Protein AF-A0A8T4WQB5-F1 (afdb_monomer_lite)

Secondary structure (DSSP, 8-state):
----S-TTSEEEEEEE----GGGTT--BB-SS-SS-BS------S-SS-HHHHHHHHHHHHHHHHHHHHHHSTT-EEEEHHHHHHHHHHHTTT-HHHHHHHHHHTS-TTTHHHHHHHHTT-GGG--HHHHHT-SS-SEEEETTEEEE-PPP--STTSGGGSEEE-SS-EEEPB-SSTTTHHHHHHHHHHHHH-HHHHHH--EEE-PPTT--B-GGGEEEEETTEEEEEESSSS-HHHHHHHHHH-TTSEEEEEE-----STT--TTTTGGGSSSGGGEEEEETEEEEE-TTTTSTTTTHHHHHHHHHHHHHHHHHHH-HHHHHHHTT-----HHHHHHHHHHHHTT--HHHHHHGGGTT-EEEEETTEEEEEES-HHHHHHHTTSEEEEEEEETTS-GGGSSSHHHHHHHHHHHHHTTGGG-EEEETTEEEEETT-HHHHHHHHHTT-EEEEE--HHHHHH----SGGGEEEEEEE-

Sequence (477 aa):
MWSVKARYDTLRVAIVEPGGLERWWAIPGYGEYPIAWGAVDKPYHTHSTKRESELQRRDLKNKMQKAVEDEIPGVRLLGYRDLLQETLDAWRDDPTRLEEVVLTCFHEWDRPRIKKLLGEDYKSVTADQLIGRDRPPLYKDGDDWKVGIRPIPWVQNISEEGWMTDKGLVYNSKKTWWRSREDEVTHAIIEHHPEMIENVEVLLDPEPPAYLEGGDMRAPSEDTIAAGVGWHTSREGMRQLSEALPEKTIYAVQKIPILKEGFNDMVYSFCWHFETFHCEVDEGKGMFMPYIMDYPEGGRKKYIDWVKTLKRDIEEYHPLLQKLREDEIDIPKEQKDRIKANALQDLTDENIALLEDMGKVYTYEAGELVSTRNSYLQALIDDGVMDPDGIIWYGGDPSQYENALEHLGVIAMEIAAQAEIAETLRPGVLLMSSHAEKTIESLEEHGARAVTYDGFYQKKFGGPGQDCAFFPLHREN

Structure (mmCIF, N/CA/C/O backbone):
data_AF-A0A8T4WQB5-F1
#
_entry.id   AF-A0A8T4WQB5-F1
#
loop_
_atom_site.group_PDB
_atom_site.id
_atom_site.type_symbol
_atom_site.label_atom_id
_atom_site.label_alt_id
_atom_site.label_comp_id
_atom_site.label_asym_id
_atom_site.label_entity_id
_atom_site.label_seq_id
_atom_site.pdbx_PDB_ins_code
_atom_site.Cartn_x
_atom_site.Cartn_y
_atom_site.Cartn_z
_atom_site.occupancy
_atom_site.B_iso_or_equiv
_atom_site.auth_seq_id
_atom_site.auth_comp_id
_atom_site.auth_asym_id
_atom_site.auth_atom_id
_atom_site.pdbx_PDB_model_num
ATOM 1 N N . MET A 1 1 ? -11.855 -13.279 17.037 1.00 94.62 1 MET A N 1
ATOM 2 C CA . MET A 1 1 ? -10.580 -12.780 16.494 1.00 94.62 1 MET A CA 1
ATOM 3 C C . MET A 1 1 ? -10.595 -12.927 14.997 1.00 94.62 1 MET A C 1
ATOM 5 O O . MET A 1 1 ? -10.860 -14.019 14.501 1.00 94.62 1 MET A O 1
ATOM 9 N N . TRP A 1 2 ? -10.381 -11.817 14.311 1.00 98.19 2 TRP A N 1
ATOM 10 C CA . TRP A 1 2 ? -10.145 -11.768 12.881 1.00 98.19 2 TRP A CA 1
ATOM 11 C C . TRP A 1 2 ? -8.675 -12.037 12.580 1.00 98.19 2 TRP A C 1
ATOM 13 O O . TRP A 1 2 ? -7.814 -11.874 13.441 1.00 98.19 2 TRP A O 1
ATOM 23 N N . SER A 1 3 ? -8.416 -12.505 11.367 1.00 97.50 3 SER A N 1
ATOM 24 C CA . SER A 1 3 ? -7.091 -12.926 10.934 1.00 97.50 3 SER A CA 1
ATOM 25 C C . SER A 1 3 ? -6.995 -12.981 9.417 1.00 97.50 3 SER A C 1
ATOM 27 O O . SER A 1 3 ? -7.994 -13.218 8.725 1.00 97.50 3 SER A O 1
ATOM 29 N N . VAL A 1 4 ? -5.778 -12.802 8.914 1.00 97.62 4 VAL A N 1
ATOM 30 C CA . VAL A 1 4 ? -5.415 -12.955 7.503 1.00 97.62 4 VAL A CA 1
ATOM 31 C C . VAL A 1 4 ? -4.192 -13.864 7.428 1.00 97.62 4 VAL A C 1
ATOM 33 O O . VAL A 1 4 ? -3.099 -13.460 7.807 1.00 97.62 4 VAL A O 1
ATOM 36 N N . LYS A 1 5 ? -4.389 -15.109 6.984 1.00 95.56 5 LYS A N 1
ATOM 37 C CA . LYS A 1 5 ? -3.310 -16.098 6.845 1.00 95.56 5 LYS A CA 1
ATOM 38 C C . LYS A 1 5 ? -2.604 -15.975 5.508 1.00 95.56 5 LYS A C 1
ATOM 40 O O . LYS A 1 5 ? -1.389 -15.821 5.479 1.00 95.56 5 LYS A O 1
ATOM 45 N N . ALA A 1 6 ? -3.376 -16.005 4.428 1.00 95.62 6 ALA A N 1
ATOM 46 C CA . ALA A 1 6 ? -2.894 -15.748 3.088 1.00 95.62 6 ALA A CA 1
ATOM 47 C C . ALA A 1 6 ? -3.707 -14.630 2.434 1.00 95.62 6 ALA A C 1
ATOM 49 O O . ALA A 1 6 ? -4.881 -14.395 2.741 1.00 95.62 6 ALA A O 1
ATOM 50 N N . ARG A 1 7 ? -3.076 -13.911 1.503 1.00 94.38 7 ARG A N 1
ATOM 51 C CA . ARG A 1 7 ? -3.737 -12.803 0.799 1.00 94.38 7 ARG A CA 1
ATOM 52 C C . ARG A 1 7 ? -4.789 -13.275 -0.205 1.00 94.38 7 ARG A C 1
ATOM 54 O O . ARG A 1 7 ? -5.722 -12.523 -0.487 1.00 94.38 7 ARG A O 1
ATOM 61 N N . TYR A 1 8 ? -4.657 -14.503 -0.703 1.00 96.75 8 TYR A N 1
ATOM 62 C CA . TYR A 1 8 ? -5.587 -15.100 -1.659 1.00 96.75 8 TYR A CA 1
ATOM 63 C C . TYR A 1 8 ? -6.840 -15.714 -1.019 1.00 96.75 8 TYR A C 1
ATOM 65 O O . TYR A 1 8 ? -7.804 -15.976 -1.735 1.00 96.75 8 TYR A O 1
ATOM 73 N N . ASP A 1 9 ? -6.872 -15.897 0.305 1.00 97.81 9 ASP A N 1
ATOM 74 C CA . ASP A 1 9 ? -8.049 -16.399 1.024 1.00 97.81 9 ASP A CA 1
ATOM 75 C C . ASP A 1 9 ? -9.272 -15.489 0.810 1.00 97.81 9 ASP A C 1
ATOM 77 O O . ASP A 1 9 ? -9.152 -14.299 0.493 1.00 97.81 9 ASP A O 1
ATOM 81 N N . THR A 1 10 ? -10.479 -16.019 1.013 1.00 98.56 10 THR A N 1
ATOM 82 C CA . THR A 1 10 ? -11.724 -15.280 0.759 1.00 98.56 10 THR A CA 1
ATOM 83 C C . THR A 1 10 ? -11.861 -14.081 1.689 1.00 98.56 10 THR A C 1
ATOM 85 O O . THR A 1 10 ? -11.927 -14.238 2.906 1.00 98.56 10 THR A O 1
ATOM 88 N N . LEU A 1 11 ? -11.996 -12.879 1.129 1.00 98.75 11 LEU A N 1
ATOM 89 C CA . LEU A 1 11 ? -12.206 -11.653 1.890 1.00 98.75 11 LEU A CA 1
ATOM 90 C C . LEU A 1 11 ? -13.553 -11.669 2.624 1.00 98.75 11 LEU A C 1
ATOM 92 O O . LEU A 1 11 ? -14.611 -11.819 2.012 1.00 9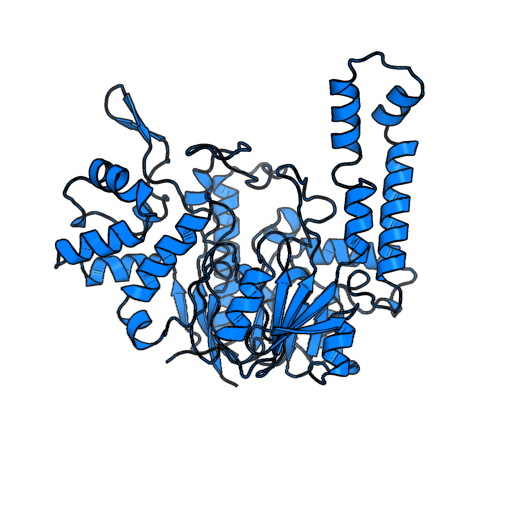8.75 11 LEU A O 1
ATOM 96 N N . ARG A 1 12 ? -13.525 -11.476 3.946 1.00 98.62 12 ARG A N 1
ATOM 97 C CA . ARG A 1 12 ? -14.728 -11.445 4.798 1.00 98.62 12 ARG A CA 1
ATOM 98 C C . ARG A 1 12 ? -14.954 -10.106 5.466 1.00 98.62 12 ARG A C 1
ATOM 100 O O . ARG A 1 12 ? -16.098 -9.667 5.552 1.00 98.62 12 ARG A O 1
ATOM 107 N N . VAL A 1 13 ? -13.889 -9.467 5.937 1.00 98.75 13 VAL A N 1
ATOM 108 C CA . VAL A 1 13 ? -13.960 -8.169 6.611 1.00 98.75 13 VAL A CA 1
ATOM 109 C C . VAL A 1 13 ? -12.815 -7.298 6.115 1.00 98.75 13 VAL A C 1
ATOM 111 O O . VAL A 1 13 ? -11.662 -7.730 6.145 1.00 98.75 13 VAL A O 1
ATOM 114 N N . ALA A 1 14 ? -13.123 -6.079 5.685 1.00 98.69 14 ALA A N 1
ATOM 115 C CA . ALA A 1 14 ? -12.131 -5.064 5.341 1.00 98.69 14 ALA A CA 1
ATOM 116 C C . ALA A 1 14 ? -12.571 -3.687 5.826 1.00 98.69 14 ALA A C 1
ATOM 118 O O . ALA A 1 14 ? -13.765 -3.382 5.830 1.00 98.69 14 ALA A O 1
ATOM 119 N N . ILE A 1 15 ? -11.603 -2.839 6.160 1.00 98.69 15 ILE A N 1
ATOM 120 C CA . ILE A 1 15 ? -11.829 -1.400 6.268 1.00 98.69 15 ILE A CA 1
ATOM 121 C C . ILE A 1 15 ? -11.722 -0.781 4.872 1.00 98.69 15 ILE A C 1
ATOM 123 O O . ILE A 1 15 ? -10.860 -1.158 4.076 1.00 98.69 15 ILE A O 1
ATOM 127 N N . VAL A 1 16 ? -12.605 0.171 4.576 1.00 98.19 16 VAL A N 1
ATOM 128 C CA . VAL A 1 16 ? -12.629 0.921 3.319 1.00 98.19 16 VAL A CA 1
ATOM 129 C C . VAL A 1 16 ? -12.740 2.421 3.583 1.00 98.19 16 VAL A C 1
ATOM 131 O O . VAL A 1 16 ? -13.448 2.855 4.489 1.00 98.19 16 VAL A O 1
ATOM 134 N N . GLU A 1 17 ? -12.086 3.241 2.760 1.00 96.00 17 GLU A N 1
ATOM 135 C CA . GLU A 1 17 ? -12.228 4.702 2.807 1.00 96.00 17 GLU A CA 1
ATOM 136 C C . GLU A 1 17 ? -12.398 5.261 1.387 1.00 96.00 17 GLU A C 1
ATOM 138 O O . GLU A 1 17 ? -11.436 5.348 0.605 1.00 96.00 17 GLU A O 1
ATOM 143 N N . PRO A 1 18 ? -13.633 5.646 1.011 1.00 92.06 18 PRO A N 1
ATOM 144 C CA . PRO A 1 18 ? -13.917 6.130 -0.331 1.00 92.06 18 PRO A CA 1
ATOM 145 C C . PRO A 1 18 ? -13.286 7.513 -0.595 1.00 92.06 18 PRO A C 1
ATOM 147 O O . PRO A 1 18 ? -13.195 7.935 -1.748 1.00 92.06 18 PRO A O 1
ATOM 150 N N . GLY A 1 19 ? -12.806 8.205 0.441 1.00 87.12 19 GLY A N 1
ATOM 151 C CA . GLY A 1 19 ? -12.185 9.518 0.357 1.00 87.12 19 GLY A CA 1
ATOM 152 C C . GLY A 1 19 ? -13.205 10.657 0.330 1.00 87.12 19 GLY A C 1
ATOM 153 O O . GLY A 1 19 ? -14.422 10.481 0.180 1.00 87.12 19 GLY A O 1
ATOM 154 N N . GLY A 1 20 ? -12.699 11.876 0.476 1.00 85.75 20 GLY A N 1
ATOM 155 C CA . GLY A 1 20 ? -13.514 13.071 0.619 1.00 85.75 20 GLY A CA 1
ATOM 156 C C . GLY A 1 20 ? -12.760 14.375 0.368 1.00 85.75 20 GLY A C 1
ATOM 157 O O . GLY A 1 20 ? -11.730 14.441 -0.300 1.00 85.75 20 GLY A O 1
ATOM 158 N N . LEU A 1 21 ? -13.334 15.471 0.870 1.00 82.25 21 LEU A N 1
ATOM 159 C CA . LEU A 1 21 ? -12.815 16.822 0.632 1.00 82.25 21 LEU A CA 1
ATOM 160 C C . LEU A 1 21 ? -11.553 17.141 1.444 1.00 82.25 21 LEU A C 1
ATOM 162 O O . LEU A 1 21 ? -10.924 18.157 1.174 1.00 82.25 21 LEU A O 1
ATOM 166 N N . GLU A 1 22 ? -11.135 16.294 2.383 1.00 83.62 22 GLU A N 1
ATOM 167 C CA . GLU A 1 22 ? -9.863 16.437 3.102 1.00 83.62 22 GLU A CA 1
ATOM 168 C C . GLU A 1 22 ? -8.662 16.586 2.149 1.00 83.62 22 GLU A C 1
ATOM 170 O O . GLU A 1 22 ? -7.794 17.436 2.362 1.00 83.62 22 GLU A O 1
ATOM 175 N N . ARG A 1 23 ? -8.673 15.885 1.007 1.00 75.62 23 ARG A N 1
ATOM 176 C CA . ARG A 1 23 ? -7.665 16.048 -0.051 1.00 75.62 23 ARG A CA 1
ATOM 177 C C . ARG A 1 23 ? -7.818 17.352 -0.835 1.00 75.62 23 ARG A C 1
ATOM 179 O O . ARG A 1 23 ? -6.846 17.876 -1.384 1.00 75.62 23 ARG A O 1
ATOM 186 N N . TRP A 1 24 ? -9.013 17.943 -0.868 1.00 71.62 24 TRP A N 1
ATOM 187 C CA . TRP A 1 24 ? -9.224 19.261 -1.473 1.00 71.62 24 TRP A CA 1
ATOM 188 C C . TRP A 1 24 ? -8.475 20.357 -0.714 1.00 71.62 24 TRP A C 1
ATOM 190 O O . TRP A 1 24 ? -7.879 21.234 -1.344 1.00 71.62 24 TRP A O 1
ATOM 200 N N . TRP A 1 25 ? -8.429 20.256 0.612 1.00 71.06 25 TRP A N 1
ATOM 201 C CA . TRP A 1 25 ? -7.765 21.224 1.484 1.00 71.06 25 TRP A CA 1
ATOM 202 C C . TRP A 1 25 ? -6.237 21.166 1.457 1.00 71.06 25 TRP A C 1
ATOM 204 O O . TRP A 1 25 ? -5.571 22.072 1.951 1.00 71.06 25 TRP A O 1
ATOM 214 N N . ALA A 1 26 ? -5.688 20.132 0.829 1.00 65.12 26 ALA A N 1
ATOM 215 C CA . ALA A 1 26 ? -4.281 20.018 0.504 1.00 65.12 26 ALA A CA 1
ATOM 216 C C . ALA A 1 26 ? -3.749 21.195 -0.316 1.00 65.12 26 ALA A C 1
ATOM 218 O O . ALA A 1 26 ? -4.210 21.423 -1.444 1.00 65.12 26 ALA A O 1
ATOM 219 N N . ILE A 1 27 ? -2.740 21.892 0.197 1.00 57.44 27 ILE A N 1
ATOM 220 C CA . ILE A 1 27 ? -2.049 22.951 -0.542 1.00 57.44 27 ILE A CA 1
ATOM 221 C C . ILE A 1 27 ? -0.814 22.337 -1.205 1.00 57.44 27 ILE A C 1
ATOM 223 O O . ILE A 1 27 ? 0.090 21.942 -0.487 1.00 57.44 27 ILE A O 1
ATOM 227 N N . PRO A 1 28 ? -0.712 22.259 -2.542 1.00 52.47 28 PRO A N 1
ATOM 228 C CA . PRO A 1 28 ? 0.470 21.688 -3.183 1.00 52.47 28 PRO A CA 1
ATOM 229 C C . PRO A 1 28 ? 1.707 22.549 -2.876 1.00 52.47 28 PRO A C 1
ATOM 231 O O . PRO A 1 28 ? 1.759 23.716 -3.267 1.00 52.47 28 PRO A O 1
ATOM 234 N N . GLY A 1 29 ? 2.710 22.000 -2.190 1.00 49.44 29 GLY A N 1
ATOM 235 C CA . GLY A 1 29 ? 3.966 22.703 -1.929 1.00 49.44 29 GLY A CA 1
ATOM 236 C C . GLY A 1 29 ? 5.008 21.803 -1.277 1.00 49.44 29 GLY A C 1
ATOM 237 O O . GLY A 1 29 ? 4.838 21.412 -0.141 1.00 49.44 29 GLY A O 1
ATOM 238 N N . TYR A 1 30 ? 6.106 21.494 -1.959 1.00 43.41 30 TYR A N 1
ATOM 239 C CA . TYR A 1 30 ? 7.158 20.625 -1.418 1.00 43.41 30 TYR A CA 1
ATOM 240 C C . TYR A 1 30 ? 7.722 21.130 -0.065 1.00 43.41 30 TYR A C 1
ATOM 242 O O . TYR A 1 30 ? 8.025 22.318 0.065 1.00 43.41 30 TYR A O 1
ATOM 250 N N . GLY A 1 31 ? 7.890 20.231 0.918 1.00 45.81 31 GLY A N 1
ATOM 251 C CA . GLY A 1 31 ? 8.589 20.482 2.192 1.00 45.81 31 GLY A CA 1
ATOM 252 C C . GLY A 1 31 ? 7.833 20.038 3.455 1.00 45.81 31 GLY A C 1
ATOM 253 O O . GLY A 1 31 ? 6.627 19.808 3.428 1.00 45.81 31 GLY A O 1
ATOM 254 N N . GLU A 1 32 ? 8.545 19.962 4.583 1.00 45.88 32 GLU A N 1
ATOM 255 C CA . GLU A 1 32 ? 8.024 19.580 5.908 1.00 45.88 32 GLU A CA 1
ATOM 256 C C . GLU A 1 32 ? 7.337 20.743 6.654 1.00 45.88 32 GLU A C 1
ATOM 258 O O . GLU A 1 32 ? 7.684 21.080 7.786 1.00 45.88 32 GLU A O 1
ATOM 263 N N . TYR A 1 33 ? 6.373 21.419 6.026 1.00 51.34 33 TYR A N 1
ATOM 264 C CA . TYR A 1 33 ? 5.656 22.516 6.690 1.00 51.34 33 TYR A CA 1
ATOM 265 C C . TYR A 1 33 ? 4.289 22.066 7.212 1.00 51.34 33 TYR A C 1
ATOM 267 O O . TYR A 1 33 ? 3.593 21.321 6.532 1.00 51.34 33 TYR A O 1
ATOM 275 N N . PRO A 1 34 ? 3.793 22.628 8.332 1.00 45.25 34 PRO A N 1
ATOM 276 C CA . PRO A 1 34 ? 2.454 22.327 8.860 1.00 45.25 34 PRO A CA 1
ATOM 277 C C . PRO A 1 34 ? 1.300 22.687 7.901 1.00 45.25 34 PRO A C 1
ATOM 279 O O . PRO A 1 34 ? 0.153 22.326 8.157 1.00 45.25 34 PRO A O 1
ATOM 282 N N . ILE A 1 35 ? 1.601 23.413 6.815 1.00 46.38 35 ILE A N 1
ATOM 283 C CA . ILE A 1 35 ? 0.662 23.911 5.801 1.00 46.38 35 ILE A CA 1
ATOM 284 C C . ILE A 1 35 ? 1.052 23.443 4.377 1.00 46.38 35 ILE A C 1
ATOM 286 O O . ILE A 1 35 ? 0.200 23.462 3.492 1.00 46.38 35 ILE A O 1
ATOM 290 N N . ALA A 1 36 ? 2.309 23.028 4.145 1.00 38.41 36 ALA A N 1
ATOM 291 C CA . ALA A 1 36 ? 2.814 22.613 2.828 1.00 38.41 36 ALA A CA 1
ATOM 292 C C . ALA A 1 36 ? 2.991 21.086 2.755 1.00 38.41 36 ALA A C 1
ATOM 294 O O . ALA A 1 36 ? 3.048 20.401 3.769 1.00 38.41 36 ALA A O 1
ATOM 295 N N . TRP A 1 37 ? 2.978 20.563 1.539 1.00 52.47 37 TRP A N 1
ATOM 296 C CA . TRP A 1 37 ? 2.583 19.212 1.169 1.00 52.47 37 TRP A CA 1
ATOM 297 C C . TRP A 1 37 ? 3.346 18.735 -0.077 1.00 52.47 37 TRP A C 1
ATOM 299 O O . TRP A 1 37 ? 3.298 19.366 -1.138 1.00 52.47 37 TRP A O 1
ATOM 309 N N . GLY A 1 38 ? 3.974 17.567 0.008 1.00 43.03 38 GLY A N 1
ATOM 310 C CA . GLY A 1 38 ? 4.366 16.768 -1.150 1.00 43.03 38 GLY A CA 1
ATOM 311 C C . GLY A 1 38 ? 3.191 16.348 -2.053 1.00 43.03 38 GLY A C 1
ATOM 312 O O . GLY A 1 38 ? 2.017 16.444 -1.699 1.00 43.03 38 GLY A O 1
ATOM 313 N N . ALA A 1 39 ? 3.569 15.946 -3.264 1.00 41.47 39 ALA A N 1
ATOM 314 C CA . ALA A 1 39 ? 2.781 15.546 -4.427 1.00 41.47 39 ALA A CA 1
ATOM 315 C C . ALA A 1 39 ? 1.282 15.231 -4.205 1.00 41.47 39 ALA A C 1
ATOM 317 O O . ALA A 1 39 ? 0.860 14.088 -4.310 1.00 41.47 39 ALA A O 1
ATOM 318 N N . VAL A 1 40 ? 0.413 16.244 -4.054 1.00 44.25 40 VAL A N 1
ATOM 319 C CA . VAL A 1 40 ? -0.909 16.099 -4.685 1.00 44.25 40 VAL A CA 1
ATOM 320 C C . VAL A 1 40 ? -0.580 15.978 -6.159 1.00 44.25 40 VAL A C 1
ATOM 322 O O . VAL A 1 40 ? -0.014 16.935 -6.698 1.00 44.25 40 VAL A O 1
ATOM 325 N N . ASP A 1 41 ? -0.865 14.817 -6.752 1.00 49.47 41 ASP A N 1
ATOM 326 C CA . ASP A 1 41 ? -0.904 14.591 -8.195 1.00 49.47 41 ASP A CA 1
ATOM 327 C C . ASP A 1 41 ? -1.065 15.931 -8.909 1.00 49.47 41 ASP A C 1
ATOM 329 O O . ASP A 1 41 ? -2.096 16.597 -8.724 1.00 49.47 41 ASP A O 1
ATOM 333 N N . LYS A 1 42 ? -0.003 16.395 -9.602 1.00 45.97 42 LYS A N 1
ATOM 334 C CA . LYS A 1 42 ? -0.031 17.665 -10.354 1.00 45.97 42 LYS A CA 1
ATOM 335 C C . LYS A 1 42 ? -1.392 17.711 -11.022 1.00 45.97 42 LYS A C 1
ATOM 337 O O . LYS A 1 42 ? -1.696 16.694 -11.636 1.00 45.97 42 LYS A O 1
ATOM 342 N N . PRO A 1 43 ? -2.198 18.787 -10.882 1.00 42.16 43 PRO A N 1
ATOM 343 C CA . PRO A 1 43 ? -3.568 18.803 -11.375 1.00 42.16 43 PRO A CA 1
ATOM 344 C C . PRO A 1 43 ? -3.529 18.309 -12.812 1.00 42.16 43 PRO A C 1
ATOM 346 O O . PRO A 1 43 ? -3.066 19.034 -13.697 1.00 42.16 43 PRO A O 1
ATOM 349 N N . TYR A 1 44 ? -3.876 17.031 -13.007 1.00 42.69 44 TYR A N 1
ATOM 350 C CA . TYR A 1 44 ? -3.725 16.399 -14.303 1.00 42.69 44 TYR A CA 1
ATOM 351 C C . TYR A 1 44 ? -4.551 17.258 -15.239 1.00 42.69 44 TYR A C 1
ATOM 353 O O . TYR A 1 44 ? -5.582 17.778 -14.810 1.00 42.69 44 TYR A O 1
ATOM 361 N N . HIS A 1 45 ? -4.035 17.492 -16.446 1.00 42.03 45 HIS A N 1
ATOM 362 C CA . HIS A 1 45 ? -4.550 18.409 -17.462 1.00 42.03 45 HIS A CA 1
ATOM 363 C C . HIS A 1 45 ? -6.040 18.181 -17.756 1.00 42.03 45 HIS A C 1
ATOM 365 O O . HIS A 1 45 ? -6.433 17.608 -18.769 1.00 42.03 45 HIS A O 1
ATOM 371 N N . THR A 1 46 ? -6.884 18.619 -16.838 1.00 45.22 46 THR A N 1
ATOM 372 C CA . THR A 1 46 ? -8.307 18.374 -16.813 1.00 45.22 46 THR A CA 1
ATOM 373 C C . THR A 1 46 ? -8.981 19.727 -16.833 1.00 45.22 46 THR A C 1
ATOM 375 O O . THR A 1 46 ? -8.558 20.685 -16.189 1.00 45.22 46 THR A O 1
ATOM 378 N N . HIS A 1 47 ? -10.059 19.805 -17.599 1.00 54.09 47 HIS A N 1
ATOM 379 C CA . HIS A 1 47 ? -10.998 20.913 -17.499 1.00 54.09 47 HIS A CA 1
ATOM 380 C C . HIS A 1 47 ? -11.873 20.808 -16.235 1.00 54.09 47 HIS A C 1
ATOM 382 O O . HIS A 1 47 ? -12.723 21.668 -16.029 1.00 54.09 47 HIS A O 1
ATOM 388 N N . SER A 1 48 ? -11.691 19.764 -15.414 1.00 58.91 48 SER A N 1
ATOM 389 C CA . SER A 1 48 ? -12.431 19.555 -14.172 1.00 58.91 48 SER A CA 1
ATOM 390 C C . SER A 1 48 ? -11.805 20.308 -13.008 1.00 58.91 48 SER A C 1
ATOM 392 O O . SER A 1 48 ? -10.588 20.451 -12.889 1.00 58.91 48 SER A O 1
ATOM 394 N N . THR A 1 49 ? -12.653 20.766 -12.101 1.00 76.31 49 THR A N 1
ATOM 395 C CA . THR A 1 49 ? -12.207 21.327 -10.827 1.00 76.31 49 THR A CA 1
ATOM 396 C C . THR A 1 49 ? -11.614 20.227 -9.938 1.00 76.31 49 THR A C 1
ATOM 398 O O . THR A 1 49 ? -12.027 19.070 -10.005 1.00 76.31 49 THR A O 1
ATOM 401 N N . LYS A 1 50 ? -10.692 20.580 -9.029 1.00 73.12 50 LYS A N 1
ATOM 402 C CA . LYS A 1 50 ? -10.141 19.637 -8.029 1.00 73.12 50 LYS A CA 1
ATOM 403 C C . LYS A 1 50 ? -11.253 18.884 -7.278 1.00 73.12 50 LYS A C 1
ATOM 405 O O . LYS A 1 50 ? -11.144 17.692 -7.043 1.00 73.12 50 LYS A O 1
ATOM 410 N N . ARG A 1 51 ? -12.361 19.568 -6.968 1.00 80.44 51 ARG A N 1
ATOM 411 C CA . ARG A 1 51 ? -13.538 18.977 -6.316 1.00 80.44 51 ARG A CA 1
ATOM 412 C C . ARG A 1 51 ? -14.207 17.887 -7.159 1.00 80.44 51 ARG A C 1
ATOM 414 O O . ARG A 1 51 ? -14.606 16.872 -6.604 1.00 80.44 51 ARG A O 1
ATOM 421 N N . GLU A 1 52 ? -14.364 18.099 -8.463 1.00 81.31 52 GLU A N 1
ATOM 422 C CA . GLU A 1 52 ? -14.940 17.092 -9.366 1.00 81.31 52 GLU A CA 1
ATOM 423 C C . GLU A 1 52 ? -14.046 15.852 -9.452 1.00 81.31 52 GLU A C 1
ATOM 425 O O . GLU A 1 52 ? -14.565 14.744 -9.354 1.00 81.31 52 GLU A O 1
ATOM 430 N N . SER A 1 53 ? -12.722 16.041 -9.515 1.00 80.00 53 SER A N 1
ATOM 431 C CA . SER A 1 53 ? -11.745 14.944 -9.444 1.00 80.00 53 SER A CA 1
ATOM 432 C C . SER A 1 53 ? -11.911 14.110 -8.168 1.00 80.00 53 SER A C 1
ATOM 434 O O . SER A 1 53 ? -11.987 12.885 -8.243 1.00 80.00 53 SER A O 1
ATOM 436 N N . GLU A 1 54 ? -12.031 14.745 -6.995 1.00 82.12 54 GLU A N 1
ATOM 437 C CA . GLU A 1 54 ? -12.239 14.005 -5.737 1.00 82.12 54 GLU A CA 1
ATOM 438 C C . GLU A 1 54 ? -13.577 13.251 -5.718 1.00 82.12 54 GLU A C 1
ATOM 440 O O . GLU A 1 54 ? -13.651 12.113 -5.259 1.00 82.12 54 GLU A O 1
ATOM 445 N N . LEU A 1 55 ? -14.646 13.842 -6.261 1.00 85.00 55 LEU A N 1
ATOM 446 C CA . LEU A 1 55 ? -15.940 13.160 -6.365 1.00 85.00 55 LEU A CA 1
ATOM 447 C C . LEU A 1 55 ? -15.877 11.945 -7.299 1.00 85.00 55 LEU A C 1
ATOM 449 O O . LEU A 1 55 ? -16.524 10.939 -7.012 1.00 85.00 55 LEU A O 1
ATOM 453 N N . GLN A 1 56 ? -15.100 12.026 -8.380 1.00 86.25 56 GLN A N 1
ATOM 454 C CA . GLN A 1 56 ? -14.885 10.920 -9.314 1.00 86.25 56 GLN A CA 1
ATOM 455 C C . GLN A 1 56 ? -14.049 9.797 -8.691 1.00 86.25 56 GLN A C 1
ATOM 457 O O . GLN A 1 56 ? -14.409 8.633 -8.846 1.00 86.25 56 GLN A O 1
ATOM 462 N N . ARG A 1 57 ? -12.996 10.123 -7.926 1.00 85.62 57 ARG A N 1
ATOM 463 C CA . ARG A 1 57 ? -12.226 9.129 -7.148 1.00 85.62 57 ARG A CA 1
ATOM 464 C C . ARG A 1 57 ? -13.099 8.413 -6.118 1.00 85.62 57 ARG A C 1
ATOM 466 O O . ARG A 1 57 ? -13.014 7.197 -5.977 1.00 85.62 57 ARG A O 1
ATOM 473 N N . ARG A 1 58 ? -13.985 9.152 -5.452 1.00 90.50 58 ARG A N 1
ATOM 474 C CA . ARG A 1 58 ? -14.937 8.578 -4.498 1.00 90.50 58 ARG A CA 1
ATOM 475 C C . ARG A 1 58 ? -15.952 7.649 -5.164 1.00 90.50 58 ARG A C 1
ATOM 477 O O . ARG A 1 58 ? -16.191 6.550 -4.678 1.00 90.50 58 ARG A O 1
ATOM 484 N N . ASP A 1 59 ? -16.543 8.074 -6.282 1.00 91.94 59 ASP A N 1
ATOM 485 C CA . ASP A 1 59 ? -17.484 7.251 -7.060 1.00 91.94 59 ASP A CA 1
ATOM 486 C C . ASP A 1 59 ? -16.838 5.948 -7.546 1.00 91.94 59 ASP A C 1
ATOM 488 O O . ASP A 1 59 ? -17.424 4.873 -7.448 1.00 91.94 59 ASP A O 1
ATOM 492 N N . LEU A 1 60 ? -15.597 6.040 -8.012 1.00 92.38 60 LEU A N 1
ATOM 493 C CA . LEU A 1 60 ? -14.784 4.902 -8.406 1.00 92.38 60 LEU A CA 1
ATOM 494 C C . LEU A 1 60 ? -14.605 3.884 -7.267 1.00 92.38 60 LEU A C 1
ATOM 496 O O . LEU A 1 60 ? -14.833 2.696 -7.480 1.00 92.38 60 LEU A O 1
ATOM 500 N N . LYS A 1 61 ? -14.258 4.327 -6.056 1.00 93.69 61 LYS A N 1
ATOM 501 C CA . LYS A 1 61 ? -14.140 3.417 -4.906 1.00 93.69 61 LYS A CA 1
ATOM 502 C C . LYS A 1 61 ? -15.464 2.802 -4.494 1.00 93.69 61 LYS A C 1
ATOM 504 O O . LYS A 1 61 ? -15.515 1.617 -4.192 1.00 93.69 61 LYS A O 1
ATOM 509 N N . ASN A 1 62 ? -16.549 3.566 -4.559 1.00 95.38 62 ASN A N 1
ATOM 510 C CA . ASN A 1 62 ? -17.879 3.013 -4.320 1.00 95.38 62 ASN A CA 1
ATOM 511 C C . ASN A 1 62 ? -18.223 1.918 -5.346 1.00 95.38 62 ASN A C 1
ATOM 513 O O . ASN A 1 62 ? -18.855 0.926 -4.994 1.00 95.38 62 ASN A O 1
ATOM 517 N N . LYS A 1 63 ? -17.788 2.054 -6.608 1.00 96.06 63 LYS A N 1
ATOM 518 C CA . LYS A 1 63 ? -17.941 1.000 -7.627 1.00 96.06 63 LYS A CA 1
ATOM 519 C C . LYS A 1 63 ? -17.108 -0.240 -7.310 1.00 96.06 63 LYS A C 1
ATOM 521 O O . LYS A 1 63 ? -17.619 -1.341 -7.482 1.00 96.06 63 LYS A O 1
ATOM 526 N N . MET A 1 64 ? -15.870 -0.071 -6.840 1.00 96.69 64 MET A N 1
ATOM 527 C CA . MET A 1 64 ? -15.032 -1.184 -6.372 1.00 96.69 64 MET A CA 1
ATOM 528 C C . MET A 1 64 ? -15.709 -1.931 -5.222 1.00 96.69 64 MET A C 1
ATOM 530 O O . MET A 1 64 ? -15.920 -3.132 -5.320 1.00 96.69 64 MET A O 1
ATOM 534 N N . GLN A 1 65 ? -16.115 -1.210 -4.173 1.00 97.38 65 GLN A N 1
ATOM 535 C CA . GLN A 1 65 ? -16.798 -1.771 -3.004 1.00 97.38 65 GLN A CA 1
ATOM 536 C C . GLN A 1 65 ? -18.061 -2.529 -3.414 1.00 97.38 65 GLN A C 1
ATOM 538 O O . GLN A 1 65 ? -18.230 -3.686 -3.043 1.00 97.38 65 GLN A O 1
ATOM 543 N N . LYS A 1 66 ? -18.889 -1.926 -4.275 1.00 97.69 66 LYS A N 1
ATOM 544 C CA . LYS A 1 66 ? -20.080 -2.585 -4.809 1.00 97.69 66 LYS A CA 1
ATOM 545 C C . LYS A 1 66 ? -19.750 -3.874 -5.570 1.00 97.69 66 LYS A C 1
ATOM 547 O O . LYS A 1 66 ? -20.452 -4.866 -5.410 1.00 97.69 66 LYS A O 1
ATOM 552 N N . ALA A 1 67 ? -18.710 -3.869 -6.404 1.00 98.00 67 ALA A N 1
ATOM 553 C CA . ALA A 1 67 ? -18.295 -5.063 -7.137 1.00 98.00 67 ALA A CA 1
ATOM 554 C C . ALA A 1 67 ? -17.848 -6.190 -6.187 1.00 98.00 67 ALA A C 1
ATOM 556 O O . ALA A 1 67 ? -18.139 -7.355 -6.448 1.00 98.00 67 ALA A O 1
ATOM 557 N N . VAL A 1 68 ? -17.206 -5.845 -5.065 1.00 98.44 68 VAL A N 1
ATOM 558 C CA . VAL A 1 68 ? -16.842 -6.799 -4.006 1.00 98.44 68 VAL A CA 1
ATOM 559 C C . VAL A 1 68 ? -18.076 -7.345 -3.287 1.00 98.44 68 VAL A C 1
ATOM 561 O O . VAL A 1 68 ? -18.183 -8.557 -3.123 1.00 98.44 68 VAL A O 1
ATOM 564 N N . GLU A 1 69 ? -19.027 -6.492 -2.903 1.00 98.25 69 GLU A N 1
ATOM 565 C CA . GLU A 1 69 ? -20.286 -6.911 -2.262 1.00 98.25 69 GLU A CA 1
ATOM 566 C C . GLU A 1 69 ? -21.129 -7.828 -3.161 1.00 98.25 69 GLU A C 1
ATOM 568 O O . GLU A 1 69 ? -21.723 -8.796 -2.682 1.00 98.25 69 GLU A O 1
ATOM 573 N N . ASP A 1 70 ? -21.171 -7.533 -4.463 1.00 98.31 70 ASP A N 1
ATOM 574 C CA . ASP A 1 70 ? -21.891 -8.340 -5.448 1.00 98.31 70 ASP A CA 1
ATOM 575 C C . ASP A 1 70 ? -21.199 -9.707 -5.676 1.00 98.31 70 ASP A C 1
ATOM 577 O O . ASP A 1 70 ? -21.883 -10.709 -5.895 1.00 98.31 70 ASP A O 1
ATOM 581 N N . GLU A 1 71 ? -19.861 -9.772 -5.612 1.00 98.31 71 GLU A N 1
ATOM 582 C CA . GLU A 1 71 ? -19.080 -11.008 -5.799 1.00 98.31 71 GLU A CA 1
ATOM 583 C C . GLU A 1 71 ? -19.024 -11.891 -4.543 1.00 98.31 71 GLU A C 1
ATOM 585 O O . GLU A 1 71 ? -19.063 -13.120 -4.657 1.00 98.31 71 GLU A O 1
ATOM 590 N N . ILE A 1 72 ? -18.912 -11.295 -3.353 1.00 98.31 72 ILE A N 1
ATOM 591 C CA . ILE A 1 72 ? -18.753 -12.010 -2.083 1.00 98.31 72 ILE A CA 1
ATOM 592 C C . ILE A 1 72 ? -19.962 -11.734 -1.178 1.00 98.31 72 ILE A C 1
ATOM 594 O O . ILE A 1 72 ? -19.931 -10.827 -0.340 1.00 98.31 72 ILE A O 1
ATOM 598 N N . PRO A 1 73 ? -21.030 -12.547 -1.268 1.00 96.62 73 PRO A N 1
ATOM 599 C CA . PRO A 1 73 ? -22.174 -12.407 -0.380 1.00 96.62 73 PRO A CA 1
ATOM 600 C C . PRO A 1 73 ? -21.760 -12.467 1.095 1.00 96.62 73 PRO A C 1
ATOM 602 O O . PRO A 1 73 ? -21.147 -13.436 1.542 1.00 96.62 73 PRO A O 1
ATOM 605 N N . GLY A 1 74 ? -22.132 -11.438 1.856 1.00 97.19 74 GLY A N 1
ATOM 606 C CA . GLY A 1 74 ? -21.859 -11.356 3.293 1.00 97.19 74 GLY A CA 1
ATOM 607 C C . GLY A 1 74 ? -20.492 -10.781 3.668 1.00 97.19 74 GLY A C 1
ATOM 608 O O . GLY A 1 74 ? -20.188 -10.735 4.859 1.00 97.19 74 GLY A O 1
ATOM 609 N N . VAL A 1 75 ? -19.689 -10.319 2.701 1.00 98.62 75 VAL A N 1
ATOM 610 C CA . VAL A 1 75 ? -18.514 -9.489 3.003 1.00 98.62 75 VAL A CA 1
ATOM 611 C C . VAL A 1 75 ? -18.936 -8.243 3.784 1.00 98.62 75 VAL A C 1
ATOM 613 O O . VAL A 1 75 ? -19.980 -7.643 3.521 1.00 98.62 75 VAL A O 1
ATOM 616 N N . ARG A 1 76 ? -18.134 -7.863 4.777 1.00 98.62 76 ARG A N 1
ATOM 617 C CA . ARG A 1 76 ? -18.350 -6.680 5.610 1.00 98.62 76 ARG A CA 1
ATOM 618 C C . ARG A 1 76 ? -17.302 -5.631 5.270 1.00 98.62 76 ARG A C 1
ATOM 620 O O . ARG A 1 76 ? -16.130 -5.796 5.599 1.00 98.62 76 ARG A O 1
ATOM 627 N N . LEU A 1 77 ? -17.736 -4.556 4.622 1.00 98.62 77 LEU A N 1
ATOM 628 C CA . LEU A 1 77 ? -16.899 -3.396 4.330 1.00 98.62 77 LEU A CA 1
ATOM 629 C C . LEU A 1 77 ? -17.184 -2.316 5.379 1.00 98.62 77 LEU A C 1
ATOM 631 O O . LEU A 1 77 ? -18.273 -1.748 5.414 1.00 98.62 77 LEU A O 1
ATOM 635 N N . LEU A 1 78 ? -16.226 -2.085 6.272 1.00 98.62 78 LEU A N 1
ATOM 636 C CA . LEU A 1 78 ? -16.338 -1.145 7.384 1.00 98.62 78 LEU A CA 1
ATOM 637 C C . LEU A 1 78 ? -15.797 0.219 6.941 1.00 98.62 78 LEU A C 1
ATOM 639 O O . LEU A 1 78 ? -14.621 0.339 6.600 1.00 98.62 78 LEU A O 1
ATOM 643 N N . GLY A 1 79 ? -16.637 1.253 6.924 1.00 98.19 79 GLY A N 1
ATOM 644 C CA . GLY A 1 79 ? -16.195 2.600 6.563 1.00 98.19 79 GLY A CA 1
ATOM 645 C C . GLY A 1 79 ? -15.228 3.153 7.609 1.00 98.19 79 GLY A C 1
ATOM 646 O O . GLY A 1 79 ? -15.612 3.298 8.763 1.00 98.19 79 GLY A O 1
ATOM 647 N N . TYR A 1 80 ? -13.996 3.508 7.233 1.00 98.12 80 TYR A N 1
ATOM 648 C CA . TYR A 1 80 ? -12.990 4.048 8.165 1.00 98.12 80 TYR A CA 1
ATOM 649 C C . TYR A 1 80 ? -13.515 5.256 8.952 1.00 98.12 80 TYR A C 1
ATOM 651 O O . TYR A 1 80 ? -13.373 5.360 10.170 1.00 98.12 80 TYR A O 1
ATOM 659 N N . ARG A 1 81 ? -14.192 6.161 8.244 1.00 96.50 81 ARG A N 1
ATOM 660 C CA . ARG A 1 81 ? -14.804 7.351 8.831 1.00 96.50 81 ARG A CA 1
ATOM 661 C C . ARG A 1 81 ? -15.957 7.035 9.781 1.00 96.50 81 ARG A C 1
ATOM 663 O O . ARG A 1 81 ? -16.095 7.706 10.803 1.00 96.50 81 ARG A O 1
ATOM 670 N N . ASP A 1 82 ? -16.747 6.021 9.444 1.00 98.25 82 ASP A N 1
ATOM 671 C CA . ASP A 1 82 ? -17.857 5.553 10.271 1.00 98.25 82 ASP A CA 1
ATOM 672 C C . ASP A 1 82 ? -17.315 4.890 11.539 1.00 98.25 82 ASP A C 1
ATOM 674 O O . ASP A 1 82 ? -17.739 5.251 12.629 1.00 98.25 82 ASP A O 1
ATOM 678 N N . LEU A 1 83 ? -16.274 4.059 11.423 1.00 98.69 83 LEU A N 1
ATOM 679 C CA . LEU A 1 83 ? -15.571 3.464 12.561 1.00 98.69 83 LEU A CA 1
ATOM 680 C C . LEU A 1 83 ? -15.032 4.528 13.524 1.00 98.69 83 LEU A C 1
ATOM 682 O O . LEU A 1 83 ? -15.218 4.419 14.736 1.00 98.69 83 LEU A O 1
ATOM 686 N N . LEU A 1 84 ? -14.400 5.591 13.015 1.00 98.56 84 LEU A N 1
ATOM 687 C CA . LEU A 1 84 ? -13.939 6.690 13.870 1.00 98.56 84 LEU A CA 1
ATOM 688 C C . LEU A 1 84 ? -15.114 7.394 14.558 1.00 98.56 84 LEU A C 1
ATOM 690 O O . LEU A 1 84 ? -15.039 7.717 15.742 1.00 98.56 84 LEU A O 1
ATOM 694 N N . GLN A 1 85 ? -16.210 7.631 13.837 1.00 98.44 85 GLN A N 1
ATOM 695 C CA . GLN A 1 85 ? -17.390 8.283 14.399 1.00 98.44 85 GLN A CA 1
ATOM 696 C C . GLN A 1 85 ? -18.046 7.418 15.487 1.00 98.44 85 GLN A C 1
ATOM 698 O O . GLN A 1 85 ? -18.321 7.927 16.574 1.00 98.44 85 GLN A O 1
ATOM 703 N N . GLU A 1 86 ? -18.209 6.121 15.235 1.00 98.69 86 GLU A N 1
ATOM 704 C CA . GLU A 1 86 ? -18.720 5.121 16.178 1.00 98.69 86 GLU A CA 1
ATOM 705 C C . GLU A 1 86 ? -17.824 5.004 17.413 1.00 98.69 86 GLU A C 1
ATOM 707 O O . GLU A 1 86 ? -18.324 4.945 18.538 1.00 98.69 86 GLU A O 1
ATOM 712 N N . THR A 1 87 ? -16.503 5.075 17.229 1.00 98.69 87 THR A N 1
ATOM 713 C CA . THR A 1 87 ? -15.532 5.120 18.331 1.00 98.69 87 THR A CA 1
ATOM 714 C C . THR A 1 87 ? -15.796 6.323 19.228 1.00 98.69 87 THR A C 1
ATOM 716 O O . THR A 1 87 ? -15.925 6.185 20.442 1.00 98.69 87 THR A O 1
ATOM 719 N N . LEU A 1 88 ? -15.921 7.516 18.646 1.00 98.44 88 LEU A N 1
ATOM 720 C CA . LEU A 1 88 ? -16.205 8.726 19.412 1.00 98.44 88 LEU A CA 1
ATOM 721 C C . LEU A 1 88 ? -17.586 8.658 20.095 1.00 98.44 88 LEU A C 1
ATOM 723 O O . LEU A 1 88 ? -17.745 9.139 21.219 1.00 98.44 88 LEU A O 1
ATOM 727 N N . ASP A 1 89 ? -18.592 8.081 19.433 1.00 98.38 89 ASP A N 1
ATOM 728 C CA . ASP A 1 89 ? -19.952 7.953 19.968 1.00 98.38 89 ASP A CA 1
ATOM 729 C C . ASP A 1 89 ? -20.026 6.982 21.147 1.00 98.38 89 ASP A C 1
ATOM 731 O O . ASP A 1 89 ? -20.702 7.281 22.134 1.00 98.38 89 ASP A O 1
ATOM 735 N N . ALA A 1 90 ? -19.271 5.882 21.105 1.00 98.38 90 ALA A N 1
ATOM 736 C CA . ALA A 1 90 ? -19.192 4.911 22.195 1.00 98.38 90 ALA A CA 1
ATOM 737 C C . ALA A 1 90 ? -18.723 5.534 23.522 1.00 98.38 90 ALA A C 1
ATOM 739 O O . ALA A 1 90 ? -19.124 5.085 24.596 1.00 98.38 90 ALA A O 1
ATOM 740 N N . TRP A 1 91 ? -17.918 6.599 23.455 1.00 97.75 91 TRP A N 1
ATOM 741 C CA . TRP A 1 91 ? -17.344 7.270 24.624 1.00 97.75 91 TRP A CA 1
ATOM 742 C C . TRP A 1 91 ? -17.963 8.645 24.911 1.00 97.75 91 TRP A C 1
ATOM 744 O O . TRP A 1 91 ? -17.515 9.347 25.814 1.00 97.75 91 TRP A O 1
ATOM 754 N N . ARG A 1 92 ? -19.028 9.041 24.199 1.00 96.81 92 ARG A N 1
ATOM 755 C CA . ARG A 1 92 ? -19.618 10.395 24.267 1.00 96.81 92 ARG A CA 1
ATOM 756 C C . ARG A 1 92 ? -20.093 10.812 25.667 1.00 96.81 92 ARG A C 1
ATOM 758 O O . ARG A 1 92 ? -20.076 12.001 26.014 1.00 96.81 92 ARG A O 1
ATOM 765 N N . ASP A 1 93 ? -20.515 9.833 26.463 1.00 96.75 93 ASP A N 1
ATOM 766 C CA . ASP A 1 93 ? -21.021 10.017 27.825 1.00 96.75 93 ASP A CA 1
ATOM 767 C C . ASP A 1 93 ? -19.927 9.981 28.906 1.00 96.75 93 ASP A C 1
ATOM 769 O O . ASP A 1 93 ? -20.204 10.336 30.054 1.00 96.75 93 ASP A O 1
ATOM 773 N N . ASP A 1 94 ? -18.684 9.651 28.543 1.00 97.00 94 ASP A N 1
ATOM 774 C CA . ASP A 1 94 ? -17.500 9.720 29.403 1.00 97.00 94 ASP A CA 1
ATOM 775 C C . ASP A 1 94 ? -16.536 10.797 28.867 1.00 97.00 94 ASP A C 1
ATOM 777 O O . ASP A 1 94 ? -15.715 10.525 27.992 1.00 97.00 94 ASP A O 1
ATOM 781 N N . PRO A 1 95 ? -16.611 12.047 29.368 1.00 94.56 95 PRO A N 1
ATOM 782 C CA . PRO A 1 95 ? -15.794 13.143 28.850 1.00 94.56 95 PRO A CA 1
ATOM 783 C C . PRO A 1 95 ? -14.287 12.911 28.971 1.00 94.56 95 PRO A C 1
ATOM 785 O O . PRO A 1 95 ? -13.537 13.384 28.122 1.00 94.56 95 PRO A O 1
ATOM 788 N N . THR A 1 96 ? -13.840 12.207 30.016 1.00 95.50 96 THR A N 1
ATOM 789 C CA . THR A 1 96 ? -12.415 11.928 30.225 1.00 95.50 96 THR A CA 1
ATOM 790 C C . THR A 1 96 ? -11.928 10.907 29.212 1.00 95.50 96 THR A C 1
ATOM 792 O O . THR A 1 96 ? -10.880 11.112 28.599 1.00 95.50 96 THR A O 1
ATOM 795 N N . ARG A 1 97 ? -12.710 9.848 28.981 1.00 97.00 97 ARG A N 1
ATOM 796 C CA . ARG A 1 97 ? -12.378 8.844 27.972 1.00 97.00 97 ARG A CA 1
ATOM 797 C C . ARG A 1 97 ? -12.499 9.396 26.554 1.00 97.00 97 ARG A C 1
ATOM 799 O O . ARG A 1 97 ? -11.632 9.131 25.735 1.00 97.00 97 ARG A O 1
ATOM 806 N N . LEU A 1 98 ? -13.509 10.215 26.265 1.00 97.50 98 LEU A N 1
ATOM 807 C CA . LEU A 1 98 ? -13.646 10.877 24.967 1.00 97.50 98 LEU A CA 1
ATOM 808 C C . LEU A 1 98 ? -12.460 11.801 24.669 1.00 97.50 98 LEU A C 1
ATOM 810 O O . LEU A 1 98 ? -11.960 11.799 23.547 1.00 97.50 98 LEU A O 1
ATOM 814 N N . GLU A 1 99 ? -12.006 12.581 25.656 1.00 96.81 99 GLU A N 1
ATOM 815 C CA . GLU A 1 99 ? -10.797 13.398 25.511 1.00 96.81 99 GLU A CA 1
ATOM 816 C C . GLU A 1 99 ? -9.587 12.517 25.174 1.00 96.81 99 GLU A C 1
ATOM 818 O O . GLU A 1 99 ? -8.843 12.850 24.257 1.00 96.81 99 GLU A O 1
ATOM 823 N N . GLU A 1 100 ? -9.405 11.391 25.866 1.00 96.88 100 GLU A N 1
ATOM 824 C CA . GLU A 1 100 ? -8.337 10.431 25.569 1.00 96.88 100 GLU A CA 1
ATOM 825 C C . GLU A 1 100 ? -8.402 9.944 24.114 1.00 96.88 100 GLU A C 1
ATOM 827 O O . GLU A 1 100 ? -7.439 10.153 23.381 1.00 96.88 100 GLU A O 1
ATOM 832 N N . VAL A 1 101 ? -9.551 9.425 23.663 1.00 98.00 101 VAL A N 1
ATOM 833 C CA . VAL A 1 101 ? -9.749 8.944 22.280 1.00 98.00 101 VAL A CA 1
ATOM 834 C C . VAL A 1 101 ? -9.438 10.031 21.250 1.00 98.00 101 VAL A C 1
ATOM 836 O O . VAL A 1 101 ? 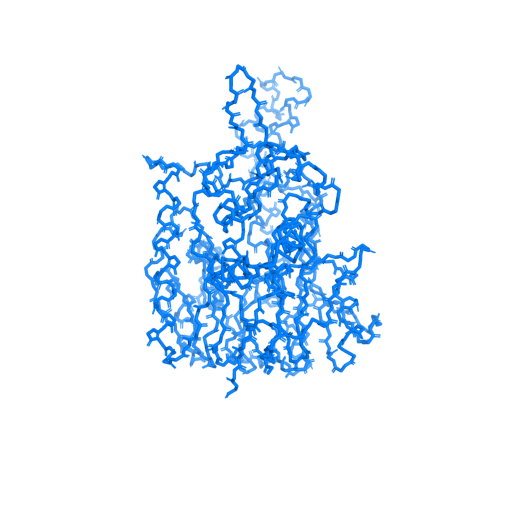-8.731 9.792 20.267 1.00 98.00 101 VAL A O 1
ATOM 839 N N . VAL A 1 102 ? -9.946 11.249 21.465 1.00 97.50 102 VAL A N 1
ATOM 840 C CA . VAL A 1 102 ? -9.693 12.378 20.559 1.00 97.50 102 VAL A CA 1
ATOM 841 C C . VAL A 1 102 ? -8.205 12.706 20.504 1.00 97.50 102 VAL A C 1
ATOM 843 O O . VAL A 1 102 ? -7.698 13.027 19.433 1.00 97.50 102 VAL A O 1
ATOM 846 N N . LEU A 1 103 ? -7.495 12.647 21.629 1.00 96.81 103 LEU A N 1
ATOM 847 C CA . LEU A 1 103 ? -6.067 12.952 21.685 1.00 96.81 103 LEU A CA 1
ATOM 848 C C . LEU A 1 103 ? -5.189 11.828 21.133 1.00 96.81 103 LEU A C 1
ATOM 850 O O . LEU A 1 103 ? -4.106 12.146 20.645 1.00 96.81 103 LEU A O 1
ATOM 854 N N . THR A 1 104 ? -5.641 10.571 21.158 1.00 97.38 104 THR A N 1
ATOM 855 C CA . THR A 1 104 ? -4.974 9.449 20.476 1.00 97.38 104 THR A CA 1
ATOM 856 C C . THR A 1 104 ? -4.906 9.678 18.969 1.00 97.38 104 THR A C 1
ATOM 858 O O . THR A 1 104 ? -3.916 9.324 18.361 1.00 97.38 104 THR A O 1
ATOM 861 N N . CYS A 1 105 ? -5.850 10.413 18.368 1.00 97.25 105 CYS A N 1
ATOM 862 C CA . CYS A 1 105 ? -5.811 10.792 16.944 1.00 97.25 105 CYS A CA 1
ATOM 863 C C . CYS A 1 105 ? -4.687 11.792 16.566 1.00 97.25 105 CYS A C 1
ATOM 865 O O . CYS A 1 105 ? -4.699 12.378 15.470 1.00 97.25 105 CYS A O 1
ATOM 867 N N . PHE A 1 106 ? -3.777 12.100 17.494 1.00 95.56 106 PHE A N 1
ATOM 868 C CA . PHE A 1 106 ? -2.706 13.069 17.322 1.00 95.56 106 PHE A CA 1
ATOM 869 C C . PHE A 1 106 ? -1.450 12.652 18.083 1.00 95.56 106 PHE A C 1
ATOM 871 O O . PHE A 1 106 ? -1.499 12.302 19.266 1.00 95.56 106 PHE A O 1
ATOM 878 N N . HIS A 1 107 ? -0.305 12.879 17.438 1.00 94.25 107 HIS A N 1
ATOM 879 C CA . HIS A 1 107 ? 0.997 12.751 18.075 1.00 94.25 107 HIS A CA 1
ATOM 880 C C . HIS A 1 107 ? 1.070 13.520 19.393 1.00 94.25 107 HIS A C 1
ATOM 882 O O . HIS A 1 107 ? 0.572 14.648 19.505 1.00 94.25 107 HIS A O 1
ATOM 888 N N . GLU A 1 108 ? 1.785 12.957 20.366 1.00 94.31 108 GLU A N 1
ATOM 889 C CA . GLU A 1 108 ? 1.898 13.516 21.716 1.00 94.31 108 GLU A CA 1
ATOM 890 C C . GLU A 1 108 ? 2.324 14.989 21.742 1.00 94.31 108 GLU A C 1
ATOM 892 O O . GLU A 1 108 ? 1.797 15.784 22.525 1.00 94.31 108 GLU A O 1
ATOM 897 N N . TRP A 1 109 ? 3.231 15.380 20.845 1.00 92.75 109 TRP A N 1
ATOM 898 C CA . TRP A 1 109 ? 3.727 16.751 20.737 1.00 92.75 109 TRP A CA 1
ATOM 899 C C . TRP A 1 109 ? 2.682 17.747 20.205 1.00 92.75 109 TRP A C 1
ATOM 901 O O . TRP A 1 109 ? 2.790 18.941 20.490 1.00 92.75 109 TRP A O 1
ATOM 911 N N . ASP A 1 110 ? 1.662 17.289 19.470 1.00 91.44 110 ASP A N 1
ATOM 912 C CA . ASP A 1 110 ? 0.594 18.142 18.928 1.00 91.44 110 ASP A CA 1
ATOM 913 C C . ASP A 1 110 ? -0.612 18.248 19.876 1.00 91.44 110 ASP A C 1
ATOM 915 O O . ASP A 1 110 ? -1.368 19.226 19.830 1.00 91.44 110 ASP A O 1
ATOM 919 N N . ARG A 1 111 ? -0.771 17.290 20.801 1.00 94.56 111 ARG A N 1
ATOM 920 C CA . ARG A 1 111 ? -1.886 17.242 21.765 1.00 94.56 111 ARG A CA 1
ATOM 921 C C . ARG A 1 111 ? -2.119 18.580 22.489 1.00 94.56 111 ARG A C 1
ATOM 923 O O . ARG A 1 111 ? -3.268 19.022 22.512 1.00 94.56 111 ARG A O 1
ATOM 930 N N . PRO A 1 112 ? -1.108 19.311 23.013 1.00 94.31 112 PRO A N 1
ATOM 931 C CA . PRO A 1 112 ? -1.342 20.609 23.659 1.00 94.31 112 PRO A CA 1
ATOM 932 C C . PRO A 1 112 ? -1.978 21.661 22.738 1.00 94.31 112 PRO A C 1
ATOM 934 O O . PRO A 1 112 ? -2.817 22.452 23.181 1.00 94.31 112 PRO A O 1
ATOM 937 N N . ARG A 1 113 ? -1.606 21.676 21.449 1.00 91.69 113 ARG A N 1
ATOM 938 C CA . ARG A 1 113 ? -2.203 22.575 20.452 1.00 91.69 113 ARG A CA 1
ATOM 939 C C . ARG A 1 113 ? -3.653 22.187 20.187 1.00 91.69 113 ARG A C 1
ATOM 941 O O . ARG A 1 113 ? -4.504 23.073 20.137 1.00 91.69 113 ARG A O 1
ATOM 948 N N . ILE A 1 114 ? -3.931 20.891 20.059 1.00 91.88 114 ILE A N 1
ATOM 949 C CA . ILE A 1 114 ? -5.281 20.362 19.836 1.00 91.88 114 ILE A CA 1
ATOM 950 C C . ILE A 1 114 ? -6.208 20.677 21.008 1.00 91.88 114 ILE A C 1
ATOM 952 O O . ILE A 1 114 ? -7.293 21.204 20.775 1.00 91.88 114 ILE A O 1
ATOM 956 N N . LYS A 1 115 ? -5.761 20.495 22.258 1.00 93.12 115 LYS A N 1
ATOM 957 C CA . LYS A 1 115 ? -6.532 20.902 23.449 1.00 93.12 115 LYS A CA 1
ATOM 958 C C . LYS A 1 115 ? -6.914 22.380 23.403 1.00 93.12 115 LYS A C 1
ATOM 960 O O . LYS A 1 115 ? -8.055 22.749 23.653 1.00 93.12 115 LYS A O 1
ATOM 965 N N . LYS A 1 116 ? -5.966 23.249 23.035 1.00 91.25 116 LYS A N 1
ATOM 966 C CA . LYS A 1 116 ? -6.228 24.689 22.885 1.00 91.25 116 LYS A CA 1
ATOM 967 C C . LYS A 1 116 ? -7.199 24.991 21.738 1.00 91.25 116 LYS A C 1
ATOM 969 O O . LYS A 1 116 ? -7.960 25.950 21.834 1.00 91.25 116 LYS A O 1
ATOM 974 N N . LEU A 1 117 ? -7.126 24.228 20.648 1.00 88.31 117 LEU A N 1
ATOM 975 C CA . LEU A 1 117 ? -7.954 24.410 19.457 1.00 88.31 117 LEU A CA 1
ATOM 976 C C . LEU A 1 117 ? -9.409 23.982 19.694 1.00 88.31 117 LEU A C 1
ATOM 978 O O . LEU A 1 117 ? -10.314 24.696 19.271 1.00 88.31 117 LEU A O 1
ATOM 982 N N . LEU A 1 118 ? -9.614 22.838 20.349 1.00 88.81 118 LEU A N 1
ATOM 983 C CA . LEU A 1 118 ? -10.934 22.259 20.614 1.00 88.81 118 LEU A CA 1
ATOM 984 C C . LEU A 1 118 ? -11.588 22.830 21.882 1.00 88.81 118 LEU A C 1
ATOM 986 O O . LEU A 1 118 ? -12.812 22.891 21.971 1.00 88.81 118 LEU A O 1
ATOM 990 N N . GLY A 1 119 ? -10.791 23.306 22.843 1.00 88.25 119 GLY A N 1
ATOM 991 C CA . GLY A 1 119 ? -11.296 23.777 24.130 1.00 88.25 119 GLY A CA 1
ATOM 992 C C . GLY A 1 119 ? -11.842 22.625 24.978 1.00 88.25 119 GLY A C 1
ATOM 993 O O . GLY A 1 119 ? -11.300 21.526 24.963 1.00 88.25 119 GLY A O 1
ATOM 994 N N . GLU A 1 120 ? -12.909 22.885 25.735 1.00 85.12 120 GLU A N 1
ATOM 995 C CA . GLU A 1 120 ? -13.551 21.885 26.609 1.00 85.12 120 GLU A CA 1
ATOM 996 C C . GLU A 1 120 ? -14.666 21.088 25.899 1.00 85.12 120 GLU A C 1
ATOM 998 O O . GLU A 1 120 ? -15.222 20.152 26.472 1.00 85.12 120 GLU A O 1
ATOM 1003 N N . ASP A 1 121 ? -15.010 21.435 24.654 1.00 86.75 121 ASP A N 1
ATOM 1004 C CA . ASP A 1 121 ? -16.158 20.866 23.938 1.00 86.75 121 ASP A CA 1
ATOM 1005 C C . ASP A 1 121 ? -15.786 19.650 23.073 1.00 86.75 121 ASP A C 1
ATOM 1007 O O . ASP A 1 121 ? -16.031 19.605 21.869 1.00 86.75 121 ASP A O 1
ATOM 1011 N N . TYR A 1 122 ? -15.206 18.618 23.691 1.00 89.81 122 TYR A N 1
ATOM 1012 C CA . TYR A 1 122 ? -14.908 17.357 22.995 1.00 89.81 122 TYR A CA 1
ATOM 1013 C C . TYR A 1 122 ? -16.171 16.634 22.502 1.00 89.81 122 TYR A C 1
ATOM 1015 O O . TYR A 1 122 ? -16.115 15.837 21.568 1.00 89.81 122 TYR A O 1
ATOM 1023 N N . LYS A 1 123 ? -17.337 16.922 23.095 1.00 90.25 123 LYS A N 1
ATOM 1024 C CA . LYS A 1 123 ? -18.607 16.270 22.746 1.00 90.25 123 LYS A CA 1
ATOM 1025 C C . LYS A 1 123 ? -19.101 16.621 21.347 1.00 90.25 123 LYS A C 1
ATOM 1027 O O . LYS A 1 123 ? -19.814 15.811 20.761 1.00 90.25 123 LYS A O 1
ATOM 1032 N N . SER A 1 124 ? -18.732 17.784 20.812 1.00 92.25 124 SER A N 1
ATOM 1033 C CA . SER A 1 124 ? -19.099 18.189 19.452 1.00 92.25 124 SER A CA 1
ATOM 1034 C C . SER A 1 124 ? -18.100 17.740 18.381 1.00 92.25 124 SER A C 1
ATOM 1036 O O . SER A 1 124 ? -18.343 17.972 17.194 1.00 92.25 124 SER A O 1
ATOM 1038 N N . VAL A 1 125 ? -17.002 17.082 18.777 1.00 95.19 125 VAL A N 1
ATOM 1039 C CA . VAL A 1 125 ? -15.979 16.585 17.853 1.00 95.19 125 VAL A CA 1
ATOM 1040 C C . VAL A 1 125 ? -16.524 15.422 17.030 1.00 95.19 125 VAL A C 1
ATOM 1042 O O . VAL A 1 125 ? -17.017 14.428 17.574 1.00 95.19 125 VAL A O 1
ATOM 1045 N N . THR A 1 126 ? -16.403 15.546 15.710 1.00 96.56 126 THR A N 1
ATOM 1046 C CA . THR A 1 126 ? -16.821 14.536 14.728 1.00 96.56 126 THR A CA 1
ATOM 1047 C C . THR A 1 126 ? -15.616 13.899 14.042 1.00 96.56 126 THR A C 1
ATOM 1049 O O . THR A 1 126 ? -14.534 14.493 13.973 1.00 96.56 126 THR A O 1
ATOM 1052 N N . ALA A 1 127 ? -15.815 12.719 13.455 1.00 96.62 127 ALA A N 1
ATOM 1053 C CA . ALA A 1 127 ? -14.803 12.091 12.608 1.00 96.62 127 ALA A CA 1
ATOM 1054 C C . ALA A 1 127 ? -14.386 13.003 11.438 1.00 96.62 127 ALA A C 1
ATOM 1056 O O . ALA A 1 127 ? -13.198 13.170 11.176 1.00 96.62 127 ALA A O 1
ATOM 1057 N N . ASP A 1 128 ? -15.338 13.676 10.780 1.00 94.19 128 ASP A N 1
ATOM 1058 C CA . ASP A 1 128 ? -15.052 14.597 9.670 1.00 94.19 128 ASP A CA 1
ATOM 1059 C C . ASP A 1 128 ? -14.160 15.787 10.088 1.00 94.19 128 ASP A C 1
ATOM 1061 O O . ASP A 1 128 ? -13.321 16.240 9.298 1.00 94.19 128 ASP A O 1
ATOM 1065 N N . GLN A 1 129 ? -14.276 16.277 11.329 1.00 92.56 129 GLN A N 1
ATOM 1066 C CA . GLN A 1 129 ? -13.365 17.291 11.872 1.00 92.56 129 GLN A CA 1
ATOM 1067 C C . GLN A 1 129 ? -11.958 16.735 12.099 1.00 92.56 129 GLN A C 1
ATOM 1069 O O . GLN A 1 129 ? -10.981 17.403 11.751 1.00 92.56 129 GLN A O 1
ATOM 1074 N N . LEU A 1 130 ? -11.845 15.523 12.651 1.00 94.06 130 LEU A N 1
ATOM 1075 C CA . LEU A 1 130 ? -10.556 14.878 12.906 1.00 94.06 130 LEU A CA 1
ATOM 1076 C C . LEU A 1 130 ? -9.855 14.490 11.602 1.00 94.06 130 LEU A C 1
ATOM 1078 O O . LEU A 1 130 ? -8.661 14.731 11.475 1.00 94.06 130 LEU A O 1
ATOM 1082 N N . ILE A 1 131 ? -10.562 13.998 10.591 1.00 92.50 131 ILE A N 1
ATOM 1083 C CA . ILE A 1 131 ? -9.979 13.692 9.272 1.00 92.50 131 ILE A CA 1
ATOM 1084 C C . ILE A 1 131 ? -9.622 14.976 8.497 1.00 92.50 131 ILE A C 1
ATOM 1086 O O . ILE A 1 131 ? -8.758 14.972 7.618 1.00 92.50 131 ILE A O 1
ATOM 1090 N N . GLY A 1 132 ? -10.226 16.110 8.868 1.00 87.44 132 GLY A N 1
ATOM 1091 C CA . GLY A 1 132 ? -9.981 17.418 8.259 1.00 87.44 132 GLY A CA 1
ATOM 1092 C C . GLY A 1 132 ? -10.819 17.672 7.008 1.00 87.44 132 GLY A C 1
ATOM 1093 O O . GLY A 1 132 ? -10.386 18.395 6.114 1.00 87.44 132 GLY A O 1
ATOM 1094 N N . ARG A 1 133 ? -12.018 17.086 6.922 1.00 84.62 133 ARG A N 1
ATOM 1095 C CA . ARG A 1 133 ? -12.973 17.324 5.830 1.00 84.62 133 ARG A CA 1
ATOM 1096 C C . ARG A 1 133 ? -13.750 18.626 6.015 1.00 84.62 133 ARG A C 1
ATOM 1098 O O . ARG A 1 133 ? -13.962 19.351 5.041 1.00 84.62 133 ARG A O 1
ATOM 1105 N N . ASP A 1 134 ? -14.178 18.915 7.243 1.00 83.00 134 ASP A N 1
ATOM 1106 C CA . ASP A 1 134 ? -15.176 19.959 7.524 1.00 83.00 134 ASP A CA 1
ATOM 1107 C C . ASP A 1 134 ? -14.659 21.388 7.359 1.00 83.00 134 ASP A C 1
ATOM 1109 O O . ASP A 1 134 ? -15.435 22.311 7.091 1.00 83.00 134 ASP A O 1
ATOM 1113 N N . ARG A 1 135 ? -13.355 21.607 7.550 1.00 76.31 135 ARG A N 1
ATOM 1114 C CA . ARG A 1 135 ? -12.756 22.944 7.529 1.00 76.31 135 ARG A CA 1
ATOM 1115 C C . ARG A 1 135 ? -11.381 22.928 6.869 1.00 76.31 135 ARG A C 1
ATOM 1117 O O . ARG A 1 135 ? -10.648 21.955 7.032 1.00 76.31 135 ARG A O 1
ATOM 1124 N N . PRO A 1 136 ? -10.994 24.022 6.189 1.00 75.62 136 PRO A N 1
ATOM 1125 C CA . PRO A 1 136 ? -9.620 24.189 5.743 1.00 75.62 136 PRO A CA 1
ATOM 1126 C C . PRO A 1 136 ? -8.654 24.181 6.939 1.00 75.62 136 PRO A C 1
ATOM 1128 O O . PRO A 1 136 ? -9.001 24.694 8.009 1.00 75.62 136 PRO A O 1
ATOM 1131 N N . PRO A 1 137 ? -7.403 23.723 6.745 1.00 76.06 137 PRO A N 1
ATOM 1132 C CA . PRO A 1 137 ? -6.360 23.782 7.766 1.00 76.06 137 PRO A CA 1
ATOM 1133 C C . PRO A 1 137 ? -6.001 25.218 8.151 1.00 76.06 137 PRO A C 1
ATOM 1135 O O . PRO A 1 137 ? -5.387 25.425 9.187 1.00 76.06 137 PRO A O 1
ATOM 1138 N N . LEU A 1 138 ? -6.387 26.214 7.350 1.00 81.75 138 LEU A N 1
ATOM 1139 C CA . LEU A 1 138 ? -6.225 27.630 7.648 1.00 81.75 138 LEU A CA 1
ATOM 1140 C C . LEU A 1 138 ? -7.585 28.326 7.539 1.00 81.75 138 LEU A C 1
ATOM 1142 O O . LEU A 1 138 ? -8.183 28.359 6.463 1.00 81.75 138 LEU A O 1
ATOM 1146 N N . TYR A 1 139 ? -8.071 28.893 8.639 1.00 79.31 139 TYR A N 1
ATOM 1147 C CA . TYR A 1 139 ? -9.356 29.591 8.680 1.00 79.31 139 TYR A CA 1
ATOM 1148 C C . TYR A 1 139 ? -9.235 30.936 9.397 1.00 79.31 139 TYR A C 1
ATOM 1150 O O . TYR A 1 139 ? -8.344 31.147 10.222 1.00 79.31 139 TYR A O 1
ATOM 1158 N N . LYS A 1 140 ? -10.124 31.869 9.045 1.00 82.19 140 LYS A N 1
ATOM 1159 C CA . LYS A 1 140 ? -10.177 33.199 9.654 1.00 82.19 140 LYS A CA 1
ATOM 1160 C C . LYS A 1 140 ? -11.025 33.150 10.925 1.00 82.19 140 LYS A C 1
ATOM 1162 O O . LYS A 1 140 ? -12.144 32.640 10.888 1.00 82.19 140 LYS A O 1
ATOM 1167 N N . ASP A 1 141 ? -10.497 33.685 12.018 1.00 82.06 141 ASP A N 1
ATOM 1168 C CA . ASP A 1 141 ? -11.191 33.818 13.298 1.00 82.06 141 ASP A CA 1
ATOM 1169 C C . ASP A 1 141 ? -11.024 35.251 13.818 1.00 82.06 141 ASP A C 1
ATOM 1171 O O . ASP A 1 141 ? -9.937 35.661 14.227 1.00 82.06 141 ASP A O 1
ATOM 1175 N N . GLY A 1 142 ? -12.094 36.043 13.724 1.00 88.06 142 GLY A N 1
ATOM 1176 C CA . GLY A 1 142 ? -12.011 37.494 13.882 1.00 88.06 142 GLY A CA 1
ATOM 1177 C C . GLY A 1 142 ? -11.159 38.119 12.774 1.00 88.06 142 GLY A C 1
ATOM 1178 O O . GLY A 1 142 ? -11.408 37.876 11.593 1.00 88.06 142 GLY A O 1
ATOM 1179 N N . ASP A 1 143 ? -10.160 38.914 13.152 1.00 89.88 143 ASP A N 1
ATOM 1180 C CA . ASP A 1 143 ? -9.197 39.518 12.221 1.00 89.88 143 ASP A CA 1
ATOM 1181 C C . ASP A 1 143 ? -7.926 38.673 12.023 1.00 89.88 143 ASP A C 1
ATOM 1183 O O . ASP A 1 143 ? -7.135 38.969 11.124 1.00 89.88 143 ASP A O 1
ATOM 1187 N N . ASP A 1 144 ? -7.769 37.589 12.788 1.00 87.69 144 ASP A N 1
ATOM 1188 C CA . ASP A 1 144 ? -6.598 36.716 12.756 1.00 87.69 144 ASP A CA 1
ATOM 1189 C C . ASP A 1 144 ? -6.824 35.461 11.897 1.00 87.69 144 ASP A C 1
ATOM 1191 O O . ASP A 1 144 ? -7.947 35.003 11.665 1.00 87.69 144 ASP A O 1
ATOM 1195 N N . TRP A 1 145 ? -5.721 34.868 11.443 1.00 84.25 145 TRP A N 1
ATOM 1196 C CA . TRP A 1 145 ? -5.706 33.544 10.824 1.00 84.25 145 TRP A CA 1
ATOM 1197 C C . TRP A 1 145 ? -5.296 32.489 11.848 1.00 84.25 145 TRP A C 1
ATOM 1199 O O . TRP A 1 145 ? -4.316 32.667 12.575 1.00 84.25 145 TRP A O 1
ATOM 1209 N N . LYS A 1 146 ? -6.016 31.367 11.879 1.00 82.69 146 LYS A N 1
ATOM 1210 C CA . LYS A 1 146 ? -5.725 30.224 12.748 1.00 82.69 146 LYS A CA 1
ATOM 1211 C C . LYS A 1 146 ? -5.479 28.965 11.932 1.00 82.69 146 LYS A C 1
ATOM 1213 O O . LYS A 1 146 ? -6.131 28.734 10.915 1.00 82.69 146 LYS A O 1
ATOM 1218 N N . VAL A 1 147 ? -4.545 28.148 12.416 1.00 83.00 147 VAL A N 1
ATOM 1219 C CA . VAL A 1 147 ? -4.281 26.813 11.874 1.00 83.00 147 VAL A CA 1
ATOM 1220 C C . VAL A 1 147 ? -5.163 25.804 12.607 1.00 83.00 147 VAL A C 1
ATOM 1222 O O . VAL A 1 147 ? -5.053 25.650 13.824 1.00 83.00 147 VAL A O 1
ATOM 1225 N N . GLY A 1 148 ? -6.055 25.155 11.866 1.00 86.44 148 GLY A N 1
ATOM 1226 C CA . GLY A 1 148 ? -6.973 24.135 12.357 1.00 86.44 148 GLY A CA 1
ATOM 1227 C C . GLY A 1 148 ? -6.341 22.751 12.475 1.00 86.44 148 GLY A C 1
ATOM 1228 O O . GLY A 1 148 ? -5.130 22.595 12.651 1.00 86.44 148 GLY A O 1
ATOM 1229 N N . ILE A 1 149 ? -7.189 21.728 12.401 1.00 87.56 149 ILE A N 1
ATOM 1230 C CA . ILE A 1 149 ? -6.746 20.338 12.295 1.00 87.56 149 ILE A CA 1
ATOM 1231 C C . ILE A 1 149 ? -6.195 20.122 10.883 1.00 87.56 149 ILE A C 1
ATOM 1233 O O . ILE A 1 149 ? -6.795 20.536 9.892 1.00 87.56 149 ILE A O 1
ATOM 1237 N N . ARG A 1 150 ? -5.018 19.503 10.800 1.00 86.06 150 ARG A N 1
ATOM 1238 C CA . ARG A 1 150 ? -4.350 19.184 9.537 1.00 86.06 150 ARG A CA 1
ATOM 1239 C C . ARG A 1 150 ? -5.061 17.998 8.877 1.00 86.06 150 ARG A C 1
ATOM 1241 O O . ARG A 1 150 ? -5.184 16.987 9.554 1.00 86.06 150 ARG A O 1
ATOM 1248 N N . PRO A 1 151 ? -5.491 18.063 7.608 1.00 87.44 151 PRO A N 1
ATOM 1249 C CA . PRO A 1 151 ? -6.176 16.939 6.973 1.00 87.44 151 PRO A CA 1
ATOM 1250 C C . PRO A 1 151 ? -5.269 15.710 6.831 1.00 87.44 151 PRO A C 1
ATOM 1252 O O . PRO A 1 151 ? -4.050 15.863 6.703 1.00 87.44 151 PRO A O 1
ATOM 1255 N N . ILE A 1 152 ? -5.881 14.523 6.813 1.00 90.12 152 ILE A N 1
ATOM 1256 C CA . ILE A 1 152 ? -5.238 13.246 6.466 1.00 90.12 152 ILE A CA 1
ATOM 1257 C C . ILE A 1 152 ? -5.760 12.747 5.103 1.00 90.12 152 ILE A C 1
ATOM 1259 O O . ILE A 1 152 ? -6.782 12.084 5.003 1.00 90.12 152 ILE A O 1
ATOM 1263 N N . PRO A 1 153 ? -5.142 13.174 4.002 1.00 84.25 153 PRO A N 1
ATOM 1264 C CA . PRO A 1 153 ? -5.689 13.025 2.649 1.00 84.25 153 PRO A CA 1
ATOM 1265 C C . PRO A 1 153 ? -5.456 11.668 1.973 1.00 84.25 153 PRO A C 1
ATOM 1267 O O . PRO A 1 153 ? -6.091 11.379 0.948 1.00 84.25 153 PRO A O 1
ATOM 1270 N N . TRP A 1 154 ? -4.477 10.913 2.473 1.00 87.44 154 TRP A N 1
ATOM 1271 C CA . TRP A 1 154 ? -3.987 9.675 1.885 1.00 87.44 154 TRP A CA 1
ATOM 1272 C C . TRP A 1 154 ? -4.549 8.470 2.617 1.00 87.44 154 TRP A C 1
ATOM 1274 O O . TRP A 1 154 ? -4.443 7.383 2.082 1.00 87.44 154 TRP A O 1
ATOM 1284 N N . VAL A 1 155 ? -5.295 8.680 3.707 1.00 91.38 155 VAL A N 1
ATOM 1285 C CA . VAL A 1 155 ? -6.098 7.656 4.398 1.00 91.38 155 VAL A CA 1
ATOM 1286 C C . VAL A 1 155 ? -7.076 6.914 3.480 1.00 91.38 155 VAL A C 1
ATOM 1288 O O . VAL A 1 155 ? -7.563 5.834 3.784 1.00 91.38 155 VAL A O 1
ATOM 1291 N N . GLN A 1 156 ? -7.366 7.485 2.309 1.00 90.00 156 GLN A N 1
ATOM 1292 C CA . GLN A 1 156 ? -8.102 6.788 1.268 1.00 90.00 156 GLN A CA 1
ATOM 1293 C C . GLN A 1 156 ? -7.326 5.554 0.754 1.00 90.00 156 GLN A C 1
ATOM 1295 O O . GLN A 1 156 ? -7.948 4.559 0.393 1.00 90.00 156 GLN A O 1
ATOM 1300 N N . ASN A 1 157 ? -5.997 5.584 0.715 1.00 92.31 157 ASN A N 1
ATOM 1301 C CA . ASN A 1 157 ? -5.160 4.414 0.459 1.00 92.31 157 ASN A CA 1
ATOM 1302 C C . ASN A 1 157 ? -5.098 3.547 1.725 1.00 92.31 157 ASN A C 1
ATOM 1304 O O . ASN A 1 157 ? -4.071 3.428 2.381 1.00 92.31 157 ASN A O 1
ATOM 1308 N N . ILE A 1 158 ? -6.252 3.015 2.113 1.00 95.75 158 ILE A N 1
ATOM 1309 C CA . ILE A 1 158 ? -6.486 2.444 3.432 1.00 95.75 158 ILE A CA 1
ATOM 1310 C C . ILE A 1 158 ? -5.637 1.193 3.703 1.00 95.75 158 ILE A C 1
ATOM 1312 O O . ILE A 1 158 ? -5.356 0.905 4.863 1.00 95.75 158 ILE A O 1
ATOM 1316 N N . SER A 1 159 ? -5.173 0.486 2.661 1.00 95.00 159 SER A N 1
ATOM 1317 C CA . SER A 1 159 ? -4.215 -0.625 2.811 1.00 95.00 159 SER A CA 1
ATOM 1318 C C . SER A 1 159 ? -2.922 -0.188 3.504 1.00 95.00 159 SER A C 1
ATOM 1320 O O . SER A 1 159 ? -2.228 -0.998 4.106 1.00 95.00 159 SER A O 1
ATOM 1322 N N . GLU A 1 160 ? -2.610 1.107 3.470 1.00 94.94 160 GLU A N 1
ATOM 1323 C CA . GLU A 1 160 ? -1.431 1.704 4.077 1.00 94.94 160 GLU A CA 1
ATOM 1324 C C . GLU A 1 160 ? -1.655 2.094 5.551 1.00 94.94 160 GLU A C 1
ATOM 1326 O O . GLU A 1 160 ? -0.777 2.717 6.150 1.00 94.94 160 GLU A O 1
ATOM 1331 N N . GLU A 1 161 ? -2.765 1.705 6.194 1.00 95.94 161 GLU A N 1
ATOM 1332 C CA . GLU A 1 161 ? -3.066 2.025 7.608 1.00 95.94 161 GLU A CA 1
ATOM 1333 C C . GLU A 1 161 ? -2.772 0.906 8.617 1.00 95.94 161 GLU A C 1
ATOM 1335 O O . GLU A 1 161 ? -2.585 1.169 9.801 1.00 95.94 161 GLU A O 1
ATOM 1340 N N . GLY A 1 162 ? -2.655 -0.334 8.163 1.00 96.38 162 GLY A N 1
ATOM 1341 C CA . GLY A 1 162 ? -2.148 -1.437 8.972 1.00 96.38 162 GLY A CA 1
ATOM 1342 C C . GLY A 1 162 ? -1.997 -2.691 8.130 1.00 96.38 162 GLY A C 1
ATOM 1343 O O . GLY A 1 162 ? -2.322 -2.690 6.941 1.00 96.38 162 GLY A O 1
ATOM 1344 N N . TRP A 1 163 ? -1.525 -3.774 8.736 1.00 97.75 163 TRP A N 1
ATOM 1345 C CA . TRP A 1 163 ? -1.456 -5.059 8.053 1.00 97.75 163 TRP A CA 1
ATOM 1346 C C . TRP A 1 163 ? -1.817 -6.211 8.989 1.00 97.75 163 TRP A C 1
ATOM 1348 O O . TRP A 1 163 ? -1.146 -6.462 9.989 1.00 97.75 163 TRP A O 1
ATOM 1358 N N . MET A 1 164 ? -2.924 -6.892 8.691 1.00 98.25 164 MET A N 1
ATOM 1359 C CA . MET A 1 164 ? -3.406 -8.009 9.499 1.00 98.25 164 MET A CA 1
ATOM 1360 C C . MET A 1 164 ? -2.670 -9.303 9.138 1.00 98.25 164 MET A C 1
ATOM 1362 O O . MET A 1 164 ? -2.456 -9.589 7.963 1.00 98.25 164 MET A O 1
ATOM 1366 N N . THR A 1 165 ? -2.356 -10.104 10.155 1.00 97.88 165 THR A N 1
ATOM 1367 C CA . THR A 1 165 ? -1.747 -11.438 10.032 1.00 97.88 165 THR A CA 1
ATOM 1368 C C . THR A 1 165 ? -2.652 -12.513 10.629 1.00 97.88 165 THR A C 1
ATOM 1370 O O . THR A 1 165 ? -3.777 -12.246 11.062 1.00 97.88 165 THR A O 1
ATOM 1373 N N . ASP A 1 166 ? -2.168 -13.750 10.697 1.00 95.50 166 ASP A N 1
ATOM 1374 C CA . ASP A 1 166 ? -2.839 -14.828 11.412 1.00 95.50 166 ASP A CA 1
ATOM 1375 C C . ASP A 1 166 ? -2.672 -14.762 12.936 1.00 95.50 166 ASP A C 1
ATOM 1377 O O . ASP A 1 166 ? -3.394 -15.460 13.653 1.00 95.50 166 ASP A O 1
ATOM 1381 N N . LYS A 1 167 ? -1.753 -13.923 13.431 1.00 97.50 167 LYS A N 1
ATOM 1382 C CA . LYS A 1 167 ? -1.491 -13.705 14.865 1.00 97.50 167 LYS A CA 1
ATOM 1383 C C . LYS A 1 167 ? -1.996 -12.371 15.397 1.00 97.50 167 LYS A C 1
ATOM 1385 O O . LYS A 1 167 ? -2.114 -12.224 16.606 1.00 97.50 167 LYS A O 1
ATOM 1390 N N . GLY A 1 168 ? -2.291 -11.419 14.520 1.00 98.06 168 GLY A N 1
ATOM 1391 C CA . GLY A 1 168 ? -2.762 -10.095 14.905 1.00 98.06 168 GLY A CA 1
ATOM 1392 C C . GLY A 1 168 ? -2.365 -9.012 13.913 1.00 98.06 168 GLY A C 1
ATOM 1393 O O . GLY A 1 168 ? -1.777 -9.275 12.863 1.00 98.06 168 GLY A O 1
ATOM 1394 N N . LEU A 1 169 ? -2.710 -7.782 14.258 1.00 98.56 169 LEU A N 1
ATOM 1395 C CA . LEU A 1 169 ? -2.444 -6.587 13.485 1.00 98.56 169 LEU A CA 1
ATOM 1396 C C . LEU A 1 169 ? -1.019 -6.088 13.723 1.00 98.56 169 LEU A C 1
ATOM 1398 O O . LEU A 1 169 ? -0.612 -5.857 14.860 1.00 98.56 169 LEU A O 1
ATOM 1402 N N . VAL A 1 170 ? -0.292 -5.856 12.640 1.00 98.50 170 VAL A N 1
ATOM 1403 C CA . VAL A 1 170 ? 0.919 -5.039 12.635 1.00 98.50 170 VAL A CA 1
ATOM 1404 C C . VAL A 1 170 ? 0.492 -3.604 12.353 1.00 98.50 170 VAL A C 1
ATOM 1406 O O . VAL A 1 170 ? -0.122 -3.331 11.315 1.00 98.50 170 VAL A O 1
ATOM 1409 N N . TYR A 1 171 ? 0.779 -2.694 13.280 1.00 97.75 171 TYR A N 1
ATOM 1410 C CA . TYR A 1 171 ? 0.616 -1.273 13.020 1.00 97.75 171 TYR A CA 1
ATOM 1411 C C . TYR A 1 171 ? 1.619 -0.809 11.978 1.00 97.75 171 TYR A C 1
ATOM 1413 O O . TYR A 1 171 ? 2.771 -1.252 11.926 1.00 97.75 171 TYR A O 1
ATOM 1421 N N . ASN A 1 172 ? 1.161 0.115 11.145 1.00 94.44 172 ASN A N 1
ATOM 1422 C CA . ASN A 1 172 ? 2.059 0.823 10.264 1.00 94.44 172 ASN A CA 1
ATOM 1423 C C . ASN A 1 172 ? 2.785 1.910 11.047 1.00 94.44 172 ASN A C 1
ATOM 1425 O O . ASN A 1 172 ? 2.288 2.457 12.026 1.00 94.44 172 ASN A O 1
ATOM 1429 N N . SER A 1 173 ? 3.990 2.209 10.588 1.00 94.44 173 SER A N 1
ATOM 1430 C CA . SER A 1 173 ? 4.828 3.261 11.140 1.00 94.44 173 SER A CA 1
ATOM 1431 C C . SER A 1 173 ? 5.367 4.019 9.947 1.00 94.44 173 SER A C 1
ATOM 1433 O O . SER A 1 173 ? 6.358 3.616 9.332 1.00 94.44 173 SER A O 1
ATOM 1435 N N . LYS A 1 174 ? 4.638 5.053 9.519 1.00 93.06 174 LYS A N 1
ATOM 1436 C CA . LYS A 1 174 ? 4.957 5.767 8.281 1.00 93.06 174 LYS A CA 1
ATOM 1437 C C . LYS A 1 174 ? 6.232 6.583 8.463 1.00 93.06 174 LYS A C 1
ATOM 1439 O O . LYS A 1 174 ? 6.356 7.399 9.375 1.00 93.06 174 LYS A O 1
ATOM 1444 N N . LYS A 1 175 ? 7.165 6.460 7.512 1.00 88.75 175 LYS A N 1
ATOM 1445 C CA . LYS A 1 175 ? 8.435 7.215 7.520 1.00 88.75 175 LYS A CA 1
ATOM 1446 C C . LYS A 1 175 ? 8.222 8.731 7.548 1.00 88.75 175 LYS A C 1
ATOM 1448 O O . LYS A 1 175 ? 9.036 9.482 8.081 1.00 88.75 175 LYS A O 1
ATOM 1453 N N . THR A 1 176 ? 7.167 9.192 6.883 1.00 83.88 176 THR A N 1
ATOM 1454 C CA . THR A 1 176 ? 6.957 10.615 6.627 1.00 83.88 176 THR A CA 1
ATOM 1455 C C . THR A 1 176 ? 5.994 11.242 7.640 1.00 83.88 176 THR A C 1
ATOM 1457 O O . THR A 1 176 ? 4.831 10.851 7.739 1.00 83.88 176 THR A O 1
ATOM 1460 N N . TRP A 1 177 ? 6.445 12.289 8.338 1.00 84.12 177 TRP A N 1
ATOM 1461 C CA . TRP A 1 177 ? 5.705 12.946 9.435 1.00 84.12 177 TRP A CA 1
ATOM 1462 C C . TRP A 1 177 ? 4.301 13.451 9.037 1.00 84.12 177 TRP A C 1
ATOM 1464 O O . TRP A 1 177 ? 3.357 13.536 9.824 1.00 84.12 177 TRP A O 1
ATOM 1474 N N . TRP A 1 178 ? 4.145 13.861 7.782 1.00 77.75 178 TRP A N 1
ATOM 1475 C CA . TRP A 1 178 ? 2.883 14.366 7.253 1.00 77.75 178 TRP A CA 1
ATOM 1476 C C . TRP A 1 178 ? 1.844 13.260 7.027 1.00 77.75 178 TRP A C 1
ATOM 1478 O O . TRP A 1 178 ? 0.660 13.567 6.924 1.00 77.75 178 TRP A O 1
ATOM 1488 N N . ARG A 1 179 ? 2.231 11.988 7.009 1.00 86.94 179 ARG A N 1
ATOM 1489 C CA . ARG A 1 179 ? 1.287 10.877 6.926 1.00 86.94 179 ARG A CA 1
ATOM 1490 C C . ARG A 1 179 ? 1.164 10.108 8.227 1.00 86.94 179 ARG A C 1
ATOM 1492 O O . ARG A 1 179 ? 0.115 9.540 8.456 1.00 86.94 179 ARG A O 1
ATOM 1499 N N . SER A 1 180 ? 2.128 10.212 9.140 1.00 91.19 180 SER A N 1
ATOM 1500 C CA . SER A 1 180 ? 2.081 9.529 10.443 1.00 91.19 180 SER A CA 1
ATOM 1501 C C . SER A 1 180 ? 0.868 9.880 11.320 1.00 91.19 180 SER A C 1
ATOM 1503 O O . SER A 1 180 ? 0.587 9.195 12.290 1.00 91.19 180 SER A O 1
ATOM 1505 N N . ARG A 1 181 ? 0.108 10.938 11.001 1.00 93.12 181 ARG A N 1
ATOM 1506 C CA . ARG A 1 181 ? -1.177 11.207 11.672 1.00 93.12 181 ARG A CA 1
ATOM 1507 C C . ARG A 1 181 ? -2.279 10.222 11.259 1.00 93.12 181 ARG A C 1
ATOM 1509 O O . ARG A 1 181 ? -3.235 10.056 12.004 1.00 93.12 181 ARG A O 1
ATOM 1516 N N . GLU A 1 182 ? -2.174 9.628 10.076 1.00 95.31 182 GLU A N 1
ATOM 1517 C CA . GLU A 1 182 ? -3.060 8.551 9.624 1.00 95.31 182 GLU A CA 1
ATOM 1518 C C . GLU A 1 182 ? -2.941 7.358 10.590 1.00 95.31 182 GLU A C 1
ATOM 1520 O O . GLU A 1 182 ? -3.960 6.907 11.112 1.00 95.31 182 GLU A O 1
ATOM 1525 N N . ASP A 1 183 ? -1.707 7.004 10.977 1.00 95.94 183 ASP A N 1
ATOM 1526 C CA . ASP A 1 183 ? -1.407 5.962 11.974 1.00 95.94 183 ASP A CA 1
ATOM 1527 C C . ASP A 1 183 ? -2.108 6.249 13.317 1.00 95.94 183 ASP A C 1
ATOM 1529 O O . ASP A 1 183 ? -2.860 5.421 13.817 1.00 95.94 183 ASP A O 1
ATOM 1533 N N . GLU A 1 184 ? -1.974 7.467 13.854 1.00 97.06 184 GLU A N 1
ATOM 1534 C CA . GLU A 1 184 ? -2.594 7.880 15.130 1.00 97.06 184 GLU A CA 1
ATOM 1535 C C . GLU A 1 184 ? -4.132 7.765 15.123 1.00 97.06 184 GLU A C 1
ATOM 1537 O O . GLU A 1 184 ? -4.757 7.370 16.110 1.00 97.06 184 GLU A O 1
ATOM 1542 N N . VAL A 1 185 ? -4.778 8.111 14.002 1.00 97.94 185 VAL A N 1
ATOM 1543 C CA . VAL A 1 185 ? -6.237 7.956 13.865 1.00 97.94 185 VAL A CA 1
ATOM 1544 C C . VAL A 1 185 ? -6.611 6.476 13.800 1.00 97.94 185 VAL A C 1
ATOM 1546 O O . VAL A 1 185 ? -7.595 6.067 14.419 1.00 97.94 185 VAL A O 1
ATOM 1549 N N . THR A 1 186 ? -5.814 5.664 13.109 1.00 98.19 186 THR A N 1
ATOM 1550 C CA . THR A 1 186 ? -6.009 4.214 13.046 1.00 98.19 186 THR A CA 1
ATOM 1551 C C . THR A 1 186 ? -5.829 3.569 14.421 1.00 98.19 186 THR A C 1
ATOM 1553 O O . THR A 1 186 ? -6.682 2.778 14.818 1.00 98.19 186 THR A O 1
ATOM 1556 N N . HIS A 1 187 ? -4.822 3.967 15.204 1.00 97.69 187 HIS A N 1
ATOM 1557 C CA . HIS A 1 187 ? -4.624 3.490 16.579 1.00 97.69 187 HIS A CA 1
ATOM 1558 C C . HIS A 1 187 ? -5.837 3.825 17.452 1.00 97.69 187 HIS A C 1
ATOM 1560 O O . HIS A 1 187 ? -6.365 2.956 18.141 1.00 97.69 187 HIS A O 1
ATOM 1566 N N . ALA A 1 188 ? -6.364 5.051 17.350 1.00 98.38 188 ALA A N 1
ATOM 1567 C CA . ALA A 1 188 ? -7.562 5.442 18.089 1.00 98.38 188 ALA A CA 1
ATOM 1568 C C . ALA A 1 188 ? -8.775 4.554 17.758 1.00 98.38 188 ALA A C 1
ATOM 1570 O O . ALA A 1 188 ? -9.537 4.206 18.658 1.00 98.38 188 ALA A O 1
ATOM 1571 N N . ILE A 1 189 ? -8.954 4.163 16.491 1.00 98.69 189 ILE A N 1
ATOM 1572 C CA . ILE A 1 189 ? -10.010 3.223 16.089 1.00 98.69 189 ILE A CA 1
ATOM 1573 C C . ILE A 1 189 ? -9.735 1.837 16.681 1.00 98.69 189 ILE A C 1
ATOM 1575 O O . ILE A 1 189 ? -10.606 1.271 17.339 1.00 98.69 189 ILE A O 1
ATOM 1579 N N . ILE A 1 190 ? -8.541 1.282 16.479 1.00 98.50 190 ILE A N 1
ATOM 1580 C CA . ILE A 1 190 ? -8.226 -0.094 16.883 1.00 98.50 190 ILE A CA 1
ATOM 1581 C C . ILE A 1 190 ? -8.290 -0.270 18.409 1.00 98.50 190 ILE A C 1
ATOM 1583 O O . ILE A 1 190 ? -8.844 -1.256 18.893 1.00 98.50 190 ILE A O 1
ATOM 1587 N N . GLU A 1 191 ? -7.808 0.706 19.177 1.00 98.06 191 GLU A N 1
ATOM 1588 C CA . GLU A 1 191 ? -7.693 0.623 20.642 1.00 98.06 191 GLU A CA 1
ATOM 1589 C C . GLU A 1 191 ? -8.972 0.995 21.396 1.00 98.06 191 GLU A C 1
ATOM 1591 O O . GLU A 1 191 ? -9.099 0.717 22.597 1.00 98.06 191 GLU A O 1
ATOM 1596 N N . HIS A 1 192 ? -9.915 1.674 20.737 1.00 98.44 192 HIS A N 1
ATOM 1597 C CA . HIS A 1 192 ? -11.087 2.234 21.411 1.00 98.44 192 HIS A CA 1
ATOM 1598 C C . HIS A 1 192 ? -12.427 1.857 20.779 1.00 98.44 192 HIS A C 1
ATOM 1600 O O . HIS A 1 192 ? -13.452 2.014 21.453 1.00 98.44 192 HIS A O 1
ATOM 1606 N N . HIS A 1 193 ? -12.460 1.360 19.540 1.00 98.69 193 HIS A N 1
ATOM 1607 C CA . HIS A 1 193 ? -13.698 0.906 18.912 1.00 98.69 193 HIS A CA 1
ATOM 1608 C C . HIS A 1 193 ? -14.138 -0.440 19.513 1.00 98.69 193 HIS A C 1
ATOM 1610 O O . HIS A 1 193 ? -13.364 -1.401 19.456 1.00 98.69 193 HIS A O 1
ATOM 1616 N N . PRO A 1 194 ? -15.375 -0.573 20.037 1.00 98.00 194 PRO A N 1
ATOM 1617 C CA . PRO A 1 194 ? -15.818 -1.797 20.710 1.00 98.00 194 PRO A CA 1
ATOM 1618 C C . PRO A 1 194 ? -15.637 -3.072 19.877 1.00 98.00 194 PRO A C 1
ATOM 1620 O O . PRO A 1 194 ? -15.153 -4.076 20.392 1.00 98.00 194 PRO A O 1
ATOM 1623 N N . GLU A 1 195 ? -15.967 -3.023 18.583 1.00 98.25 195 GLU A N 1
ATOM 1624 C CA . GLU A 1 195 ? -15.805 -4.185 17.703 1.00 98.25 195 GLU A CA 1
ATOM 1625 C C . GLU A 1 195 ? -14.333 -4.495 17.394 1.00 98.25 195 GLU A C 1
ATOM 1627 O O . GLU A 1 195 ? -13.985 -5.667 17.248 1.00 98.25 195 GLU A O 1
ATOM 1632 N N . MET A 1 196 ? -13.464 -3.477 17.317 1.00 98.50 196 MET A N 1
ATOM 1633 C CA . MET A 1 196 ? -12.040 -3.705 17.041 1.00 98.50 196 MET A CA 1
ATOM 1634 C C . MET A 1 196 ? -11.369 -4.348 18.246 1.00 98.50 196 MET A C 1
ATOM 1636 O O . MET A 1 196 ? -10.695 -5.354 18.081 1.00 98.50 196 MET A O 1
ATOM 1640 N N . ILE A 1 197 ? -11.652 -3.866 19.458 1.00 97.94 197 ILE A N 1
ATOM 1641 C CA . ILE A 1 197 ? -11.133 -4.447 20.706 1.00 97.94 197 ILE A CA 1
ATOM 1642 C C . ILE A 1 197 ? -11.509 -5.931 20.844 1.00 97.94 197 ILE A C 1
ATOM 1644 O O . ILE A 1 197 ? -10.723 -6.730 21.346 1.00 97.94 197 ILE A O 1
ATOM 1648 N N . GLU A 1 198 ? -12.719 -6.314 20.428 1.00 98.19 198 GLU A N 1
ATOM 1649 C CA . GLU A 1 198 ? -13.176 -7.706 20.514 1.00 98.19 198 GLU A CA 1
ATOM 1650 C C . GLU A 1 198 ? -12.514 -8.620 19.471 1.00 98.19 198 GLU A C 1
ATOM 1652 O O . GLU A 1 198 ? -12.373 -9.825 19.700 1.00 98.19 198 GLU A O 1
ATOM 1657 N N . ASN A 1 199 ? -12.133 -8.076 18.312 1.00 98.44 199 ASN A N 1
ATOM 1658 C CA . ASN A 1 199 ? -11.757 -8.885 17.154 1.00 98.44 199 ASN A CA 1
ATOM 1659 C C . ASN A 1 199 ? -10.308 -8.730 16.693 1.00 98.44 199 ASN A C 1
ATOM 1661 O O . ASN A 1 199 ? -9.843 -9.605 15.963 1.00 98.44 199 ASN A O 1
ATOM 1665 N N . VAL A 1 200 ? -9.602 -7.683 17.106 1.00 98.44 200 VAL A N 1
ATOM 1666 C CA . VAL A 1 200 ? -8.252 -7.339 16.654 1.00 98.44 200 VAL A CA 1
ATOM 1667 C C . VAL A 1 200 ? -7.300 -7.335 17.845 1.00 98.44 200 VAL A C 1
ATOM 1669 O O . VAL A 1 200 ? -7.506 -6.628 18.825 1.00 98.44 200 VAL A O 1
ATOM 1672 N N . GLU A 1 201 ? -6.234 -8.123 17.740 1.00 97.75 201 GLU A N 1
ATOM 1673 C CA . GLU A 1 201 ? -5.100 -8.093 18.663 1.00 97.75 201 GLU A CA 1
ATOM 1674 C C . GLU A 1 201 ? -3.947 -7.371 17.973 1.00 97.75 201 GLU A C 1
ATOM 1676 O O . GLU A 1 201 ? -3.624 -7.702 16.836 1.00 97.75 201 GLU A O 1
ATOM 1681 N N . VAL A 1 202 ? -3.343 -6.383 18.631 1.00 98.25 202 VAL A N 1
ATOM 1682 C CA . VAL A 1 202 ? -2.151 -5.705 18.107 1.00 98.25 202 VAL A CA 1
ATOM 1683 C C . VAL A 1 202 ? -0.939 -6.583 18.398 1.00 98.25 202 VAL A C 1
ATOM 1685 O O . VAL A 1 202 ? -0.592 -6.811 19.554 1.00 98.25 202 VAL A O 1
ATOM 1688 N N . LEU A 1 203 ? -0.313 -7.080 17.336 1.00 98.25 203 LEU A N 1
ATOM 1689 C CA . LEU A 1 203 ? 0.860 -7.947 17.382 1.00 98.25 203 LEU A CA 1
ATOM 1690 C C . LEU A 1 203 ? 2.155 -7.142 17.518 1.00 98.25 203 LEU A C 1
ATOM 1692 O O . LEU A 1 203 ? 3.039 -7.511 18.288 1.00 98.25 203 LEU A O 1
ATOM 1696 N N . LEU A 1 204 ? 2.283 -6.076 16.727 1.00 98.38 204 LEU A N 1
ATOM 1697 C CA . LEU A 1 204 ? 3.514 -5.302 16.611 1.00 98.38 204 LEU A CA 1
ATOM 1698 C C . LEU A 1 204 ? 3.196 -3.831 16.349 1.00 98.38 204 LEU A C 1
ATOM 1700 O O . LEU A 1 204 ? 2.476 -3.516 15.405 1.00 98.38 204 LEU A O 1
ATOM 1704 N N . ASP A 1 205 ? 3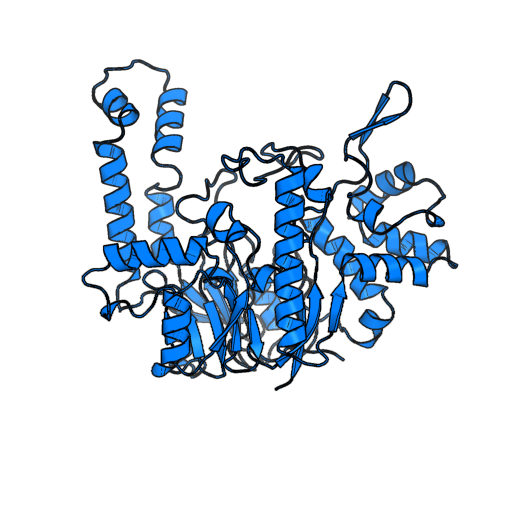.808 -2.960 17.146 1.00 97.44 205 ASP A N 1
ATOM 1705 C CA . ASP A 1 205 ? 3.975 -1.533 16.872 1.00 97.44 205 ASP A CA 1
ATOM 1706 C C . ASP A 1 205 ? 5.478 -1.279 16.630 1.00 97.44 205 ASP A C 1
ATOM 1708 O O . ASP A 1 205 ? 6.265 -1.403 17.574 1.00 97.44 205 ASP A O 1
ATOM 1712 N N . PRO A 1 206 ? 5.924 -1.064 15.376 1.00 96.38 206 PRO A N 1
ATOM 1713 C CA . PRO A 1 206 ? 7.348 -1.024 15.048 1.00 96.38 206 PRO A CA 1
ATOM 1714 C C . PRO A 1 206 ? 8.092 0.141 15.714 1.00 96.38 206 PRO A C 1
ATOM 1716 O O . PRO A 1 206 ? 7.767 1.313 15.513 1.00 96.38 206 PRO A O 1
ATOM 1719 N N . GLU A 1 207 ? 9.180 -0.164 16.421 1.00 95.81 207 GLU A N 1
ATOM 1720 C CA . GLU A 1 207 ? 9.995 0.854 17.086 1.00 95.81 207 GLU A CA 1
ATOM 1721 C C . GLU A 1 207 ? 11.032 1.476 16.128 1.00 95.81 207 GLU A C 1
ATOM 1723 O O . GLU A 1 207 ? 11.726 0.750 15.401 1.00 95.81 207 GLU A O 1
ATOM 1728 N N . PRO A 1 208 ? 11.236 2.810 16.147 1.00 94.44 208 PRO A N 1
ATOM 1729 C CA . PRO A 1 208 ? 12.262 3.464 15.339 1.00 94.44 208 PRO A CA 1
ATOM 1730 C C . PRO A 1 208 ? 13.661 2.832 15.512 1.00 94.44 208 PRO A C 1
ATOM 1732 O O . PRO A 1 208 ? 14.071 2.536 16.634 1.00 94.44 208 PRO A O 1
ATOM 1735 N N . PRO A 1 209 ? 14.452 2.683 14.430 1.00 94.94 209 PRO A N 1
ATOM 1736 C CA . PRO A 1 209 ? 14.258 3.272 13.105 1.00 94.94 209 PRO A CA 1
ATOM 1737 C C . PRO A 1 209 ? 13.419 2.405 12.145 1.00 94.94 209 PRO A C 1
ATOM 1739 O O . PRO A 1 209 ? 13.512 2.596 10.926 1.00 94.94 209 PRO A O 1
ATOM 1742 N N . ALA A 1 210 ? 12.642 1.437 12.646 1.00 96.44 210 ALA A N 1
ATOM 1743 C CA . ALA A 1 210 ? 11.678 0.718 11.822 1.00 96.44 210 ALA A CA 1
ATOM 1744 C C . ALA A 1 210 ? 10.609 1.665 11.266 1.00 96.44 210 ALA A C 1
ATOM 1746 O O . ALA A 1 210 ? 10.203 2.624 11.916 1.00 96.44 210 ALA A O 1
ATOM 1747 N N . TYR A 1 211 ? 10.186 1.381 10.040 1.00 95.81 211 TYR A N 1
ATOM 1748 C CA . TYR A 1 211 ? 9.004 1.956 9.414 1.00 95.81 211 TYR A CA 1
ATOM 1749 C C . TYR A 1 211 ? 8.433 0.903 8.461 1.00 95.81 211 TYR A C 1
ATOM 1751 O O . TYR A 1 211 ? 9.205 0.146 7.858 1.00 95.81 211 TYR A O 1
ATOM 1759 N N . LEU A 1 212 ? 7.108 0.818 8.385 1.00 96.44 212 LEU A N 1
ATOM 1760 C CA . LEU A 1 212 ? 6.350 -0.186 7.633 1.00 96.44 212 LEU A CA 1
ATOM 1761 C C . LEU A 1 212 ? 5.061 0.455 7.112 1.00 96.44 212 LEU A C 1
ATOM 1763 O O . LEU A 1 212 ? 4.398 1.181 7.855 1.00 96.44 212 LEU A O 1
ATOM 1767 N N . GLU A 1 213 ? 4.697 0.162 5.865 1.00 96.00 213 GLU A N 1
ATOM 1768 C CA . GLU A 1 213 ? 3.409 0.545 5.277 1.00 96.00 213 GLU A CA 1
ATOM 1769 C C . GLU A 1 213 ? 2.760 -0.674 4.615 1.00 96.00 213 GLU A C 1
ATOM 1771 O O . GLU A 1 213 ? 3.416 -1.419 3.888 1.00 96.00 213 GLU A O 1
ATOM 1776 N N . GLY A 1 214 ? 1.463 -0.873 4.850 1.00 95.94 214 GLY A N 1
ATOM 1777 C CA . GLY A 1 214 ? 0.749 -2.091 4.456 1.00 95.94 214 GLY A CA 1
ATOM 1778 C C . GLY A 1 214 ? 0.708 -2.355 2.946 1.00 95.94 214 GLY A C 1
ATOM 1779 O O . GLY A 1 214 ? 0.715 -3.518 2.553 1.00 95.94 214 GLY A O 1
ATOM 1780 N N . GLY A 1 215 ? 0.804 -1.325 2.095 1.00 94.88 215 GLY A N 1
ATOM 1781 C CA . GLY A 1 215 ? 0.936 -1.511 0.640 1.00 94.88 215 GLY A CA 1
ATOM 1782 C C . GLY A 1 215 ? 2.245 -2.193 0.210 1.00 94.88 215 GLY A C 1
ATOM 1783 O O . GLY A 1 215 ? 2.372 -2.732 -0.893 1.00 94.88 215 GLY A O 1
ATOM 1784 N N . ASP A 1 216 ? 3.252 -2.222 1.089 1.00 96.81 216 ASP A N 1
ATOM 1785 C CA . ASP A 1 216 ? 4.452 -3.025 0.866 1.00 96.81 216 ASP A CA 1
ATOM 1786 C C . ASP A 1 216 ? 4.298 -4.478 1.290 1.00 96.81 216 ASP A C 1
ATOM 1788 O O . ASP A 1 216 ? 5.127 -5.286 0.888 1.00 96.81 216 ASP A O 1
ATOM 1792 N N . MET A 1 217 ? 3.283 -4.816 2.079 1.00 97.12 217 MET A N 1
ATOM 1793 C CA . MET A 1 217 ? 3.164 -6.105 2.746 1.00 97.12 217 MET A CA 1
ATOM 1794 C C . MET A 1 217 ? 2.390 -7.118 1.897 1.00 97.12 217 MET A C 1
ATOM 1796 O O . MET A 1 217 ? 1.384 -6.804 1.253 1.00 97.12 217 MET A O 1
ATOM 1800 N N . ARG A 1 218 ? 2.874 -8.361 1.904 1.00 96.31 218 ARG A N 1
ATOM 1801 C CA . ARG A 1 218 ? 2.384 -9.488 1.105 1.00 96.31 218 ARG A CA 1
ATOM 1802 C C . ARG A 1 218 ? 2.431 -10.787 1.902 1.00 96.31 218 ARG A C 1
ATOM 1804 O O . ARG A 1 218 ? 3.320 -10.976 2.730 1.00 96.31 218 ARG A O 1
ATOM 1811 N N . ALA A 1 219 ? 1.493 -11.685 1.622 1.00 96.56 219 ALA A N 1
ATOM 1812 C CA . ALA A 1 219 ? 1.379 -13.010 2.235 1.00 96.56 219 ALA A CA 1
ATOM 1813 C C . ALA A 1 219 ? 1.244 -14.061 1.120 1.00 96.56 219 ALA A C 1
ATOM 1815 O O . ALA A 1 219 ? 0.136 -14.557 0.885 1.00 96.56 219 ALA A O 1
ATOM 1816 N N . PRO A 1 220 ? 2.348 -14.361 0.400 1.00 95.81 220 PRO A N 1
ATOM 1817 C CA . PRO A 1 220 ? 2.349 -15.309 -0.715 1.00 95.81 220 PRO A CA 1
ATOM 1818 C C . PRO A 1 220 ? 1.975 -16.741 -0.309 1.00 95.81 220 PRO A C 1
ATOM 1820 O O . PRO A 1 220 ? 1.551 -17.516 -1.160 1.00 95.81 220 PRO A O 1
ATOM 1823 N N . SER A 1 221 ? 2.111 -17.105 0.967 1.00 96.50 221 SER A N 1
ATOM 1824 C CA . SER A 1 221 ? 1.592 -18.354 1.534 1.00 96.50 221 SER A CA 1
ATOM 1825 C C . SER A 1 221 ? 1.288 -18.179 3.020 1.00 96.50 221 SER A C 1
ATOM 1827 O O . SER A 1 221 ? 1.644 -17.157 3.606 1.00 96.50 221 SER A O 1
ATOM 1829 N N . GLU A 1 222 ? 0.667 -19.182 3.651 1.00 96.44 222 GLU A N 1
ATOM 1830 C CA . GLU A 1 222 ? 0.406 -19.138 5.096 1.00 96.44 222 GLU A CA 1
ATOM 1831 C C . GLU A 1 222 ? 1.697 -19.006 5.925 1.00 96.44 222 GLU A C 1
ATOM 1833 O O . GLU A 1 222 ? 1.664 -18.399 6.991 1.00 96.44 222 GLU A O 1
ATOM 1838 N N . ASP A 1 223 ? 2.832 -19.527 5.450 1.00 97.50 223 ASP A N 1
ATOM 1839 C CA . ASP A 1 223 ? 4.096 -19.567 6.205 1.00 97.50 223 ASP A CA 1
ATOM 1840 C C . ASP A 1 223 ? 5.116 -18.507 5.763 1.00 97.50 223 ASP A C 1
ATOM 1842 O O . ASP A 1 223 ? 6.173 -18.358 6.382 1.00 97.50 223 ASP A O 1
ATOM 1846 N N . THR A 1 224 ? 4.826 -17.758 4.696 1.00 98.06 224 THR A N 1
ATOM 1847 C CA . THR A 1 224 ? 5.749 -16.772 4.124 1.00 98.06 224 THR A CA 1
ATOM 1848 C C . THR A 1 224 ? 5.108 -15.400 4.038 1.00 98.06 224 THR A C 1
ATOM 1850 O O . THR A 1 224 ? 4.036 -15.225 3.467 1.00 98.06 224 THR A O 1
ATOM 1853 N N . ILE A 1 225 ? 5.832 -14.399 4.528 1.00 98.12 225 ILE A N 1
ATOM 1854 C CA . ILE A 1 225 ? 5.481 -12.986 4.394 1.00 98.12 225 ILE A CA 1
ATOM 1855 C C . ILE A 1 225 ? 6.558 -12.331 3.546 1.00 98.12 225 ILE A C 1
ATOM 1857 O O . ILE A 1 225 ? 7.748 -12.567 3.748 1.00 98.12 225 ILE A O 1
ATOM 1861 N N . ALA A 1 226 ? 6.164 -11.481 2.611 1.00 98.00 226 ALA A N 1
ATOM 1862 C CA . ALA A 1 226 ? 7.092 -10.689 1.823 1.00 98.00 226 ALA A CA 1
ATOM 1863 C C . ALA A 1 226 ? 6.768 -9.207 1.969 1.00 98.00 226 ALA A C 1
ATOM 1865 O O . ALA A 1 226 ? 5.607 -8.838 2.109 1.00 98.00 226 ALA A O 1
ATOM 1866 N N . ALA A 1 227 ? 7.783 -8.350 1.908 1.00 97.62 227 ALA A N 1
ATOM 1867 C CA . ALA A 1 227 ? 7.540 -6.932 1.741 1.00 97.62 227 ALA A CA 1
ATOM 1868 C C . ALA A 1 227 ? 8.616 -6.212 0.950 1.00 97.62 227 ALA A C 1
ATOM 1870 O O . ALA A 1 227 ? 9.803 -6.536 1.033 1.00 97.62 227 ALA A O 1
ATOM 1871 N N . GLY A 1 228 ? 8.201 -5.180 0.224 1.00 96.38 228 GLY A N 1
ATOM 1872 C CA . GLY A 1 228 ? 9.114 -4.310 -0.500 1.00 96.38 228 GLY A CA 1
ATOM 1873 C C . GLY A 1 228 ? 9.850 -3.356 0.436 1.00 96.38 228 GLY A C 1
ATOM 1874 O O . GLY A 1 228 ? 9.259 -2.402 0.921 1.00 96.38 228 GLY A O 1
ATOM 1875 N N . VAL A 1 229 ? 11.157 -3.522 0.631 1.00 95.88 229 VAL A N 1
ATOM 1876 C CA . VAL A 1 229 ? 11.986 -2.600 1.424 1.00 95.88 229 VAL A CA 1
ATOM 1877 C C . VAL A 1 229 ? 12.583 -1.482 0.566 1.00 95.88 229 VAL A C 1
ATOM 1879 O O . VAL A 1 229 ? 13.055 -1.711 -0.549 1.00 95.88 229 VAL A O 1
ATOM 1882 N N . GLY A 1 230 ? 12.590 -0.253 1.080 1.00 91.00 230 GLY A N 1
ATOM 1883 C CA . GLY A 1 230 ? 13.066 0.932 0.367 1.00 91.00 230 GLY A CA 1
ATOM 1884 C C . GLY A 1 230 ? 12.577 2.230 1.004 1.00 91.00 230 GLY A C 1
ATOM 1885 O O . GLY A 1 230 ? 13.091 2.646 2.036 1.00 91.00 230 GLY A O 1
ATOM 1886 N N . TRP A 1 231 ? 11.632 2.907 0.349 1.00 86.94 231 TRP A N 1
ATOM 1887 C CA . TRP A 1 231 ? 11.153 4.227 0.773 1.00 86.94 231 TRP A CA 1
ATOM 1888 C C . TRP A 1 231 ? 10.130 4.185 1.917 1.00 86.94 231 TRP A C 1
ATOM 1890 O O . TRP A 1 231 ? 10.282 4.951 2.865 1.00 86.94 231 TRP A O 1
ATOM 1900 N N . HIS A 1 232 ? 9.144 3.286 1.830 1.00 91.69 232 HIS A N 1
ATOM 1901 C CA . HIS A 1 232 ? 7.993 3.198 2.744 1.00 91.69 232 HIS A CA 1
ATOM 1902 C C . HIS A 1 232 ? 8.084 2.083 3.785 1.00 91.69 232 HIS A C 1
ATOM 1904 O O . HIS A 1 232 ? 7.406 2.139 4.802 1.00 91.69 232 HIS A O 1
ATOM 1910 N N . THR A 1 233 ? 8.969 1.114 3.566 1.00 95.81 233 THR A N 1
ATOM 1911 C CA . THR A 1 233 ? 9.203 -0.006 4.477 1.00 95.81 233 THR A CA 1
ATOM 1912 C C . THR A 1 233 ? 10.698 -0.242 4.621 1.00 95.81 233 THR A C 1
ATOM 1914 O O . THR A 1 233 ? 11.445 -0.220 3.638 1.00 95.81 233 THR A O 1
ATOM 1917 N N . SER A 1 234 ? 11.167 -0.433 5.850 1.00 96.62 234 SER A N 1
ATOM 1918 C CA . SER A 1 234 ? 12.585 -0.590 6.165 1.00 96.62 234 SER A CA 1
ATOM 1919 C C . SER A 1 234 ? 12.948 -2.047 6.445 1.00 96.62 234 SER A C 1
ATOM 1921 O O . SER A 1 234 ? 12.129 -2.843 6.896 1.00 96.62 234 SER A O 1
ATOM 1923 N N . ARG A 1 235 ? 14.221 -2.406 6.229 1.00 97.06 235 ARG A N 1
ATOM 1924 C CA . ARG A 1 235 ? 14.731 -3.733 6.623 1.00 97.06 235 ARG A CA 1
ATOM 1925 C C . ARG A 1 235 ? 14.658 -3.968 8.132 1.00 97.06 235 ARG A C 1
ATOM 1927 O O . ARG A 1 235 ? 14.505 -5.106 8.546 1.00 97.06 235 ARG A O 1
ATOM 1934 N N . GLU A 1 236 ? 14.754 -2.906 8.931 1.00 98.06 236 GLU A N 1
ATOM 1935 C CA . GLU A 1 236 ? 14.601 -3.005 10.385 1.00 98.06 236 GLU A CA 1
ATOM 1936 C C . GLU A 1 236 ? 13.155 -3.333 10.774 1.00 98.06 236 GLU A C 1
ATOM 1938 O O . GLU A 1 236 ? 12.944 -4.169 11.645 1.00 98.06 236 GLU A O 1
ATOM 1943 N N . GLY A 1 237 ? 12.164 -2.769 10.073 1.00 97.94 237 GLY A N 1
ATOM 1944 C CA . GLY A 1 237 ? 10.762 -3.150 10.261 1.00 97.94 237 GLY A CA 1
ATOM 1945 C C . GLY A 1 237 ? 10.511 -4.619 9.922 1.00 97.94 237 GLY A C 1
ATOM 1946 O O . GLY A 1 237 ? 9.900 -5.334 10.708 1.00 97.94 237 GLY A O 1
ATOM 1947 N N . MET A 1 238 ? 11.085 -5.112 8.820 1.00 98.44 238 MET A N 1
ATOM 1948 C CA . MET A 1 238 ? 10.991 -6.537 8.466 1.00 98.44 238 MET A CA 1
ATOM 1949 C C . MET A 1 238 ? 11.702 -7.454 9.469 1.00 98.44 238 MET A C 1
ATOM 1951 O O . MET A 1 238 ? 11.232 -8.560 9.734 1.00 98.44 238 MET A O 1
ATOM 1955 N N . ARG A 1 239 ? 12.811 -6.996 10.060 1.00 98.62 239 ARG A N 1
ATOM 1956 C CA . ARG A 1 239 ? 13.517 -7.713 11.128 1.00 98.62 239 ARG A CA 1
ATOM 1957 C C . ARG A 1 239 ? 12.633 -7.842 12.372 1.00 98.62 239 ARG A C 1
ATOM 1959 O O . ARG A 1 239 ? 12.425 -8.966 12.822 1.00 98.62 239 ARG A O 1
ATOM 1966 N N . GLN A 1 240 ? 12.075 -6.733 12.869 1.00 98.69 240 GLN A N 1
ATOM 1967 C CA . GLN A 1 240 ? 11.157 -6.726 14.020 1.00 98.69 240 GLN A CA 1
ATOM 1968 C C . GLN A 1 240 ? 9.903 -7.568 13.757 1.00 98.69 240 GLN A C 1
ATOM 1970 O O . GLN A 1 240 ? 9.473 -8.324 14.625 1.00 98.69 240 GLN A O 1
ATOM 1975 N N . LEU A 1 241 ? 9.361 -7.524 12.535 1.00 98.56 241 LEU A N 1
ATOM 1976 C CA . LEU A 1 241 ? 8.254 -8.394 12.144 1.00 98.56 241 LEU A CA 1
ATOM 1977 C C . LEU A 1 241 ? 8.620 -9.878 12.262 1.00 98.56 241 LEU A C 1
ATOM 1979 O O . LEU A 1 241 ? 7.833 -10.658 12.789 1.00 98.56 241 LEU A O 1
ATOM 1983 N N . SER A 1 242 ? 9.824 -10.268 11.832 1.00 98.56 242 SER A N 1
ATOM 1984 C CA . SER A 1 242 ? 10.285 -11.654 11.987 1.00 98.56 242 SER A CA 1
ATOM 1985 C C . SER A 1 242 ? 10.510 -12.061 13.449 1.00 98.56 242 SER A C 1
ATOM 1987 O O . SER A 1 242 ? 10.402 -13.241 13.763 1.00 98.56 242 SER A O 1
ATOM 1989 N N . GLU A 1 243 ? 10.800 -11.119 14.356 1.00 98.56 243 GLU A N 1
ATOM 1990 C CA . GLU A 1 243 ? 10.862 -11.389 15.804 1.00 98.56 243 GLU A CA 1
ATOM 1991 C C . GLU A 1 243 ? 9.469 -11.631 16.390 1.00 98.56 243 GLU A C 1
ATOM 1993 O O . GLU A 1 243 ? 9.304 -12.509 17.237 1.00 98.56 243 GLU A O 1
ATOM 1998 N N . ALA A 1 244 ? 8.473 -10.867 15.930 1.00 98.38 244 ALA A N 1
ATOM 1999 C CA . ALA A 1 244 ? 7.080 -11.006 16.346 1.00 98.38 244 ALA A CA 1
ATOM 2000 C C . ALA A 1 244 ? 6.413 -12.278 15.785 1.00 98.38 244 ALA A C 1
ATOM 2002 O O . ALA A 1 244 ? 5.481 -12.799 16.395 1.00 98.38 244 ALA A O 1
ATOM 2003 N N . LEU A 1 245 ? 6.908 -12.787 14.652 1.00 98.06 245 LEU A N 1
ATOM 2004 C CA . LEU A 1 245 ? 6.416 -13.978 13.952 1.00 98.06 245 LEU A CA 1
ATOM 2005 C C . LEU A 1 245 ? 7.551 -14.992 13.716 1.00 98.06 245 LEU A C 1
ATOM 2007 O O . LEU A 1 245 ? 7.939 -15.230 12.568 1.00 98.06 245 LEU A O 1
ATOM 2011 N N . PRO A 1 246 ? 8.117 -15.593 14.778 1.00 97.88 246 PRO A N 1
ATOM 2012 C CA . PRO A 1 246 ? 9.303 -16.445 14.673 1.00 97.88 246 PRO A CA 1
ATOM 2013 C C . PRO A 1 246 ? 9.073 -17.740 13.880 1.00 97.88 246 PRO A C 1
ATOM 2015 O O . PRO A 1 246 ? 10.038 -18.404 13.509 1.00 97.88 246 PRO A O 1
ATOM 2018 N N . GLU A 1 247 ? 7.820 -18.130 13.646 1.00 97.31 247 GLU A N 1
ATOM 2019 C CA . GLU A 1 247 ? 7.445 -19.284 12.828 1.00 97.31 247 GLU A CA 1
ATOM 2020 C C . GLU A 1 247 ? 7.341 -18.986 11.328 1.00 97.31 247 GLU A C 1
ATOM 2022 O O . GLU A 1 247 ? 7.227 -19.928 10.546 1.00 97.31 247 GLU A O 1
ATOM 2027 N N . LYS A 1 248 ? 7.342 -17.709 10.926 1.00 97.81 248 LYS A N 1
ATOM 2028 C CA . LYS A 1 248 ? 7.184 -17.297 9.528 1.00 97.81 248 LYS A CA 1
ATOM 2029 C C . LYS A 1 248 ? 8.541 -17.038 8.887 1.00 97.81 248 LYS A C 1
ATOM 2031 O O . LYS A 1 248 ? 9.446 -16.469 9.501 1.00 97.81 248 LYS A O 1
ATOM 2036 N N . THR A 1 249 ? 8.649 -17.357 7.604 1.00 98.31 249 THR A N 1
ATOM 2037 C CA . THR A 1 249 ? 9.758 -16.893 6.771 1.00 98.31 249 THR A CA 1
ATOM 2038 C C . THR A 1 249 ? 9.441 -15.493 6.255 1.00 98.31 249 THR A C 1
ATOM 2040 O O . THR A 1 249 ? 8.429 -15.280 5.584 1.00 98.31 249 THR A O 1
ATOM 2043 N N . ILE A 1 250 ? 10.310 -14.523 6.544 1.00 98.50 250 ILE A N 1
ATOM 2044 C CA . ILE A 1 250 ? 10.099 -13.127 6.153 1.00 98.50 250 ILE A CA 1
ATOM 2045 C C . ILE A 1 250 ? 11.047 -12.739 5.016 1.00 98.50 250 ILE A C 1
ATOM 2047 O O . ILE A 1 250 ? 12.267 -12.751 5.172 1.00 98.50 250 ILE A O 1
ATOM 2051 N N . TYR A 1 251 ? 10.508 -12.336 3.870 1.00 98.69 251 TYR A N 1
ATOM 2052 C CA . TYR A 1 251 ? 11.266 -11.822 2.731 1.00 98.69 251 TYR A CA 1
ATOM 2053 C C . TYR A 1 251 ? 11.220 -10.297 2.674 1.00 98.69 251 TYR A C 1
ATOM 2055 O O . TYR A 1 251 ? 10.216 -9.699 2.303 1.00 98.69 251 TYR A O 1
ATOM 2063 N N . ALA A 1 252 ? 12.347 -9.652 2.949 1.00 98.31 252 ALA A N 1
ATOM 2064 C CA . ALA A 1 252 ? 12.554 -8.245 2.634 1.00 98.31 252 ALA A CA 1
ATOM 2065 C C . ALA A 1 252 ? 13.068 -8.113 1.191 1.00 98.31 252 ALA A C 1
ATOM 2067 O O . ALA A 1 252 ? 14.227 -8.420 0.900 1.00 98.31 252 ALA A O 1
ATOM 2068 N N . VAL A 1 253 ? 12.204 -7.665 0.283 1.00 97.00 253 VAL A N 1
ATOM 2069 C CA . VAL A 1 253 ? 12.454 -7.561 -1.159 1.00 97.00 253 VAL A CA 1
ATOM 2070 C C . VAL A 1 253 ? 12.883 -6.144 -1.512 1.00 97.00 253 VAL A C 1
ATOM 2072 O O . VAL A 1 253 ? 12.140 -5.191 -1.320 1.00 97.00 253 VAL A O 1
ATOM 2075 N N . GLN A 1 254 ? 14.090 -5.967 -2.031 1.00 94.56 254 GLN A N 1
ATOM 2076 C CA . GLN A 1 254 ? 14.624 -4.649 -2.349 1.00 94.56 254 GLN A CA 1
ATOM 2077 C C . GLN A 1 254 ? 13.826 -3.987 -3.484 1.00 94.56 254 GLN A C 1
ATOM 2079 O O . GLN A 1 254 ? 13.874 -4.430 -4.632 1.00 94.56 254 GLN A O 1
ATOM 2084 N N . LYS A 1 255 ? 13.137 -2.886 -3.174 1.00 91.56 255 LYS A N 1
ATOM 2085 C CA . LYS A 1 255 ? 12.620 -1.926 -4.160 1.00 91.56 255 LYS A CA 1
ATOM 2086 C C . LYS A 1 255 ? 13.693 -0.890 -4.487 1.00 91.56 255 LYS A C 1
ATOM 2088 O O . LYS A 1 255 ? 14.729 -0.825 -3.826 1.00 91.56 255 LYS A O 1
ATOM 2093 N N . ILE A 1 256 ? 13.447 -0.024 -5.464 1.00 82.00 256 ILE A N 1
ATOM 2094 C CA . ILE A 1 256 ? 14.320 1.133 -5.695 1.00 82.00 256 ILE A CA 1
ATOM 2095 C C . ILE A 1 256 ? 14.282 2.022 -4.440 1.00 82.00 256 ILE A C 1
ATOM 2097 O O . ILE A 1 256 ? 13.202 2.470 -4.046 1.00 82.00 256 ILE A O 1
ATOM 2101 N N . PRO A 1 257 ? 15.421 2.283 -3.774 1.00 70.69 257 PRO A N 1
ATOM 2102 C CA . PRO A 1 257 ? 15.439 3.212 -2.664 1.00 70.69 257 PRO A CA 1
ATOM 2103 C C . PRO A 1 257 ? 15.247 4.617 -3.237 1.00 70.69 257 PRO A C 1
ATOM 2105 O O . PRO A 1 257 ? 16.092 5.132 -3.967 1.00 70.69 257 PRO A O 1
ATOM 2108 N N . ILE A 1 258 ? 14.120 5.247 -2.920 1.00 67.38 258 ILE A N 1
ATOM 2109 C CA . ILE A 1 258 ? 13.876 6.646 -3.273 1.00 67.38 258 ILE A CA 1
ATOM 2110 C C . ILE A 1 258 ? 14.765 7.485 -2.343 1.00 67.38 258 ILE A C 1
ATOM 2112 O O . ILE A 1 258 ? 14.424 7.766 -1.204 1.00 67.38 258 ILE A O 1
ATOM 2116 N N . LEU A 1 259 ? 15.999 7.780 -2.755 1.00 55.59 259 LEU A N 1
ATOM 2117 C CA . LEU A 1 259 ? 17.018 8.334 -1.847 1.00 55.59 259 LEU A CA 1
ATOM 2118 C C . LEU A 1 259 ? 16.903 9.851 -1.618 1.00 55.59 259 LEU A C 1
ATOM 2120 O O . LEU A 1 259 ? 17.606 10.379 -0.756 1.00 55.59 259 LEU A O 1
ATOM 2124 N N . LYS A 1 260 ? 16.071 10.575 -2.379 1.00 57.12 260 LYS A N 1
ATOM 2125 C CA . LYS A 1 260 ? 16.029 12.047 -2.350 1.00 57.12 260 LYS A CA 1
ATOM 2126 C C . LYS A 1 260 ? 14.595 12.575 -2.300 1.00 57.12 260 LYS A C 1
ATOM 2128 O O . LYS A 1 260 ? 13.767 12.222 -3.135 1.00 57.12 260 LYS A O 1
ATOM 2133 N N . GLU A 1 261 ? 14.346 13.499 -1.372 1.00 49.31 261 GLU A N 1
ATOM 2134 C CA . GLU A 1 261 ? 13.210 14.423 -1.434 1.00 49.31 261 GLU A CA 1
ATOM 2135 C C . GLU A 1 261 ? 13.341 15.252 -2.721 1.00 49.31 261 GLU A C 1
ATOM 2137 O O . GLU A 1 261 ? 14.173 16.154 -2.817 1.00 49.31 261 GLU A O 1
ATOM 2142 N N . GLY A 1 262 ? 12.597 14.884 -3.763 1.00 48.31 262 GLY A N 1
ATOM 2143 C CA . GLY A 1 262 ? 12.740 15.465 -5.103 1.00 48.31 262 GLY A CA 1
ATOM 2144 C C . GLY A 1 262 ? 12.752 14.449 -6.242 1.00 48.31 262 GLY A C 1
ATOM 2145 O O . GLY A 1 262 ? 12.831 14.869 -7.396 1.00 48.31 262 GLY A O 1
ATOM 2146 N N . PHE A 1 263 ? 12.649 13.155 -5.925 1.00 49.28 263 PHE A N 1
ATOM 2147 C CA . PHE A 1 263 ? 12.293 12.117 -6.888 1.00 49.28 263 PHE A CA 1
ATOM 2148 C C . PHE A 1 263 ? 11.057 12.551 -7.679 1.00 49.28 263 PHE A C 1
ATOM 2150 O O . PHE A 1 263 ? 10.063 13.014 -7.107 1.00 49.28 263 PHE A O 1
ATOM 2157 N N . ASN A 1 264 ? 11.160 12.518 -8.999 1.00 51.25 264 ASN A N 1
ATOM 2158 C CA . ASN A 1 264 ? 10.087 12.895 -9.896 1.00 51.25 264 ASN A CA 1
ATOM 2159 C C . ASN A 1 264 ? 9.581 11.626 -10.569 1.00 51.25 264 ASN A C 1
ATOM 2161 O O . ASN A 1 264 ? 10.057 11.256 -11.632 1.00 51.25 264 ASN A O 1
ATOM 2165 N N . ASP A 1 265 ? 8.555 11.044 -9.939 1.00 54.94 265 ASP A N 1
ATOM 2166 C CA . ASP A 1 265 ? 7.871 9.753 -10.148 1.00 54.94 265 ASP A CA 1
ATOM 2167 C C . ASP A 1 265 ? 7.619 9.252 -11.590 1.00 54.94 265 ASP A C 1
ATOM 2169 O O . ASP A 1 265 ? 7.008 8.211 -11.784 1.00 54.94 265 ASP A O 1
ATOM 2173 N N . MET A 1 266 ? 8.036 9.920 -12.659 1.00 55.75 266 MET A N 1
ATOM 2174 C CA . MET A 1 266 ? 7.653 9.534 -14.016 1.00 55.75 266 MET A CA 1
ATOM 2175 C C . MET A 1 266 ? 8.293 8.228 -14.498 1.00 55.75 266 MET A C 1
ATOM 2177 O O . MET A 1 266 ? 7.638 7.494 -15.229 1.00 55.75 266 MET A O 1
ATOM 2181 N N . VAL A 1 267 ? 9.534 7.914 -14.106 1.00 57.59 267 VAL A N 1
ATOM 2182 C CA . VAL A 1 267 ? 10.217 6.680 -14.563 1.00 57.59 267 VAL A CA 1
ATOM 2183 C C . VAL A 1 267 ? 10.012 5.511 -13.604 1.00 57.59 267 VAL A C 1
ATOM 2185 O O . VAL A 1 267 ? 10.045 4.364 -14.030 1.00 57.59 267 VAL A O 1
ATOM 2188 N N . TYR A 1 268 ? 9.788 5.790 -12.322 1.00 69.81 268 TYR A N 1
ATOM 2189 C CA . TYR A 1 268 ? 9.760 4.780 -11.263 1.00 69.81 268 TYR A CA 1
ATOM 2190 C C . TYR A 1 268 ? 8.488 4.852 -10.400 1.00 69.81 268 TYR A C 1
ATOM 2192 O O . TYR A 1 268 ? 8.472 4.297 -9.307 1.00 69.81 268 TYR A O 1
ATOM 2200 N N . SER A 1 269 ? 7.421 5.522 -10.861 1.00 65.81 269 SER A N 1
ATOM 2201 C CA . SER A 1 269 ? 6.119 5.596 -10.155 1.00 65.81 269 SER A CA 1
ATOM 2202 C C . SER A 1 269 ? 5.556 4.222 -9.838 1.00 65.81 269 SER A C 1
ATOM 2204 O O . SER A 1 269 ? 4.995 4.019 -8.768 1.00 65.81 269 SER A O 1
ATOM 2206 N N . PHE A 1 270 ? 5.761 3.261 -10.737 1.00 70.12 270 PHE A N 1
ATOM 2207 C CA . PHE A 1 270 ? 5.347 1.880 -10.528 1.00 70.12 270 PHE A CA 1
ATOM 2208 C C . PHE A 1 270 ? 6.131 1.182 -9.404 1.00 70.12 270 PHE A C 1
ATOM 2210 O O . PHE A 1 270 ? 5.846 0.034 -9.113 1.00 70.12 270 PHE A O 1
ATOM 2217 N N . CYS A 1 271 ? 7.115 1.826 -8.768 1.00 76.38 271 CYS A N 1
ATOM 2218 C CA . CYS A 1 271 ? 7.887 1.272 -7.654 1.00 76.38 271 CYS A CA 1
ATOM 2219 C C . CYS A 1 271 ? 7.480 1.833 -6.285 1.00 76.38 271 CYS A C 1
ATOM 2221 O O . CYS A 1 271 ? 8.236 1.666 -5.321 1.00 76.38 271 CYS A O 1
ATOM 2223 N N . TRP A 1 272 ? 6.344 2.536 -6.202 1.00 83.75 272 TRP A N 1
ATOM 2224 C CA . TRP A 1 272 ? 5.922 3.228 -4.984 1.00 83.75 272 TRP A CA 1
ATOM 2225 C C . TRP A 1 272 ? 5.746 2.253 -3.814 1.00 83.75 272 TRP A C 1
ATOM 2227 O O . TRP A 1 272 ? 6.520 2.294 -2.852 1.00 83.75 272 TRP A O 1
ATOM 2237 N N . HIS A 1 273 ? 4.837 1.290 -3.957 1.00 91.62 273 HIS A N 1
ATOM 2238 C CA . HIS A 1 273 ? 4.645 0.187 -3.020 1.00 91.62 273 HIS A CA 1
ATOM 2239 C C . HIS A 1 273 ? 5.036 -1.164 -3.628 1.00 91.62 273 HIS A C 1
ATOM 2241 O O . HIS A 1 273 ? 5.391 -1.238 -4.799 1.00 91.62 273 HIS A O 1
ATOM 2247 N N . PHE A 1 274 ? 5.090 -2.223 -2.821 1.00 93.69 274 PHE A N 1
ATOM 2248 C CA . PHE A 1 274 ? 5.438 -3.561 -3.307 1.00 93.69 274 PHE A CA 1
ATOM 2249 C C . PHE A 1 274 ? 4.307 -4.201 -4.114 1.00 93.69 274 PHE A C 1
ATOM 2251 O O . PHE A 1 274 ? 4.565 -5.013 -5.003 1.00 93.69 274 PHE A O 1
ATOM 2258 N N . GLU A 1 275 ? 3.072 -3.795 -3.829 1.00 91.94 275 GLU A N 1
ATOM 2259 C CA . GLU A 1 275 ? 1.869 -4.255 -4.510 1.00 91.94 275 GLU A CA 1
ATOM 2260 C C . GLU A 1 275 ? 1.929 -4.171 -6.029 1.00 91.94 275 GLU A C 1
ATOM 2262 O O . GLU A 1 275 ? 1.514 -5.101 -6.712 1.00 91.94 275 GLU A O 1
ATOM 2267 N N . THR A 1 276 ? 2.578 -3.139 -6.553 1.00 90.19 276 THR A N 1
ATOM 2268 C CA . THR A 1 276 ? 2.753 -2.910 -7.988 1.00 90.19 276 THR A CA 1
ATOM 2269 C C . THR A 1 276 ? 3.644 -3.941 -8.690 1.00 90.19 276 THR A C 1
ATOM 2271 O O . THR A 1 276 ? 3.715 -3.972 -9.919 1.00 90.19 276 THR A O 1
ATOM 2274 N N . PHE A 1 277 ? 4.358 -4.787 -7.943 1.00 89.06 277 PHE A N 1
ATOM 2275 C CA . PHE A 1 277 ? 5.227 -5.823 -8.503 1.00 89.06 277 PHE A CA 1
ATOM 2276 C C . PHE A 1 277 ? 4.695 -7.230 -8.311 1.00 89.06 277 PHE A C 1
ATOM 2278 O O . PHE A 1 277 ? 5.134 -8.123 -9.039 1.00 89.06 277 PHE A O 1
ATOM 2285 N N . HIS A 1 278 ? 3.831 -7.427 -7.317 1.00 94.00 278 HIS A N 1
ATOM 2286 C CA . HIS A 1 278 ? 3.349 -8.737 -6.926 1.00 94.00 278 HIS A CA 1
ATOM 2287 C C . HIS A 1 278 ? 1.946 -8.661 -6.314 1.00 94.00 278 HIS A C 1
ATOM 2289 O O . HIS A 1 278 ? 1.705 -7.922 -5.354 1.00 94.00 278 HIS A O 1
ATOM 2295 N N . CYS A 1 279 ? 1.047 -9.485 -6.841 1.00 95.38 279 CYS A N 1
ATOM 2296 C CA . CYS A 1 279 ? -0.291 -9.714 -6.312 1.00 95.38 279 CYS A CA 1
ATOM 2297 C C . CYS A 1 279 ? -0.540 -11.224 -6.224 1.00 95.38 279 CYS A C 1
ATOM 2299 O O . CYS A 1 279 ? -0.389 -11.936 -7.218 1.00 95.38 279 CYS A O 1
ATOM 2301 N N . GLU A 1 280 ? -0.909 -11.725 -5.048 1.00 96.94 280 GLU A N 1
ATOM 2302 C CA . GLU A 1 280 ? -1.269 -13.129 -4.853 1.00 96.94 280 GLU A CA 1
ATOM 2303 C C . GLU A 1 280 ? -2.589 -13.445 -5.553 1.00 96.94 280 GLU A C 1
ATOM 2305 O O . GLU A 1 280 ? -3.580 -12.777 -5.295 1.00 96.94 280 GLU A O 1
ATOM 2310 N N . VAL A 1 281 ? -2.647 -14.473 -6.398 1.00 98.00 281 VAL A N 1
ATOM 2311 C CA . VAL A 1 281 ? -3.852 -14.817 -7.179 1.00 98.00 281 VAL A CA 1
ATOM 2312 C C . VAL A 1 281 ? -4.594 -16.002 -6.564 1.00 98.00 281 VAL A C 1
ATOM 2314 O O . VAL A 1 281 ? -5.822 -15.996 -6.463 1.00 98.00 281 VAL A O 1
ATOM 2317 N N . ASP A 1 282 ? -3.844 -17.026 -6.177 1.00 98.06 282 ASP A N 1
ATOM 2318 C CA . ASP A 1 282 ? -4.312 -18.289 -5.608 1.00 98.06 282 ASP A CA 1
ATOM 2319 C C . ASP A 1 282 ? -3.135 -18.940 -4.859 1.00 98.06 282 ASP A C 1
ATOM 2321 O O . ASP A 1 282 ? -2.006 -18.441 -4.922 1.00 98.06 282 ASP A O 1
ATOM 2325 N N . GLU A 1 283 ? -3.362 -20.066 -4.192 1.00 97.38 283 GLU A N 1
ATOM 2326 C CA . GLU A 1 283 ? -2.275 -20.881 -3.654 1.00 97.38 283 GLU A CA 1
ATOM 2327 C C . GLU A 1 283 ? -1.312 -21.277 -4.786 1.00 97.38 283 GLU A C 1
ATOM 2329 O O . GLU A 1 283 ? -1.726 -21.776 -5.835 1.00 97.38 283 GLU A O 1
ATOM 2334 N N . GLY A 1 284 ? -0.021 -20.988 -4.597 1.00 97.56 284 GLY A N 1
ATOM 2335 C CA . GLY A 1 284 ? 1.017 -21.251 -5.594 1.00 97.56 284 GLY A CA 1
ATOM 2336 C C . GLY A 1 284 ? 0.936 -20.386 -6.857 1.00 97.56 284 GLY A C 1
ATOM 2337 O O . GLY A 1 284 ? 1.702 -20.640 -7.786 1.00 97.56 284 GLY A O 1
ATOM 2338 N N . LYS A 1 285 ? 0.050 -19.377 -6.917 1.00 98.06 285 LYS A N 1
ATOM 2339 C CA . LYS A 1 285 ? -0.111 -18.487 -8.078 1.00 98.06 285 LYS A CA 1
ATOM 2340 C C . LYS A 1 285 ? 0.007 -17.016 -7.714 1.00 98.06 285 LYS A C 1
ATOM 2342 O O . LYS A 1 285 ? -0.607 -16.529 -6.764 1.00 98.06 285 LYS A O 1
ATOM 2347 N N . GLY A 1 286 ? 0.718 -16.268 -8.545 1.00 96.88 286 GLY A N 1
ATOM 2348 C CA . GLY A 1 286 ? 0.964 -14.850 -8.331 1.00 96.88 286 GLY A CA 1
ATOM 2349 C C . GLY A 1 286 ? 1.109 -14.109 -9.643 1.00 96.88 286 GLY A C 1
ATOM 2350 O O . GLY A 1 286 ? 1.583 -14.651 -10.640 1.00 96.88 286 GLY A O 1
ATOM 2351 N N . MET A 1 287 ? 0.691 -12.853 -9.630 1.00 95.94 287 MET A N 1
ATOM 2352 C CA . MET A 1 287 ? 0.814 -11.941 -10.750 1.00 95.94 287 MET A CA 1
ATOM 2353 C C . MET A 1 287 ? 2.021 -11.027 -10.545 1.00 95.94 287 MET A C 1
ATOM 2355 O O . MET A 1 287 ? 2.195 -10.482 -9.456 1.00 95.94 287 MET A O 1
ATOM 2359 N N . PHE A 1 288 ? 2.858 -10.870 -11.572 1.00 94.31 288 PHE A N 1
ATOM 2360 C CA . PHE A 1 288 ? 4.160 -10.216 -11.472 1.00 94.31 288 PHE A CA 1
ATOM 2361 C C . PHE A 1 288 ? 4.414 -9.198 -12.579 1.00 94.31 288 PHE A C 1
ATOM 2363 O O . PHE A 1 288 ? 4.029 -9.380 -13.739 1.00 94.31 288 PHE A O 1
ATOM 2370 N N . MET A 1 289 ? 5.180 -8.160 -12.230 1.00 91.44 289 MET A N 1
ATOM 2371 C CA . MET A 1 289 ? 5.741 -7.229 -13.207 1.00 91.44 289 MET A CA 1
ATOM 2372 C C . MET A 1 289 ? 6.910 -7.881 -13.954 1.00 91.44 289 MET A C 1
ATOM 2374 O O . MET A 1 289 ? 7.926 -8.216 -13.328 1.00 91.44 289 MET A O 1
ATOM 2378 N N . PRO A 1 290 ? 6.818 -8.052 -15.287 1.00 90.31 290 PRO A N 1
ATOM 2379 C CA . PRO A 1 290 ? 7.896 -8.647 -16.058 1.00 90.31 290 PRO A CA 1
ATOM 2380 C C . PRO A 1 290 ? 9.106 -7.707 -16.139 1.00 90.31 290 PRO A C 1
ATOM 2382 O O . PRO A 1 290 ? 9.059 -6.517 -15.822 1.00 90.31 290 PRO A O 1
ATOM 2385 N N . TYR A 1 291 ? 10.216 -8.264 -16.607 1.00 89.06 291 TYR A N 1
ATOM 2386 C CA . TYR A 1 291 ? 11.553 -7.690 -16.762 1.00 89.06 291 TYR A CA 1
ATOM 2387 C C . TYR A 1 291 ? 12.229 -7.326 -15.450 1.00 89.06 291 TYR A C 1
ATOM 2389 O O . TYR A 1 291 ? 13.334 -7.785 -15.180 1.00 89.06 291 TYR A O 1
ATOM 2397 N N . ILE A 1 292 ? 11.584 -6.530 -14.611 1.00 84.12 292 ILE A N 1
ATOM 2398 C CA . ILE A 1 292 ? 12.232 -5.952 -13.442 1.00 84.12 292 ILE A CA 1
ATOM 2399 C C . ILE A 1 292 ? 12.471 -6.974 -12.319 1.00 84.12 292 ILE A C 1
ATOM 2401 O O . ILE A 1 292 ? 13.436 -6.847 -11.570 1.00 84.12 292 ILE A O 1
ATOM 2405 N N . MET A 1 293 ? 11.674 -8.046 -12.294 1.00 80.31 293 MET A N 1
ATOM 2406 C CA . MET A 1 293 ? 11.842 -9.219 -11.422 1.00 80.31 293 MET A CA 1
ATOM 2407 C C . MET A 1 293 ? 12.744 -10.306 -12.041 1.00 80.31 293 MET A C 1
ATOM 2409 O O . MET A 1 293 ? 12.679 -11.474 -11.669 1.00 80.31 293 MET A O 1
ATOM 2413 N N . ASP A 1 294 ? 13.595 -9.911 -12.994 1.00 83.56 294 ASP A N 1
ATOM 2414 C CA . ASP A 1 294 ? 14.547 -10.756 -13.728 1.00 83.56 294 ASP A CA 1
ATOM 2415 C C . ASP A 1 294 ? 13.921 -11.867 -14.587 1.00 83.56 294 ASP A C 1
ATOM 2417 O O . ASP A 1 294 ? 14.572 -12.862 -14.904 1.00 83.56 294 ASP A O 1
ATOM 2421 N N . TYR A 1 295 ? 12.672 -11.664 -15.018 1.00 78.56 295 TYR A N 1
ATOM 2422 C CA . TYR A 1 295 ? 11.975 -12.557 -15.942 1.00 78.56 295 TYR A CA 1
ATOM 2423 C C . TYR A 1 295 ? 11.565 -11.853 -17.250 1.00 78.56 295 TYR A C 1
ATOM 2425 O O . TYR A 1 295 ? 11.103 -10.719 -17.190 1.00 78.56 295 TYR A O 1
ATOM 2433 N N . PRO A 1 296 ? 11.670 -12.484 -18.435 1.00 80.81 296 PRO A N 1
ATOM 2434 C CA . PRO A 1 296 ? 12.373 -13.749 -18.673 1.00 80.81 296 PRO A CA 1
ATOM 2435 C C . PRO A 1 296 ? 13.832 -13.618 -18.235 1.00 80.81 296 PRO A C 1
ATOM 2437 O O . PRO A 1 296 ? 14.306 -12.493 -18.120 1.00 80.81 296 PRO A O 1
ATOM 2440 N N . GLU A 1 297 ? 14.532 -14.726 -17.980 1.00 82.44 297 GLU A N 1
ATOM 2441 C CA . GLU A 1 297 ? 15.897 -14.715 -17.425 1.00 82.44 297 GLU A CA 1
ATOM 2442 C C . GLU A 1 297 ? 16.790 -13.624 -18.061 1.00 82.44 297 GLU A C 1
ATOM 2444 O O . GLU A 1 297 ? 16.905 -13.502 -19.290 1.00 82.44 297 GLU A O 1
ATOM 2449 N N . GLY A 1 298 ? 17.394 -12.780 -17.218 1.00 85.06 298 GLY A N 1
ATOM 2450 C CA . GLY A 1 298 ? 18.171 -11.613 -17.647 1.00 85.06 298 GLY A CA 1
ATOM 2451 C C . GLY A 1 298 ? 17.322 -10.404 -18.061 1.00 85.06 298 GLY A C 1
ATOM 2452 O O . GLY A 1 298 ? 17.852 -9.435 -18.618 1.00 85.06 298 GLY A O 1
ATOM 2453 N N . GLY A 1 299 ? 16.014 -10.437 -17.815 1.00 87.62 299 GLY A N 1
ATOM 2454 C CA . GLY A 1 299 ? 15.052 -9.383 -18.130 1.00 87.62 299 GLY A CA 1
ATOM 2455 C C . GLY A 1 299 ? 15.397 -8.069 -17.442 1.00 87.62 299 GLY A C 1
ATOM 2456 O O . GLY A 1 299 ? 15.301 -7.013 -18.070 1.00 87.62 299 GLY A O 1
ATOM 2457 N N . ARG A 1 300 ? 15.927 -8.127 -16.214 1.00 89.75 300 ARG A N 1
ATOM 2458 C CA . ARG A 1 300 ? 16.291 -6.930 -15.440 1.00 89.75 300 ARG A CA 1
ATOM 2459 C C . ARG A 1 300 ? 17.470 -6.221 -16.085 1.00 89.75 300 ARG A C 1
ATOM 2461 O O . ARG A 1 300 ? 17.458 -5.006 -16.252 1.00 89.75 300 ARG A O 1
ATOM 2468 N N . LYS A 1 301 ? 18.462 -6.992 -16.542 1.00 91.06 301 LYS A N 1
ATOM 2469 C CA . LYS A 1 301 ? 19.597 -6.461 -17.304 1.00 91.06 301 LYS A CA 1
ATOM 2470 C C . LYS A 1 301 ? 19.134 -5.786 -18.598 1.00 91.06 301 LYS A C 1
ATOM 2472 O O . LYS A 1 301 ? 19.588 -4.686 -18.894 1.00 91.06 301 LYS A O 1
ATOM 2477 N N . LYS A 1 302 ? 18.208 -6.410 -19.339 1.00 89.25 302 LYS A N 1
ATOM 2478 C CA . LYS A 1 302 ? 17.631 -5.813 -20.557 1.00 89.25 302 LYS A CA 1
ATOM 2479 C C . LYS A 1 302 ? 16.895 -4.509 -20.251 1.00 89.25 302 LYS A C 1
ATOM 2481 O O . LYS A 1 302 ? 17.118 -3.525 -20.947 1.00 89.25 302 LYS A O 1
ATOM 2486 N N . TYR A 1 303 ? 16.091 -4.482 -19.186 1.00 88.56 303 TYR A N 1
ATOM 2487 C CA . TYR A 1 303 ? 15.410 -3.273 -18.727 1.00 88.56 303 TYR A CA 1
ATOM 2488 C C . TYR A 1 303 ? 16.402 -2.147 -18.418 1.00 88.56 303 TYR A C 1
ATOM 2490 O O . TYR A 1 303 ? 16.265 -1.044 -18.941 1.00 88.56 303 TYR A O 1
ATOM 2498 N N . ILE A 1 304 ? 17.465 -2.437 -17.663 1.00 90.56 304 ILE A N 1
ATOM 2499 C CA . ILE A 1 304 ? 18.539 -1.477 -17.369 1.00 90.56 304 ILE A CA 1
ATOM 2500 C C . ILE A 1 304 ? 19.195 -0.959 -18.657 1.00 90.56 304 ILE A C 1
ATOM 2502 O O . ILE A 1 304 ? 19.424 0.245 -18.788 1.00 90.56 304 ILE A O 1
ATOM 2506 N N . ASP A 1 305 ? 19.486 -1.833 -19.622 1.00 91.50 305 ASP A N 1
ATOM 2507 C CA . ASP A 1 305 ? 20.074 -1.438 -20.908 1.00 91.50 305 ASP A CA 1
ATOM 2508 C C . ASP A 1 305 ? 19.128 -0.534 -21.723 1.00 91.50 305 ASP A C 1
ATOM 2510 O O . ASP A 1 305 ? 19.582 0.417 -22.374 1.00 91.50 305 ASP A O 1
ATOM 2514 N N . TRP A 1 306 ? 17.813 -0.759 -21.651 1.00 88.31 306 TRP A N 1
ATOM 2515 C CA . TRP A 1 306 ? 16.815 0.123 -22.263 1.00 88.31 306 TRP A CA 1
ATOM 2516 C C . TRP A 1 306 ? 16.733 1.475 -21.566 1.00 88.31 306 TRP A C 1
ATOM 2518 O O . TRP A 1 306 ? 16.765 2.496 -22.247 1.00 88.31 306 TRP A O 1
ATOM 2528 N N . VAL A 1 307 ? 16.712 1.510 -20.233 1.00 88.69 307 VAL A N 1
ATOM 2529 C CA . VAL A 1 307 ? 16.721 2.764 -19.463 1.00 88.69 307 VAL A CA 1
ATOM 2530 C C . VAL A 1 307 ? 17.991 3.572 -19.764 1.00 88.69 307 VAL A C 1
ATOM 2532 O O . VAL A 1 307 ? 17.919 4.781 -19.995 1.00 88.69 307 VAL A O 1
ATOM 2535 N N . LYS A 1 308 ? 19.153 2.911 -19.870 1.00 92.62 308 LYS A N 1
ATOM 2536 C CA . LYS A 1 308 ? 20.410 3.539 -20.320 1.00 92.62 308 LYS A CA 1
ATOM 2537 C C . LYS A 1 308 ? 20.300 4.081 -21.744 1.00 92.62 308 LYS A C 1
ATOM 2539 O O . LYS A 1 308 ? 20.801 5.167 -22.018 1.00 92.62 308 LYS A O 1
ATOM 2544 N N . THR A 1 309 ? 19.653 3.349 -22.648 1.00 92.38 309 THR A N 1
ATOM 2545 C CA . THR A 1 309 ? 19.436 3.798 -24.032 1.00 92.38 309 THR A CA 1
ATOM 2546 C C . THR A 1 309 ? 18.525 5.025 -24.078 1.00 92.38 309 THR A C 1
ATOM 2548 O O . THR A 1 309 ? 18.911 6.025 -24.675 1.00 92.38 309 THR A O 1
ATOM 2551 N N . LEU A 1 310 ? 17.396 5.004 -23.364 1.00 89.44 310 LEU A N 1
ATOM 2552 C CA . LEU A 1 310 ? 16.480 6.139 -23.236 1.00 89.44 310 LEU A CA 1
ATOM 2553 C C . LEU A 1 310 ? 17.189 7.381 -22.683 1.00 89.44 310 LEU A C 1
ATOM 2555 O O . LEU A 1 310 ? 17.036 8.473 -23.227 1.00 89.44 310 LEU A O 1
ATOM 2559 N N . LYS A 1 311 ? 18.007 7.214 -21.636 1.00 92.19 311 LYS A N 1
ATOM 2560 C CA . LYS A 1 311 ? 18.836 8.293 -21.087 1.00 92.19 311 LYS A CA 1
ATOM 2561 C C . LYS A 1 311 ? 19.724 8.918 -22.165 1.00 92.19 311 LYS A C 1
ATOM 2563 O O . LYS A 1 311 ? 19.701 10.136 -22.323 1.00 92.19 311 LYS A O 1
ATOM 2568 N N . ARG A 1 312 ? 20.478 8.104 -22.914 1.00 94.69 312 ARG A N 1
ATOM 2569 C CA . ARG A 1 312 ? 21.356 8.602 -23.990 1.00 94.69 312 ARG A CA 1
ATOM 2570 C C . ARG A 1 312 ? 20.572 9.342 -25.069 1.00 94.69 312 ARG A C 1
ATOM 2572 O O . ARG A 1 312 ? 21.015 10.402 -25.494 1.00 94.69 312 ARG A O 1
ATOM 2579 N N . ASP A 1 313 ? 19.423 8.815 -25.484 1.00 93.75 313 ASP A N 1
ATOM 2580 C CA . ASP A 1 313 ? 18.592 9.446 -26.512 1.00 93.75 313 ASP A CA 1
ATOM 2581 C C . ASP A 1 313 ? 18.080 10.816 -26.037 1.00 93.75 313 ASP A C 1
ATOM 2583 O O . ASP A 1 313 ? 18.123 11.792 -26.786 1.00 93.75 313 ASP A O 1
ATOM 2587 N N . ILE A 1 314 ? 17.668 10.940 -24.770 1.00 92.00 314 ILE A N 1
ATOM 2588 C CA . ILE A 1 314 ? 17.304 12.238 -24.184 1.00 92.00 314 ILE A CA 1
ATOM 2589 C C . ILE A 1 314 ? 18.522 13.173 -24.161 1.00 92.00 314 ILE A C 1
ATOM 2591 O O . ILE A 1 314 ? 18.408 14.334 -24.554 1.00 92.00 314 ILE A O 1
ATOM 2595 N N . GLU A 1 315 ? 19.697 12.698 -23.743 1.00 92.25 315 GLU A N 1
ATOM 2596 C CA . GLU A 1 315 ? 20.932 13.496 -23.748 1.00 92.25 315 GLU A CA 1
ATOM 2597 C C . GLU A 1 315 ? 21.310 13.979 -25.161 1.00 92.25 315 GLU A C 1
ATOM 2599 O O . GLU A 1 315 ? 21.759 15.119 -25.328 1.00 92.25 315 GLU A O 1
ATOM 2604 N N . GLU A 1 316 ? 21.112 13.145 -26.181 1.00 94.75 316 GLU A N 1
ATOM 2605 C CA . GLU A 1 316 ? 21.440 13.437 -27.575 1.00 94.75 316 GLU A CA 1
ATOM 2606 C C . GLU A 1 316 ? 20.444 14.420 -28.207 1.00 94.75 316 GLU A C 1
ATOM 2608 O O . GLU A 1 316 ? 20.869 15.459 -28.732 1.00 94.75 316 GLU A O 1
ATOM 2613 N N . TYR A 1 317 ? 19.143 14.130 -28.093 1.00 95.31 317 TYR A N 1
ATOM 2614 C CA . TYR A 1 317 ? 18.078 14.758 -28.882 1.00 95.31 317 TYR A CA 1
ATOM 2615 C C . TYR A 1 317 ? 17.212 15.774 -28.122 1.00 95.31 317 TYR A C 1
ATOM 2617 O O . TYR A 1 317 ? 16.421 16.481 -28.751 1.00 95.31 317 TYR A O 1
ATOM 2625 N N . HIS A 1 318 ? 17.322 15.904 -26.793 1.00 94.81 318 HIS A N 1
ATOM 2626 C CA . HIS A 1 318 ? 16.525 16.895 -26.064 1.00 94.81 318 HIS A CA 1
ATOM 2627 C C . HIS A 1 318 ? 16.954 18.330 -26.445 1.00 94.81 318 HIS A C 1
ATOM 2629 O O . HIS A 1 318 ? 18.100 18.712 -26.177 1.00 94.81 318 HIS A O 1
ATOM 2635 N N . PRO A 1 319 ? 16.055 19.192 -26.971 1.00 94.38 319 PRO A N 1
ATOM 2636 C CA . PRO A 1 319 ? 16.445 20.464 -27.593 1.00 94.38 319 PRO A CA 1
ATOM 2637 C C . PRO A 1 319 ? 17.236 21.408 -26.682 1.00 94.38 319 PRO A C 1
ATOM 2639 O O . PRO A 1 319 ? 18.160 22.083 -27.126 1.00 94.38 319 PRO A O 1
ATOM 2642 N N . LEU A 1 320 ? 16.897 21.468 -25.388 1.00 92.88 320 LEU A N 1
ATOM 2643 C CA . LEU A 1 320 ? 17.640 22.309 -24.441 1.00 92.88 320 LEU A CA 1
ATOM 2644 C C . LEU A 1 320 ? 19.000 21.710 -24.067 1.00 92.88 320 LEU A C 1
ATOM 2646 O O . LEU A 1 320 ? 19.931 22.467 -23.814 1.00 92.88 320 LEU A O 1
ATOM 2650 N N . LEU A 1 321 ? 19.131 20.378 -24.035 1.00 93.44 321 LEU A N 1
ATOM 2651 C CA . LEU A 1 321 ? 20.414 19.733 -23.739 1.00 93.44 321 LEU A CA 1
ATOM 2652 C C . LEU A 1 321 ? 21.365 19.868 -24.925 1.00 93.44 321 LEU A C 1
ATOM 2654 O O . LEU A 1 321 ? 22.542 20.156 -24.725 1.00 93.44 321 LEU A O 1
ATOM 2658 N N . GLN A 1 322 ? 20.836 19.759 -26.143 1.00 95.00 322 GLN A N 1
ATOM 2659 C CA . GLN A 1 322 ? 21.574 20.035 -27.367 1.00 95.00 322 GLN A CA 1
ATOM 2660 C C . GLN A 1 322 ? 22.122 21.466 -27.385 1.00 95.00 322 GLN A C 1
ATOM 2662 O O . GLN A 1 322 ? 23.332 21.647 -27.490 1.00 95.00 322 GLN A O 1
ATOM 2667 N N . LYS A 1 323 ? 21.267 22.472 -27.158 1.00 94.31 323 LYS A N 1
ATOM 2668 C CA . LYS A 1 323 ? 21.689 23.883 -27.082 1.00 94.31 323 LYS A CA 1
ATOM 2669 C C . LYS A 1 323 ? 22.748 24.148 -26.015 1.00 94.31 323 LYS A C 1
ATOM 2671 O O . LYS A 1 323 ? 23.630 24.973 -26.219 1.00 94.31 323 LYS A O 1
ATOM 2676 N N . LEU A 1 324 ? 22.659 23.460 -24.872 1.00 92.50 324 LEU A N 1
ATOM 2677 C CA . LEU A 1 324 ? 23.669 23.543 -23.813 1.00 92.50 324 LEU A CA 1
ATOM 2678 C C . LEU A 1 324 ? 25.004 22.909 -24.208 1.00 92.50 324 LEU A C 1
ATOM 2680 O O . LEU A 1 324 ? 26.040 23.386 -23.758 1.00 92.50 324 LEU A O 1
ATOM 2684 N N . ARG A 1 325 ? 24.979 21.817 -24.978 1.00 93.81 325 ARG A N 1
ATOM 2685 C CA . ARG A 1 325 ? 26.168 21.093 -25.451 1.00 93.81 325 ARG A CA 1
ATOM 2686 C C . ARG A 1 325 ? 26.877 21.828 -26.587 1.00 93.81 325 ARG A C 1
ATOM 2688 O O . ARG A 1 325 ? 28.096 21.778 -26.664 1.00 93.81 325 ARG A O 1
ATOM 2695 N N . GLU A 1 326 ? 26.111 22.469 -27.462 1.00 94.62 326 GLU A N 1
ATOM 2696 C CA . GLU A 1 326 ? 26.598 23.224 -28.624 1.00 94.62 326 GLU A CA 1
ATOM 2697 C C . GLU A 1 326 ? 26.950 24.684 -28.276 1.00 94.62 326 GLU A C 1
ATOM 2699 O O . GLU A 1 326 ? 27.272 25.468 -29.164 1.00 94.62 326 GLU A O 1
ATOM 2704 N N . ASP A 1 327 ? 26.891 25.047 -26.988 1.00 92.19 327 ASP A N 1
ATOM 2705 C CA . ASP A 1 327 ? 27.133 26.398 -26.467 1.00 92.19 327 ASP A CA 1
ATOM 2706 C C . ASP A 1 327 ? 26.273 27.493 -27.147 1.00 92.19 327 ASP A C 1
ATOM 2708 O O . ASP A 1 327 ? 26.637 28.669 -27.172 1.00 92.19 327 ASP A O 1
ATOM 2712 N N . GLU A 1 328 ? 25.086 27.135 -27.659 1.00 94.88 328 GLU A N 1
ATOM 2713 C CA . GLU A 1 328 ? 24.135 28.084 -28.265 1.00 94.88 328 GLU A CA 1
ATOM 2714 C C . GLU A 1 328 ? 23.446 28.981 -27.226 1.00 94.88 328 GLU A C 1
ATOM 2716 O O . GLU A 1 328 ? 22.887 30.029 -27.564 1.00 94.88 328 GLU A O 1
ATOM 2721 N N . ILE A 1 329 ? 23.444 28.560 -25.958 1.00 91.88 329 ILE A N 1
ATOM 2722 C CA . ILE A 1 329 ? 22.895 29.324 -24.837 1.00 91.88 329 ILE A CA 1
ATOM 2723 C C . ILE A 1 329 ? 23.930 29.464 -23.715 1.00 91.88 329 ILE A C 1
ATOM 2725 O O . ILE A 1 329 ? 24.414 28.480 -23.154 1.00 91.88 329 ILE A O 1
ATOM 2729 N N . ASP A 1 330 ? 24.225 30.712 -23.347 1.00 94.19 330 ASP A N 1
ATOM 2730 C CA . ASP A 1 330 ? 25.077 31.044 -22.207 1.00 94.19 330 ASP A CA 1
ATOM 2731 C C . ASP A 1 330 ? 24.208 31.400 -20.997 1.00 94.19 330 ASP A C 1
ATOM 2733 O O . ASP A 1 330 ? 23.570 32.453 -20.942 1.00 94.19 330 ASP A O 1
ATOM 2737 N N . ILE A 1 331 ? 24.126 30.470 -20.048 1.00 94.62 331 ILE A N 1
ATOM 2738 C CA . ILE A 1 331 ? 23.325 30.607 -18.831 1.00 94.62 331 ILE A CA 1
ATOM 2739 C C . ILE A 1 331 ? 24.130 30.158 -17.605 1.00 94.62 331 ILE A C 1
ATOM 2741 O O . ILE A 1 331 ? 25.019 29.307 -17.732 1.00 94.62 331 ILE A O 1
ATOM 2745 N N . PRO A 1 332 ? 23.804 30.665 -16.399 1.00 96.06 332 PRO A N 1
ATOM 2746 C CA . PRO A 1 332 ? 24.473 30.262 -15.166 1.00 96.06 332 PRO A CA 1
ATOM 2747 C C . PRO A 1 332 ? 24.428 28.747 -14.935 1.00 96.06 332 PRO A C 1
ATOM 2749 O O . PRO A 1 332 ? 23.446 28.086 -15.280 1.00 96.06 332 PRO A O 1
ATOM 2752 N N . LYS A 1 333 ? 25.463 28.206 -14.277 1.00 93.12 333 LYS A N 1
ATOM 2753 C CA . LYS A 1 333 ? 25.586 26.772 -13.953 1.00 93.12 333 LYS A CA 1
ATOM 2754 C C . LYS A 1 333 ? 24.319 26.203 -13.305 1.00 93.12 333 LYS A C 1
ATOM 2756 O O . LYS A 1 333 ? 23.834 25.171 -13.743 1.00 93.12 333 LYS A O 1
ATOM 2761 N N . GLU A 1 334 ? 23.737 26.919 -12.348 1.00 91.06 334 GLU A N 1
ATOM 2762 C CA . GLU A 1 334 ? 22.502 26.519 -11.658 1.00 91.06 334 GLU A CA 1
ATOM 2763 C C . GLU A 1 334 ? 21.331 26.283 -12.625 1.00 91.06 334 GLU A C 1
ATOM 2765 O O . GLU A 1 334 ? 20.546 25.351 -12.456 1.00 91.06 334 GLU A O 1
ATOM 2770 N N . GLN A 1 335 ? 21.219 27.093 -13.682 1.00 89.69 335 GLN A N 1
ATOM 2771 C CA . GLN A 1 335 ? 20.190 26.903 -14.701 1.00 89.69 335 GLN A CA 1
ATOM 2772 C C . GLN A 1 335 ? 20.514 25.728 -15.626 1.00 89.69 335 GLN A C 1
ATOM 2774 O O . GLN A 1 335 ? 19.592 25.010 -16.011 1.00 89.69 335 GLN A O 1
ATOM 2779 N N . LYS A 1 336 ? 21.796 25.498 -15.950 1.00 89.75 336 LYS A N 1
ATOM 2780 C CA . LYS A 1 336 ? 22.230 24.303 -16.696 1.00 89.75 336 LYS A CA 1
ATOM 2781 C C . LYS A 1 336 ? 21.886 23.031 -15.919 1.00 89.75 336 LYS A C 1
ATOM 2783 O O . LYS A 1 336 ? 21.289 22.118 -16.484 1.00 89.75 336 LYS A O 1
ATOM 2788 N N . ASP A 1 337 ? 22.201 23.012 -14.627 1.00 87.88 337 ASP A N 1
ATOM 2789 C CA . ASP A 1 337 ? 21.925 21.891 -13.728 1.00 87.88 337 ASP A CA 1
ATOM 2790 C C . ASP A 1 337 ? 20.412 21.654 -13.609 1.00 87.88 337 ASP A C 1
ATOM 2792 O O . ASP A 1 337 ? 19.960 20.519 -13.742 1.00 87.88 337 ASP A O 1
ATOM 2796 N N . ARG A 1 338 ? 19.602 22.718 -13.499 1.00 86.31 338 ARG A N 1
ATOM 2797 C CA . ARG A 1 338 ? 18.133 22.614 -13.506 1.00 86.31 338 ARG A CA 1
ATOM 2798 C C . ARG A 1 338 ? 17.572 22.072 -14.823 1.00 86.31 338 ARG A C 1
ATOM 2800 O O . ARG A 1 338 ? 16.650 21.266 -14.797 1.00 86.31 338 ARG A O 1
ATOM 2807 N N . ILE A 1 339 ? 18.086 22.509 -15.976 1.00 87.06 339 ILE A N 1
ATOM 2808 C CA . ILE A 1 339 ? 17.655 21.977 -17.282 1.00 87.06 339 ILE A CA 1
ATOM 2809 C C . ILE A 1 339 ? 17.989 20.488 -17.376 1.00 87.06 339 ILE A C 1
ATOM 2811 O O . ILE A 1 339 ? 17.127 19.712 -17.778 1.00 87.06 339 ILE A O 1
ATOM 2815 N N . LYS A 1 340 ? 19.203 20.087 -16.978 1.00 86.75 340 LYS A N 1
ATOM 2816 C CA . LYS A 1 340 ? 19.613 18.676 -16.941 1.00 86.75 340 LYS A CA 1
ATOM 2817 C C . LYS A 1 340 ? 18.725 17.852 -16.018 1.00 86.75 340 LYS A C 1
ATOM 2819 O O . LYS A 1 340 ? 18.202 16.837 -16.459 1.00 86.75 340 LYS A O 1
ATOM 2824 N N . ALA A 1 341 ? 18.498 18.321 -14.793 1.00 83.62 341 ALA A N 1
ATOM 2825 C CA . ALA A 1 341 ? 17.622 17.661 -13.831 1.00 83.62 341 ALA A CA 1
ATOM 2826 C C . ALA A 1 341 ? 16.179 17.536 -14.348 1.00 83.62 341 ALA A C 1
ATOM 2828 O O . ALA A 1 341 ? 15.558 16.499 -14.178 1.00 83.62 341 ALA A O 1
ATOM 2829 N N . ASN A 1 342 ? 15.647 18.549 -15.038 1.00 82.31 342 ASN A N 1
ATOM 2830 C CA . ASN A 1 342 ? 14.295 18.487 -15.603 1.00 82.31 342 ASN A CA 1
ATOM 2831 C C . ASN A 1 342 ? 14.186 17.585 -16.841 1.00 82.31 342 ASN A C 1
ATOM 2833 O O . ASN A 1 342 ? 13.133 16.990 -17.060 1.00 82.31 342 ASN A O 1
ATOM 2837 N N . ALA A 1 343 ? 15.228 17.540 -17.675 1.00 84.88 343 ALA A N 1
ATOM 2838 C CA . ALA A 1 343 ? 15.240 16.749 -18.902 1.00 84.88 343 ALA A CA 1
ATOM 2839 C C . ALA A 1 343 ? 15.456 15.261 -18.611 1.00 84.88 343 ALA A C 1
ATOM 2841 O O . ALA A 1 343 ? 14.736 14.427 -19.147 1.00 84.88 343 ALA A O 1
ATOM 2842 N N . LEU A 1 344 ? 16.431 14.943 -17.756 1.00 84.19 344 LEU A N 1
ATOM 2843 C CA . LEU A 1 344 ? 16.753 13.565 -17.385 1.00 84.19 344 LEU A CA 1
ATOM 2844 C C . LEU A 1 344 ? 15.880 13.051 -16.249 1.00 84.19 344 LEU A C 1
ATOM 2846 O O . LEU A 1 344 ? 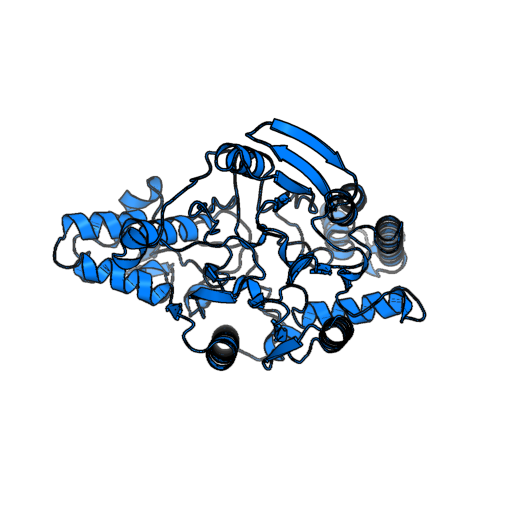15.683 11.846 -16.156 1.00 84.19 344 LEU A O 1
ATOM 2850 N N . GLN A 1 345 ? 15.329 13.938 -15.418 1.00 83.25 345 GLN A N 1
ATOM 2851 C CA . GLN A 1 345 ? 14.518 13.544 -14.269 1.00 83.25 345 GLN A CA 1
ATOM 2852 C C . GLN A 1 345 ? 15.296 12.542 -13.408 1.00 83.25 345 GLN A C 1
ATOM 2854 O O . GLN A 1 345 ? 16.466 12.788 -13.100 1.00 83.25 345 GLN A O 1
ATOM 2859 N N . ASP A 1 346 ? 14.694 11.403 -13.082 1.00 78.00 346 ASP A N 1
ATOM 2860 C CA . ASP A 1 346 ? 15.332 10.340 -12.314 1.00 78.00 346 ASP A CA 1
ATOM 2861 C C . ASP A 1 346 ? 16.270 9.431 -13.136 1.00 78.00 346 ASP A C 1
ATOM 2863 O O . ASP A 1 346 ? 16.848 8.496 -12.579 1.00 78.00 346 ASP A O 1
ATOM 2867 N N . LEU A 1 347 ? 16.509 9.702 -14.426 1.00 85.81 347 LEU A N 1
ATOM 2868 C CA . LEU A 1 347 ? 17.454 8.964 -15.285 1.00 85.81 347 LEU A CA 1
ATOM 2869 C C . LEU A 1 347 ? 18.914 9.383 -15.043 1.00 85.81 347 LEU A C 1
ATOM 2871 O O . LEU A 1 347 ? 19.637 9.784 -15.957 1.00 85.81 347 LEU A O 1
ATOM 2875 N N . THR A 1 348 ? 19.365 9.303 -13.795 1.00 86.25 348 THR A N 1
ATOM 2876 C CA . THR A 1 348 ? 20.778 9.484 -13.435 1.00 86.25 348 THR A CA 1
ATOM 2877 C C . THR A 1 348 ? 21.500 8.139 -13.418 1.00 86.25 348 THR A C 1
ATOM 2879 O O . THR A 1 348 ? 20.884 7.111 -13.152 1.00 86.25 348 THR A O 1
ATOM 2882 N N . ASP A 1 349 ? 22.814 8.125 -13.666 1.00 89.19 349 ASP A N 1
ATOM 2883 C CA . ASP A 1 349 ? 23.593 6.877 -13.607 1.00 89.19 349 ASP A CA 1
ATOM 2884 C C . ASP A 1 349 ? 23.542 6.245 -12.199 1.00 89.19 349 ASP A C 1
ATOM 2886 O O . ASP A 1 349 ? 23.506 5.024 -12.077 1.00 89.19 349 ASP A O 1
ATOM 2890 N N . GLU A 1 350 ? 23.469 7.079 -11.151 1.00 87.94 350 GLU A N 1
ATOM 2891 C CA . GLU A 1 350 ? 23.255 6.662 -9.757 1.00 87.94 350 GLU A CA 1
ATOM 2892 C C . GLU A 1 350 ? 21.928 5.903 -9.610 1.00 87.94 350 GLU A C 1
ATOM 2894 O O . GLU A 1 350 ? 21.932 4.761 -9.165 1.00 87.94 350 GLU A O 1
ATOM 2899 N N . ASN A 1 351 ? 20.809 6.489 -10.049 1.00 85.25 351 ASN A N 1
ATOM 2900 C CA . ASN A 1 351 ? 19.492 5.854 -9.940 1.00 85.25 351 ASN A CA 1
ATOM 2901 C C . ASN A 1 351 ? 19.366 4.599 -10.812 1.00 85.25 351 ASN A C 1
ATOM 2903 O O . ASN A 1 351 ? 18.757 3.619 -10.396 1.00 85.25 351 ASN A O 1
ATOM 2907 N N . ILE A 1 352 ? 19.949 4.607 -12.013 1.00 88.94 352 ILE A N 1
ATOM 2908 C CA . ILE A 1 352 ? 19.955 3.435 -12.895 1.00 88.94 352 ILE A CA 1
ATOM 2909 C C . ILE A 1 352 ? 20.731 2.283 -12.248 1.00 88.94 352 ILE A C 1
ATOM 2911 O O . ILE A 1 352 ? 20.313 1.136 -12.372 1.00 88.94 352 ILE A O 1
ATOM 2915 N N . ALA A 1 353 ? 21.832 2.562 -11.543 1.00 89.94 353 ALA A N 1
ATOM 2916 C CA . ALA A 1 353 ? 22.578 1.530 -10.825 1.00 89.94 353 ALA A CA 1
ATOM 2917 C C . ALA A 1 353 ? 21.749 0.889 -9.696 1.00 89.94 353 ALA A C 1
ATOM 2919 O O . ALA A 1 353 ? 21.905 -0.299 -9.431 1.00 89.94 353 ALA A O 1
ATOM 2920 N N . LEU A 1 354 ? 20.813 1.626 -9.081 1.00 87.38 354 LEU A N 1
ATOM 2921 C CA . LEU A 1 354 ? 19.921 1.074 -8.050 1.00 87.38 354 LEU A CA 1
ATOM 2922 C C . LEU A 1 354 ? 18.997 -0.034 -8.580 1.00 87.38 354 LEU A C 1
ATOM 2924 O O . LEU A 1 354 ? 18.556 -0.879 -7.803 1.00 87.38 354 LEU A O 1
ATOM 2928 N N . LEU A 1 355 ? 18.717 -0.060 -9.887 1.00 88.12 355 LEU A N 1
ATOM 2929 C CA . LEU A 1 355 ? 17.923 -1.123 -10.508 1.00 88.12 355 LEU A CA 1
ATOM 2930 C C . LEU A 1 355 ? 18.615 -2.489 -10.450 1.00 88.12 355 LEU A C 1
ATOM 2932 O O . LEU A 1 355 ? 17.934 -3.504 -10.558 1.00 88.12 355 LEU A O 1
ATOM 2936 N N . GLU A 1 356 ? 19.941 -2.539 -10.289 1.00 90.00 356 GLU A N 1
ATOM 2937 C CA . GLU A 1 356 ? 20.695 -3.799 -10.239 1.00 90.00 356 GLU A CA 1
ATOM 2938 C C . GLU A 1 356 ? 20.335 -4.640 -9.009 1.00 90.00 356 GLU A C 1
ATOM 2940 O O . GLU A 1 356 ? 20.280 -5.866 -9.097 1.00 90.00 356 GLU A O 1
ATOM 2945 N N . ASP A 1 357 ? 20.039 -3.982 -7.885 1.00 90.50 357 ASP A N 1
ATOM 2946 C CA . ASP A 1 357 ? 19.641 -4.640 -6.640 1.00 90.50 357 ASP A CA 1
ATOM 2947 C C . ASP A 1 357 ? 18.122 -4.865 -6.542 1.00 90.50 357 ASP A C 1
ATOM 2949 O O . ASP A 1 357 ? 17.661 -5.504 -5.596 1.00 90.50 357 ASP A O 1
ATOM 2953 N N . MET A 1 358 ? 17.317 -4.373 -7.490 1.00 90.44 358 MET A N 1
ATOM 2954 C CA . MET A 1 358 ? 15.862 -4.494 -7.390 1.00 90.44 358 MET A CA 1
ATOM 2955 C C . MET A 1 358 ? 15.409 -5.956 -7.465 1.00 90.44 358 MET A C 1
ATOM 2957 O O . MET A 1 358 ? 15.895 -6.714 -8.301 1.00 90.44 358 MET A O 1
ATOM 2961 N N . GLY A 1 359 ? 14.489 -6.367 -6.595 1.00 92.00 359 GLY A N 1
ATOM 2962 C CA . GLY A 1 359 ? 14.026 -7.754 -6.490 1.00 92.00 359 GLY A CA 1
ATOM 2963 C C . GLY A 1 359 ? 14.983 -8.680 -5.729 1.00 92.00 359 GLY A C 1
ATOM 2964 O O . GLY A 1 359 ? 14.688 -9.864 -5.582 1.00 92.00 359 GLY A O 1
ATOM 2965 N N . LYS A 1 360 ? 16.116 -8.178 -5.222 1.00 94.56 360 LYS A N 1
ATOM 2966 C CA . LYS A 1 360 ? 16.976 -8.919 -4.290 1.00 94.56 360 LYS A CA 1
ATOM 2967 C C . LYS A 1 360 ? 16.233 -9.180 -2.983 1.00 94.56 360 LYS A C 1
ATOM 2969 O O . LYS A 1 360 ? 15.566 -8.289 -2.468 1.00 94.56 360 LYS A O 1
ATOM 2974 N N . VAL A 1 361 ? 16.377 -10.377 -2.430 1.00 97.12 361 VAL A N 1
ATOM 2975 C CA . VAL A 1 361 ? 15.683 -10.804 -1.211 1.00 97.12 361 VAL A CA 1
ATOM 2976 C C . VAL A 1 361 ? 16.665 -10.954 -0.070 1.00 97.12 361 VAL A C 1
ATOM 2978 O O . VAL A 1 361 ? 17.694 -11.614 -0.219 1.00 97.12 361 VAL A O 1
ATOM 2981 N N . TYR A 1 362 ? 16.308 -10.391 1.076 1.00 98.38 362 TYR A N 1
ATOM 2982 C CA . TYR A 1 362 ? 16.916 -10.652 2.373 1.00 98.38 362 TYR A CA 1
ATOM 2983 C C . TYR A 1 362 ? 15.915 -11.467 3.193 1.00 98.38 362 TYR A C 1
ATOM 2985 O O . TYR A 1 362 ? 14.810 -10.990 3.450 1.00 98.38 362 TYR A O 1
ATOM 2993 N N . THR A 1 363 ? 16.268 -12.697 3.559 1.00 98.69 363 THR A N 1
ATOM 2994 C CA . THR A 1 363 ? 15.368 -13.577 4.315 1.00 98.69 363 THR A CA 1
ATOM 2995 C C . THR A 1 363 ? 15.675 -13.480 5.800 1.00 98.69 363 THR A C 1
ATOM 2997 O O . THR A 1 363 ? 16.819 -13.712 6.197 1.00 98.69 363 THR A O 1
ATOM 3000 N N . TYR A 1 364 ? 14.661 -13.160 6.598 1.00 98.69 364 TYR A N 1
ATOM 3001 C CA . TYR A 1 364 ? 14.729 -13.110 8.051 1.00 98.69 364 TYR A CA 1
ATOM 3002 C C . TYR A 1 364 ? 13.905 -14.236 8.677 1.00 98.69 364 TYR A C 1
ATOM 3004 O O . TYR A 1 364 ? 12.800 -14.527 8.218 1.00 98.69 364 TYR A O 1
ATOM 3012 N N . GLU A 1 365 ? 14.437 -14.823 9.744 1.00 98.31 365 GLU A N 1
ATOM 3013 C CA . GLU A 1 365 ? 13.753 -15.791 10.606 1.00 98.31 365 GLU A CA 1
ATOM 3014 C C . GLU A 1 365 ? 14.056 -15.432 12.062 1.00 98.31 365 GLU A C 1
ATOM 3016 O O . GLU A 1 365 ? 15.225 -15.297 12.432 1.00 98.31 365 GLU A O 1
ATOM 3021 N N . ALA A 1 366 ? 13.020 -15.250 12.887 1.00 97.69 366 ALA A N 1
ATOM 3022 C CA . ALA A 1 366 ? 13.155 -14.936 14.315 1.00 97.69 366 ALA A CA 1
ATOM 3023 C C . ALA A 1 366 ? 14.136 -13.779 14.631 1.00 97.69 366 ALA A C 1
ATOM 3025 O O . ALA A 1 366 ? 14.890 -13.838 15.601 1.00 97.69 366 ALA A O 1
ATOM 3026 N N . GLY A 1 367 ? 14.152 -12.734 13.801 1.00 97.81 367 GLY A N 1
ATOM 3027 C CA . GLY A 1 367 ? 15.011 -11.552 13.943 1.00 97.81 367 GLY A CA 1
ATOM 3028 C C . GLY A 1 367 ? 16.367 -11.633 13.241 1.00 97.81 367 GLY A C 1
ATOM 3029 O O . GLY A 1 367 ? 17.054 -10.613 13.137 1.00 97.81 367 GLY A O 1
ATOM 3030 N N . GLU A 1 368 ? 16.751 -12.798 12.722 1.00 98.31 368 GLU A N 1
ATOM 3031 C CA . GLU A 1 368 ? 18.082 -13.051 12.166 1.00 98.31 368 GLU A CA 1
ATOM 3032 C C . GLU A 1 368 ? 18.061 -13.115 10.638 1.00 98.31 368 GLU A C 1
ATOM 3034 O O . GLU A 1 368 ? 17.204 -13.756 10.034 1.00 98.31 368 GLU A O 1
ATOM 3039 N N . LEU A 1 369 ? 19.039 -12.472 9.991 1.00 98.44 369 LEU A N 1
ATOM 3040 C CA . LEU A 1 369 ? 19.230 -12.569 8.542 1.00 98.44 369 LEU A CA 1
ATOM 3041 C C . LEU A 1 369 ? 19.845 -13.933 8.198 1.00 98.44 369 LEU A C 1
ATOM 3043 O O . LEU A 1 369 ? 21.043 -14.142 8.397 1.00 98.44 369 LEU A O 1
ATOM 3047 N N . VAL A 1 370 ? 19.047 -14.838 7.635 1.00 98.44 370 VAL A N 1
ATOM 3048 C CA . VAL A 1 370 ? 19.474 -16.217 7.341 1.00 98.44 370 VAL A CA 1
ATOM 3049 C C . VAL A 1 370 ? 19.982 -16.409 5.915 1.00 98.44 370 VAL A C 1
ATOM 3051 O O . VAL A 1 370 ? 20.823 -17.274 5.670 1.00 98.44 370 VAL A O 1
ATOM 3054 N N . SER A 1 371 ? 19.517 -15.606 4.951 1.00 98.31 371 SER A N 1
ATOM 3055 C CA . SER A 1 371 ? 19.982 -15.714 3.563 1.00 98.31 371 SER A CA 1
ATOM 3056 C C . SER A 1 371 ? 19.830 -14.421 2.757 1.00 98.31 371 SER A C 1
ATOM 3058 O O . SER A 1 371 ? 19.153 -13.468 3.149 1.00 98.31 371 SER A O 1
ATOM 3060 N N . THR A 1 372 ? 20.502 -14.368 1.606 1.00 98.12 372 THR A N 1
ATOM 3061 C CA . THR A 1 372 ? 20.324 -13.309 0.607 1.00 98.12 372 THR A CA 1
ATOM 3062 C C . THR A 1 372 ? 20.317 -13.924 -0.789 1.00 98.12 372 THR A C 1
ATOM 3064 O O . THR A 1 372 ? 21.219 -14.693 -1.125 1.00 98.12 372 THR A O 1
ATOM 3067 N N . ARG A 1 373 ? 19.320 -13.577 -1.608 1.00 95.75 373 ARG A N 1
ATOM 3068 C CA . ARG A 1 373 ? 19.127 -14.091 -2.977 1.00 95.75 373 ARG A CA 1
ATOM 3069 C C . ARG A 1 373 ? 18.923 -12.952 -3.971 1.00 95.75 373 ARG A C 1
ATOM 3071 O O . ARG A 1 373 ? 18.438 -11.889 -3.605 1.00 95.75 373 ARG A O 1
ATOM 3078 N N . ASN A 1 374 ? 19.285 -13.163 -5.236 1.00 92.44 374 ASN A N 1
ATOM 3079 C CA . ASN A 1 374 ? 19.284 -12.101 -6.258 1.00 92.44 374 ASN A CA 1
ATOM 3080 C C . ASN A 1 374 ? 17.937 -11.894 -6.974 1.00 92.44 374 ASN A C 1
ATOM 3082 O O . ASN A 1 374 ? 17.815 -10.941 -7.749 1.00 92.44 374 ASN A O 1
ATOM 3086 N N . SER A 1 375 ? 16.967 -12.785 -6.753 1.00 92.38 375 SER A N 1
ATOM 3087 C CA . SER A 1 375 ? 15.643 -12.742 -7.377 1.00 92.38 375 SER A CA 1
ATOM 3088 C C . SER A 1 375 ? 14.573 -13.216 -6.397 1.00 92.38 375 SER A C 1
ATOM 3090 O O . SER A 1 375 ? 14.689 -14.300 -5.825 1.00 92.38 375 SER A O 1
ATOM 3092 N N . TYR A 1 376 ? 13.539 -12.394 -6.227 1.00 95.00 376 TYR A N 1
ATOM 3093 C CA . TYR A 1 376 ? 12.354 -12.696 -5.431 1.00 95.00 376 TYR A CA 1
ATOM 3094 C C . TYR A 1 376 ? 11.507 -13.798 -6.037 1.00 95.00 376 TYR A C 1
ATOM 3096 O O . TYR A 1 376 ? 11.146 -14.739 -5.340 1.00 95.00 376 TYR A O 1
ATOM 3104 N N . LEU A 1 377 ? 11.253 -13.723 -7.339 1.00 93.94 377 LEU A N 1
ATOM 3105 C CA . LEU A 1 377 ? 10.476 -14.746 -8.020 1.00 93.94 377 LEU A CA 1
ATOM 3106 C C . LEU A 1 377 ? 11.157 -16.116 -7.915 1.00 93.94 377 LEU A C 1
ATOM 3108 O O . LEU A 1 377 ? 10.513 -17.098 -7.566 1.00 93.94 377 LEU A O 1
ATOM 3112 N N . GLN A 1 378 ? 12.477 -16.167 -8.126 1.00 92.62 378 GLN A N 1
ATOM 3113 C CA . GLN A 1 378 ? 13.219 -17.418 -7.972 1.00 92.62 378 GLN A CA 1
ATOM 3114 C C . GLN A 1 378 ? 13.213 -17.907 -6.520 1.00 92.62 378 GLN A C 1
ATOM 3116 O O . GLN A 1 378 ? 13.091 -19.101 -6.291 1.00 92.62 378 GLN A O 1
ATOM 3121 N N . ALA A 1 379 ? 13.301 -16.998 -5.542 1.00 95.81 379 ALA A N 1
ATOM 3122 C CA . ALA A 1 379 ? 13.209 -17.349 -4.128 1.00 95.81 379 ALA A CA 1
ATOM 3123 C C . ALA A 1 379 ? 11.870 -18.015 -3.774 1.00 95.81 379 ALA A C 1
ATOM 3125 O O . ALA A 1 379 ? 11.871 -19.018 -3.066 1.00 95.81 379 ALA A O 1
ATOM 3126 N N . LEU A 1 380 ? 10.754 -17.493 -4.296 1.00 96.50 380 LEU A N 1
ATOM 3127 C CA . LEU A 1 380 ? 9.433 -18.093 -4.100 1.00 96.50 380 LEU A CA 1
ATOM 3128 C C . LEU A 1 380 ? 9.341 -19.498 -4.712 1.00 96.50 380 LEU A C 1
ATOM 3130 O O . LEU A 1 380 ? 8.778 -20.395 -4.091 1.00 96.50 380 LEU A O 1
ATOM 3134 N N . ILE A 1 381 ? 9.898 -19.694 -5.910 1.00 95.81 381 ILE A N 1
ATOM 3135 C CA . ILE A 1 381 ? 9.896 -20.995 -6.597 1.00 95.81 381 ILE A CA 1
ATOM 3136 C C . ILE A 1 381 ? 10.782 -22.004 -5.859 1.00 95.81 381 ILE A C 1
ATOM 3138 O O . ILE A 1 381 ? 10.358 -23.129 -5.602 1.00 95.81 381 ILE A O 1
ATOM 3142 N N . ASP A 1 382 ? 12.007 -21.607 -5.505 1.00 96.31 382 ASP A N 1
ATOM 3143 C CA . ASP A 1 382 ? 12.984 -22.473 -4.834 1.00 96.31 382 ASP A CA 1
ATOM 3144 C C . ASP A 1 382 ? 12.469 -22.970 -3.476 1.00 96.31 382 ASP A C 1
ATOM 3146 O O . ASP A 1 382 ? 12.727 -24.117 -3.103 1.00 96.31 382 ASP A O 1
ATOM 3150 N N . ASP A 1 383 ? 11.718 -22.126 -2.763 1.00 97.56 383 ASP A N 1
ATOM 3151 C CA . ASP A 1 383 ? 11.166 -22.443 -1.443 1.00 97.56 383 ASP A CA 1
ATOM 3152 C C . ASP A 1 383 ? 9.777 -23.109 -1.528 1.00 97.56 383 ASP A C 1
ATOM 3154 O O . ASP A 1 383 ? 9.182 -23.423 -0.499 1.00 97.56 383 ASP A O 1
ATOM 3158 N N . GLY A 1 384 ? 9.260 -23.361 -2.739 1.00 97.38 384 GLY A N 1
ATOM 3159 C CA . GLY A 1 384 ? 7.966 -24.020 -2.956 1.00 97.38 384 GLY A CA 1
ATOM 3160 C C . GLY A 1 384 ? 6.753 -23.169 -2.573 1.00 97.38 384 GLY A C 1
ATOM 3161 O O . GLY A 1 384 ? 5.676 -23.710 -2.343 1.00 97.38 384 GLY A O 1
ATOM 3162 N N . VAL A 1 385 ? 6.927 -21.850 -2.486 1.00 97.38 385 VAL A N 1
ATOM 3163 C CA . VAL A 1 385 ? 5.858 -20.879 -2.206 1.00 97.38 385 VAL A CA 1
ATOM 3164 C C . VAL A 1 385 ? 5.049 -20.570 -3.472 1.00 97.38 385 VAL A C 1
ATOM 3166 O O . VAL A 1 385 ? 3.864 -20.261 -3.390 1.00 97.38 385 VAL A O 1
ATOM 3169 N N . MET A 1 386 ? 5.686 -20.643 -4.643 1.00 96.69 386 MET A N 1
ATOM 3170 C CA . MET A 1 386 ? 5.086 -20.346 -5.947 1.00 96.69 386 MET A CA 1
ATOM 3171 C C . MET A 1 386 ? 5.357 -21.485 -6.928 1.00 96.69 386 MET A C 1
ATOM 3173 O O . MET A 1 386 ? 6.500 -21.930 -7.059 1.00 96.69 386 MET A O 1
ATOM 3177 N N . ASP A 1 387 ? 4.333 -21.910 -7.664 1.00 96.81 387 ASP A N 1
ATOM 3178 C CA . ASP A 1 387 ? 4.497 -22.881 -8.739 1.00 96.81 387 ASP A CA 1
ATOM 3179 C C . ASP A 1 387 ? 5.115 -22.200 -9.971 1.00 96.81 387 ASP A C 1
ATOM 3181 O O . ASP A 1 387 ? 4.690 -21.103 -10.342 1.00 96.81 387 ASP A O 1
ATOM 3185 N N . PRO A 1 388 ? 6.066 -22.837 -10.683 1.00 94.19 388 PRO A N 1
ATOM 3186 C CA . PRO A 1 388 ? 6.594 -22.296 -11.938 1.00 94.19 388 PRO A CA 1
ATOM 3187 C C . PRO A 1 388 ? 5.512 -21.995 -12.987 1.00 94.19 388 PRO A C 1
ATOM 3189 O O . PRO A 1 388 ? 5.626 -21.016 -13.718 1.00 94.19 388 PRO A O 1
ATOM 3192 N N . ASP A 1 389 ? 4.453 -22.811 -13.026 1.00 94.94 389 ASP A N 1
ATOM 3193 C CA . ASP A 1 389 ? 3.294 -22.634 -13.914 1.00 94.94 389 ASP A CA 1
ATOM 3194 C C . ASP A 1 389 ? 2.219 -21.702 -13.307 1.00 94.94 389 ASP A C 1
ATOM 3196 O O . ASP A 1 389 ? 1.192 -21.433 -13.930 1.00 94.94 389 ASP A O 1
ATOM 3200 N N . GLY A 1 390 ? 2.429 -21.220 -12.077 1.00 95.69 390 GLY A N 1
ATOM 3201 C CA . GLY A 1 390 ? 1.550 -20.291 -11.364 1.00 95.69 390 GLY A CA 1
ATOM 3202 C C . GLY A 1 390 ? 1.896 -18.815 -11.574 1.00 95.69 390 GLY A C 1
ATOM 3203 O O . GLY A 1 390 ? 1.260 -17.942 -10.981 1.00 95.69 390 GLY A O 1
ATOM 3204 N N . ILE A 1 391 ? 2.897 -18.522 -12.405 1.00 95.44 391 ILE A N 1
ATOM 3205 C CA . ILE A 1 391 ? 3.395 -17.167 -12.640 1.00 95.44 391 ILE A CA 1
ATOM 3206 C C . ILE A 1 391 ? 2.576 -16.491 -13.739 1.00 95.44 391 ILE A C 1
ATOM 3208 O O . ILE A 1 391 ? 2.642 -16.874 -14.905 1.00 95.44 391 ILE A O 1
ATOM 3212 N N . ILE A 1 392 ? 1.856 -15.435 -13.372 1.00 96.19 392 ILE A N 1
ATOM 3213 C CA . ILE A 1 392 ? 0.999 -14.662 -14.272 1.00 96.19 392 ILE A CA 1
ATOM 3214 C C . ILE A 1 392 ? 1.647 -13.301 -14.528 1.00 96.19 392 ILE A C 1
ATOM 3216 O O . ILE A 1 392 ? 2.112 -12.639 -13.605 1.00 96.19 392 ILE A O 1
ATOM 3220 N N . TRP A 1 393 ? 1.681 -12.848 -15.777 1.00 94.81 393 TRP A N 1
ATOM 3221 C CA . TRP A 1 393 ? 2.345 -11.590 -16.133 1.00 94.81 393 TRP A CA 1
ATOM 3222 C C . TRP A 1 393 ? 1.355 -10.447 -16.310 1.00 94.81 393 TRP A C 1
ATOM 3224 O O . TRP A 1 393 ? 0.362 -10.592 -17.035 1.00 94.81 393 TRP A O 1
ATOM 3234 N N . TYR A 1 394 ? 1.668 -9.292 -15.711 1.00 91.94 394 TYR A N 1
ATOM 3235 C CA . TYR A 1 394 ? 1.011 -8.032 -16.060 1.00 91.94 394 TYR A CA 1
ATOM 3236 C C . TYR A 1 394 ? 1.192 -7.759 -17.550 1.00 91.94 394 TYR A C 1
ATOM 3238 O O . TYR A 1 394 ? 2.312 -7.800 -18.058 1.00 91.94 394 TYR A O 1
ATOM 3246 N N . GLY A 1 395 ? 0.093 -7.474 -18.245 1.00 94.56 395 GLY A N 1
ATOM 3247 C CA . GLY A 1 395 ? 0.122 -7.272 -19.689 1.00 94.56 395 GLY A CA 1
ATOM 3248 C C . GLY A 1 395 ? 0.378 -8.532 -20.520 1.00 94.56 395 GLY A C 1
ATOM 3249 O O . GLY A 1 395 ? 0.583 -8.390 -21.717 1.00 94.56 395 GLY A O 1
ATOM 3250 N N . GLY A 1 396 ? 0.312 -9.741 -19.956 1.00 95.00 396 GLY A N 1
ATOM 3251 C CA . GLY A 1 396 ? 0.446 -10.998 -20.706 1.00 95.00 396 GLY A CA 1
ATOM 3252 C C . GLY A 1 396 ? 1.880 -11.523 -20.828 1.00 95.00 396 GLY A C 1
ATOM 3253 O O . GLY A 1 396 ? 2.846 -10.891 -20.399 1.00 95.00 396 GLY A O 1
ATOM 3254 N N . ASP A 1 397 ? 2.031 -12.729 -21.379 1.00 93.06 397 ASP A N 1
ATOM 3255 C CA . ASP A 1 397 ? 3.333 -13.401 -21.444 1.00 93.06 397 ASP A CA 1
ATOM 3256 C C . ASP A 1 397 ? 4.284 -12.665 -22.416 1.00 93.06 397 ASP A C 1
ATOM 3258 O O . ASP A 1 397 ? 3.942 -12.478 -23.589 1.00 93.06 397 ASP A O 1
ATOM 3262 N N . PRO A 1 398 ? 5.512 -12.288 -21.992 1.00 92.25 398 PRO A N 1
ATOM 3263 C CA . PRO A 1 398 ? 6.497 -11.645 -22.862 1.00 92.25 398 PRO A CA 1
ATOM 3264 C C . PRO A 1 398 ? 6.769 -12.353 -24.200 1.00 92.25 398 PRO A C 1
ATOM 3266 O O . PRO A 1 398 ? 7.173 -11.695 -25.158 1.00 92.25 398 PRO A O 1
ATOM 3269 N N . SER A 1 399 ? 6.587 -13.672 -24.276 1.00 92.00 399 SER A N 1
ATOM 3270 C CA . SER A 1 399 ? 6.791 -14.487 -25.480 1.00 92.00 399 SER A CA 1
ATOM 3271 C C . SER A 1 399 ? 5.687 -14.343 -26.534 1.00 92.00 399 SER A C 1
ATOM 3273 O O . SER A 1 399 ? 5.902 -14.728 -27.684 1.00 92.00 399 SER A O 1
ATOM 3275 N N . GLN A 1 400 ? 4.536 -13.766 -26.174 1.00 94.12 400 GLN A N 1
ATOM 3276 C CA . GLN A 1 400 ? 3.423 -13.503 -27.094 1.00 94.12 400 GLN A CA 1
ATOM 3277 C C . GLN A 1 400 ? 3.653 -12.256 -27.968 1.00 94.12 400 GLN A C 1
ATOM 3279 O O . GLN A 1 400 ? 2.916 -12.037 -28.930 1.00 94.12 400 GLN A O 1
ATOM 3284 N N . TYR A 1 401 ? 4.677 -11.455 -27.662 1.00 94.44 401 TYR A N 1
ATOM 3285 C CA . TYR A 1 401 ? 4.972 -10.184 -28.322 1.00 94.44 401 TYR A CA 1
ATOM 3286 C C . TYR A 1 401 ? 6.102 -10.306 -29.347 1.00 94.44 401 TYR A C 1
ATOM 3288 O O . TYR A 1 401 ? 7.043 -11.081 -29.168 1.00 94.44 401 TYR A O 1
ATOM 3296 N N . GLU A 1 402 ? 6.057 -9.498 -30.412 1.00 93.62 402 GLU A N 1
ATOM 3297 C CA . GLU A 1 402 ? 7.096 -9.501 -31.452 1.00 93.62 402 GLU A CA 1
ATOM 3298 C C . GLU A 1 402 ? 8.449 -9.069 -30.874 1.00 93.62 402 GLU A C 1
ATOM 3300 O O . GLU A 1 402 ? 9.513 -9.561 -31.261 1.00 93.62 402 GLU A O 1
ATOM 3305 N N . ASN A 1 403 ? 8.414 -8.124 -29.937 1.00 89.62 403 ASN A N 1
ATOM 3306 C CA . ASN A 1 403 ? 9.586 -7.630 -29.240 1.00 89.62 403 ASN A CA 1
ATOM 3307 C C . ASN A 1 403 ? 9.204 -7.017 -27.886 1.00 89.62 403 ASN A C 1
ATOM 3309 O O . ASN A 1 403 ? 8.052 -6.694 -27.610 1.00 89.62 403 ASN A O 1
ATOM 3313 N N . ALA A 1 404 ? 10.204 -6.802 -27.035 1.00 86.44 404 ALA A N 1
ATOM 3314 C CA . ALA A 1 404 ? 9.959 -6.297 -25.693 1.00 86.44 404 ALA A CA 1
ATOM 3315 C C . ALA A 1 404 ? 9.437 -4.852 -25.641 1.00 86.44 404 ALA A C 1
ATOM 3317 O O . ALA A 1 404 ? 8.782 -4.493 -24.670 1.00 86.44 404 ALA A O 1
ATOM 3318 N N . LEU A 1 405 ? 9.703 -4.021 -26.659 1.00 85.56 405 LEU A N 1
ATOM 3319 C CA . LEU A 1 405 ? 9.190 -2.648 -26.695 1.00 85.56 405 LEU A CA 1
ATOM 3320 C C . LEU A 1 405 ? 7.671 -2.636 -26.900 1.00 85.56 405 LEU A C 1
ATOM 3322 O O . LEU A 1 405 ? 6.981 -1.836 -26.274 1.00 85.56 405 LEU A O 1
ATOM 3326 N N . GLU A 1 406 ? 7.157 -3.541 -27.734 1.00 91.94 406 GLU A N 1
ATOM 3327 C CA . GLU A 1 406 ? 5.718 -3.762 -27.882 1.00 91.94 406 GLU A CA 1
ATOM 3328 C C . GLU A 1 406 ? 5.089 -4.169 -26.544 1.00 91.94 406 GLU A C 1
ATOM 3330 O O . GLU A 1 406 ? 4.143 -3.523 -26.092 1.00 91.94 406 GLU A O 1
ATOM 3335 N N . HIS A 1 407 ? 5.675 -5.161 -25.863 1.00 93.00 407 HIS A N 1
ATOM 3336 C CA . HIS A 1 407 ? 5.182 -5.603 -24.559 1.00 93.00 407 HIS A CA 1
ATOM 3337 C C . HIS A 1 407 ? 5.218 -4.475 -23.513 1.00 93.00 407 HIS A C 1
ATOM 3339 O O . HIS A 1 407 ? 4.238 -4.249 -22.812 1.00 93.00 407 HIS A O 1
ATOM 3345 N N . LEU A 1 408 ? 6.308 -3.705 -23.431 1.00 88.25 408 LEU A N 1
ATOM 3346 C CA . LEU A 1 408 ? 6.397 -2.548 -22.531 1.00 88.25 408 LEU A CA 1
ATOM 3347 C C . LEU A 1 408 ? 5.343 -1.479 -22.837 1.00 88.25 408 LEU A C 1
ATOM 3349 O O . LEU A 1 408 ? 4.831 -0.846 -21.914 1.00 88.25 408 LEU A O 1
ATOM 3353 N N . GLY A 1 409 ? 5.001 -1.283 -24.113 1.00 90.62 409 GLY A N 1
ATOM 3354 C CA . GLY A 1 409 ? 3.901 -0.412 -24.515 1.00 90.62 409 GLY A CA 1
ATOM 3355 C C . GLY A 1 409 ? 2.556 -0.886 -23.963 1.00 90.62 409 GLY A C 1
ATOM 3356 O O . GLY A 1 409 ? 1.780 -0.066 -23.472 1.00 90.62 409 GLY A O 1
ATOM 3357 N N . VAL A 1 410 ? 2.302 -2.198 -23.982 1.00 94.62 410 VAL A N 1
ATOM 3358 C CA . VAL A 1 410 ? 1.115 -2.797 -23.353 1.00 94.62 410 VAL A CA 1
ATOM 3359 C C . VAL A 1 410 ? 1.153 -2.626 -21.839 1.00 94.62 410 VAL A C 1
ATOM 3361 O O . VAL A 1 410 ? 0.209 -2.074 -21.281 1.00 94.62 410 VAL A O 1
ATOM 3364 N N . ILE A 1 411 ? 2.253 -2.997 -21.181 1.00 91.69 411 ILE A N 1
ATOM 3365 C CA . ILE A 1 411 ? 2.423 -2.849 -19.728 1.00 91.69 411 ILE A CA 1
ATOM 3366 C C . ILE A 1 411 ? 2.154 -1.406 -19.292 1.00 91.69 411 ILE A C 1
ATOM 3368 O O . ILE A 1 411 ? 1.449 -1.187 -18.316 1.00 91.69 411 ILE A O 1
ATOM 3372 N N . ALA A 1 412 ? 2.639 -0.403 -20.027 1.00 88.75 412 ALA A N 1
ATOM 3373 C CA . ALA A 1 412 ? 2.374 0.998 -19.700 1.00 88.75 412 ALA A CA 1
ATOM 3374 C C . ALA A 1 412 ? 0.872 1.349 -19.737 1.00 88.75 412 ALA A C 1
ATOM 3376 O O . ALA A 1 412 ? 0.395 2.129 -18.910 1.00 88.75 412 ALA A O 1
ATOM 3377 N N . MET A 1 413 ? 0.114 0.772 -20.674 1.00 90.56 413 MET A N 1
ATOM 3378 C CA . MET A 1 413 ? -1.339 0.962 -20.766 1.00 90.56 413 MET A CA 1
ATOM 3379 C C . MET A 1 413 ? -2.098 0.222 -19.657 1.00 90.56 413 MET A C 1
ATOM 3381 O O . MET A 1 413 ? -3.110 0.734 -19.173 1.00 90.56 413 MET A O 1
ATOM 3385 N N . GLU A 1 414 ? -1.604 -0.945 -19.253 1.00 92.75 414 GLU A N 1
ATOM 3386 C CA . GLU A 1 414 ? -2.127 -1.750 -18.143 1.00 92.75 414 GLU A CA 1
ATOM 3387 C C . GLU A 1 414 ? -1.852 -1.070 -16.790 1.00 92.75 414 GLU A C 1
ATOM 3389 O O . GLU A 1 414 ? -2.764 -0.943 -15.976 1.00 92.75 414 GLU A O 1
ATOM 3394 N N . ILE A 1 415 ? -0.653 -0.504 -16.597 1.00 89.19 415 ILE A N 1
ATOM 3395 C CA . ILE A 1 415 ? -0.293 0.308 -15.420 1.00 89.19 415 ILE A CA 1
ATOM 3396 C C . ILE A 1 415 ? -1.170 1.555 -15.321 1.00 89.19 415 ILE A C 1
ATOM 3398 O O . ILE A 1 415 ? -1.672 1.909 -14.252 1.00 89.19 415 ILE A O 1
ATOM 3402 N N . ALA A 1 416 ? -1.423 2.226 -16.449 1.00 86.69 416 ALA A N 1
ATOM 3403 C CA . ALA A 1 416 ? -2.365 3.341 -16.460 1.00 86.69 416 ALA A CA 1
ATOM 3404 C C . ALA A 1 416 ? -3.747 2.889 -15.956 1.00 86.69 416 ALA A C 1
ATOM 3406 O O . ALA A 1 416 ? -4.388 3.605 -15.190 1.00 86.69 416 ALA A O 1
ATOM 3407 N N . ALA A 1 417 ? -4.185 1.682 -16.326 1.00 90.12 417 ALA A N 1
ATOM 3408 C CA . ALA A 1 417 ? -5.418 1.069 -15.838 1.00 90.12 417 ALA A CA 1
ATOM 3409 C C . ALA A 1 417 ? -5.333 0.503 -14.403 1.00 90.12 417 ALA A C 1
ATOM 3411 O O . ALA A 1 417 ? -6.345 -0.019 -13.928 1.00 90.12 417 ALA A O 1
ATOM 3412 N N . GLN A 1 418 ? -4.191 0.645 -13.719 1.00 91.06 418 GLN A N 1
ATOM 3413 C CA . GLN A 1 418 ? -3.920 0.131 -12.371 1.00 91.06 418 GLN A CA 1
ATOM 3414 C C . GLN A 1 418 ? -4.061 -1.399 -12.288 1.00 91.06 418 GLN A C 1
ATOM 3416 O O . GLN A 1 418 ? -4.599 -1.935 -11.322 1.00 91.06 418 GLN A O 1
ATOM 3421 N N . ALA A 1 419 ? -3.657 -2.118 -13.339 1.00 92.62 419 ALA A N 1
ATOM 3422 C CA . ALA A 1 419 ? -3.703 -3.582 -13.370 1.00 92.62 419 ALA A CA 1
ATOM 3423 C C . ALA A 1 419 ? -2.773 -4.221 -12.323 1.00 92.62 419 ALA A C 1
ATOM 3425 O O . ALA A 1 419 ? -3.052 -5.302 -11.807 1.00 92.62 419 ALA A O 1
ATOM 3426 N N . GLU A 1 420 ? -1.685 -3.526 -12.002 1.00 90.44 420 GLU A N 1
ATOM 3427 C CA . GLU A 1 420 ? -0.626 -3.941 -11.095 1.00 90.44 420 GLU A CA 1
ATOM 3428 C C . GLU A 1 420 ? -1.012 -3.898 -9.617 1.00 90.44 420 GLU A C 1
ATOM 3430 O O . GLU A 1 420 ? -0.292 -4.435 -8.789 1.00 90.44 420 GLU A O 1
ATOM 3435 N N . ILE A 1 421 ? -2.149 -3.286 -9.283 1.00 93.06 421 ILE A N 1
ATOM 3436 C CA . ILE A 1 421 ? -2.624 -3.098 -7.906 1.00 93.06 421 ILE A CA 1
ATOM 3437 C C . ILE A 1 421 ? -3.961 -3.827 -7.715 1.00 93.06 421 ILE A C 1
ATOM 3439 O O . ILE A 1 421 ? -4.902 -3.312 -7.112 1.00 93.06 421 ILE A O 1
ATOM 3443 N N . ALA A 1 422 ? -4.082 -5.020 -8.298 1.00 95.81 422 ALA A N 1
ATOM 3444 C CA . ALA A 1 422 ? -5.283 -5.838 -8.198 1.00 95.81 422 ALA A CA 1
ATOM 3445 C 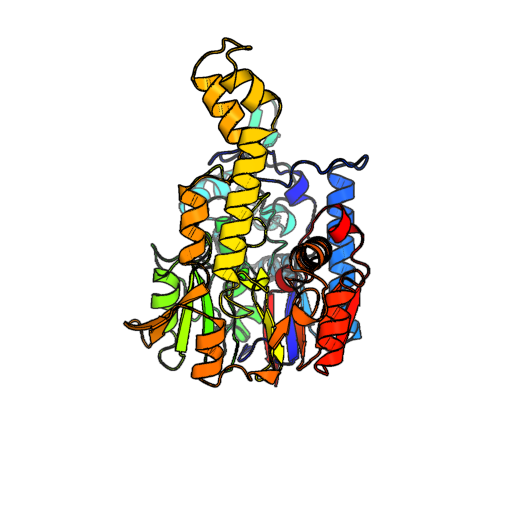C . ALA A 1 422 ? -5.526 -6.325 -6.760 1.00 95.81 422 ALA A C 1
ATOM 3447 O O . ALA A 1 422 ? -4.590 -6.549 -5.993 1.00 95.81 422 ALA A O 1
ATOM 3448 N N . GLU A 1 423 ? -6.798 -6.520 -6.415 1.00 97.44 423 GLU A N 1
ATOM 3449 C CA . GLU A 1 423 ? -7.216 -6.982 -5.091 1.00 97.44 423 GLU A CA 1
ATOM 3450 C C . GLU A 1 423 ? -7.785 -8.393 -5.188 1.00 97.44 423 GLU A C 1
ATOM 3452 O O . GLU A 1 423 ? -8.812 -8.605 -5.836 1.00 97.44 423 GLU A O 1
ATOM 3457 N N . THR A 1 424 ? -7.164 -9.361 -4.522 1.00 98.31 424 THR A N 1
ATOM 3458 C CA . THR A 1 424 ? -7.678 -10.734 -4.528 1.00 98.31 424 THR A CA 1
ATOM 3459 C C . THR A 1 424 ? -8.850 -10.864 -3.576 1.00 98.31 424 THR A C 1
ATOM 3461 O O . THR A 1 424 ? -8.774 -10.529 -2.394 1.00 98.31 424 THR A O 1
ATOM 3464 N N . LEU A 1 425 ? -9.973 -11.326 -4.113 1.00 98.56 425 LEU A N 1
ATOM 3465 C CA . LEU A 1 425 ? -11.254 -11.422 -3.421 1.00 98.56 425 LEU A CA 1
ATOM 3466 C C . LEU A 1 425 ? -11.437 -12.786 -2.765 1.00 98.56 425 LEU A C 1
ATOM 3468 O O . LEU A 1 425 ? -12.029 -12.880 -1.692 1.00 98.56 425 LEU A O 1
ATOM 3472 N N . ARG A 1 426 ? -10.949 -13.831 -3.429 1.00 98.50 426 ARG A N 1
ATOM 3473 C CA . ARG A 1 426 ? -10.912 -15.233 -2.998 1.00 98.50 426 ARG A CA 1
ATOM 3474 C C . ARG A 1 426 ? -10.001 -16.013 -3.958 1.00 98.50 426 ARG A C 1
ATOM 3476 O O . ARG A 1 426 ? -9.669 -15.444 -5.005 1.00 98.50 426 ARG A O 1
ATOM 3483 N N . PRO A 1 427 ? -9.680 -17.291 -3.689 1.00 98.50 427 PRO A N 1
ATOM 3484 C CA . PRO A 1 427 ? -8.815 -18.090 -4.554 1.00 98.50 427 PRO A CA 1
ATOM 3485 C C . PRO A 1 427 ? -9.205 -18.002 -6.038 1.00 98.50 427 PRO A C 1
ATOM 3487 O O . PRO A 1 427 ? -10.349 -18.289 -6.414 1.00 98.50 427 PRO A O 1
ATOM 3490 N N . GLY A 1 428 ? -8.279 -17.508 -6.867 1.00 98.31 428 GLY A N 1
ATOM 3491 C CA . GLY A 1 428 ? -8.440 -17.365 -8.314 1.00 98.31 428 GLY A CA 1
ATOM 3492 C C . GLY A 1 428 ? -9.399 -16.258 -8.774 1.00 98.31 428 GLY A C 1
ATOM 3493 O O . GLY A 1 428 ? -9.751 -16.222 -9.954 1.00 98.31 428 GLY A O 1
ATOM 3494 N N . VAL A 1 429 ? -9.859 -15.360 -7.896 1.00 98.69 429 VAL A N 1
ATOM 3495 C CA . VAL A 1 429 ? -10.782 -14.266 -8.252 1.00 98.69 429 VAL A CA 1
ATOM 3496 C C . VAL A 1 429 ? -10.243 -12.921 -7.778 1.00 98.69 429 VAL A C 1
ATOM 3498 O O . VAL A 1 429 ? -10.114 -12.694 -6.577 1.00 98.69 429 VAL A O 1
ATOM 3501 N N . LEU A 1 430 ? -10.009 -11.999 -8.713 1.00 98.50 430 LEU A N 1
ATOM 3502 C CA . LEU A 1 430 ? -9.428 -10.682 -8.434 1.00 98.50 430 LEU A CA 1
ATOM 3503 C C . LEU A 1 430 ? -10.346 -9.546 -8.867 1.00 98.50 430 LEU A C 1
ATOM 3505 O O . LEU A 1 430 ? -10.978 -9.620 -9.915 1.00 98.50 430 LEU A O 1
ATOM 3509 N N . LEU A 1 431 ? -10.373 -8.456 -8.111 1.00 98.44 431 LEU A N 1
ATOM 3510 C CA . LEU A 1 431 ? -10.967 -7.192 -8.523 1.00 98.44 431 LEU A CA 1
ATOM 3511 C C . LEU A 1 431 ? -9.984 -6.425 -9.415 1.00 98.44 431 LEU A C 1
ATOM 3513 O O . LEU A 1 431 ? -8.857 -6.139 -9.007 1.00 98.44 431 LEU A O 1
ATOM 3517 N N . MET A 1 432 ? -10.426 -6.031 -10.610 1.00 96.81 432 MET A N 1
ATOM 3518 C CA . MET A 1 432 ? -9.586 -5.342 -11.592 1.00 96.81 432 MET A CA 1
ATOM 3519 C C . MET A 1 432 ? -10.361 -4.284 -12.389 1.00 96.81 432 MET A C 1
ATOM 3521 O O . MET A 1 432 ? -11.588 -4.295 -12.467 1.00 96.81 432 MET A O 1
ATOM 3525 N N . SER A 1 433 ? -9.649 -3.328 -12.983 1.00 95.94 433 SER A N 1
ATOM 3526 C CA . SER A 1 433 ? -10.243 -2.398 -13.944 1.00 95.94 433 SER A CA 1
ATOM 3527 C C . SER A 1 433 ? -10.581 -3.149 -15.230 1.00 95.94 433 SER A C 1
ATOM 3529 O O . SER A 1 433 ? -9.745 -3.869 -15.763 1.00 95.94 433 SER A O 1
ATOM 3531 N N . SER A 1 434 ? -11.774 -2.928 -15.784 1.00 96.94 434 SER A N 1
ATOM 3532 C CA . SER A 1 434 ? -12.164 -3.471 -17.102 1.00 96.94 434 SER A CA 1
ATOM 3533 C C . SER A 1 434 ? -11.276 -3.000 -18.262 1.00 96.94 434 SER A C 1
ATOM 3535 O O . SER A 1 434 ? -11.384 -3.530 -19.361 1.00 96.94 434 SER A O 1
ATOM 3537 N N . HIS A 1 435 ? -10.402 -2.014 -18.036 1.00 95.69 435 HIS A N 1
ATOM 3538 C CA . HIS A 1 435 ? -9.476 -1.492 -19.044 1.00 95.69 435 HIS A CA 1
ATOM 3539 C C . HIS A 1 435 ? -8.097 -2.169 -19.040 1.00 95.69 435 HIS A C 1
ATOM 3541 O O . HIS A 1 435 ? -7.233 -1.728 -19.804 1.00 95.69 435 HIS A O 1
ATOM 3547 N N . ALA A 1 436 ? -7.896 -3.166 -18.174 1.00 96.00 436 ALA A N 1
ATOM 354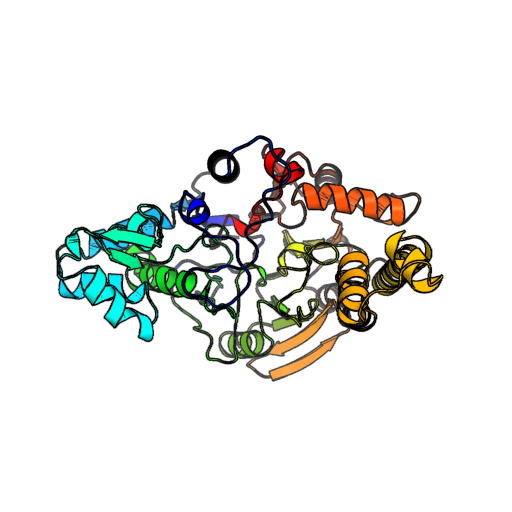8 C CA . ALA A 1 436 ? -6.685 -3.976 -18.048 1.00 96.00 436 ALA A CA 1
ATOM 3549 C C . ALA A 1 436 ? -6.786 -5.267 -18.889 1.00 96.00 436 ALA A C 1
ATOM 3551 O O . ALA A 1 436 ? -6.681 -6.383 -18.382 1.00 96.00 436 ALA A O 1
ATOM 3552 N N . GLU A 1 437 ? -7.122 -5.117 -20.171 1.00 96.81 437 GLU A N 1
ATOM 3553 C CA . GLU A 1 437 ? -7.564 -6.214 -21.042 1.00 96.81 437 GLU A CA 1
ATOM 3554 C C . GLU A 1 437 ? -6.529 -7.342 -21.141 1.00 96.81 437 GLU A C 1
ATOM 3556 O O . GLU A 1 437 ? -6.884 -8.510 -20.992 1.00 96.81 437 GLU A O 1
ATOM 3561 N N . LYS A 1 438 ? -5.246 -7.011 -21.328 1.00 97.56 438 LYS A N 1
ATOM 3562 C CA . LYS A 1 438 ? -4.193 -8.023 -21.508 1.00 97.56 438 LYS A CA 1
ATOM 3563 C C . LYS A 1 438 ? -3.859 -8.738 -20.210 1.00 97.56 438 LYS A C 1
ATOM 3565 O O . LYS A 1 438 ? -3.542 -9.924 -20.222 1.00 97.56 438 LYS A O 1
ATOM 3570 N N . THR A 1 439 ? -3.971 -8.040 -19.085 1.00 97.56 439 THR A N 1
ATOM 3571 C CA . THR A 1 439 ? -3.808 -8.659 -17.768 1.00 97.56 439 THR A CA 1
ATOM 3572 C C . THR A 1 439 ? -4.979 -9.591 -17.448 1.00 97.56 439 THR A C 1
ATOM 3574 O O . THR A 1 439 ? -4.764 -10.686 -16.933 1.00 97.56 439 THR A O 1
ATOM 3577 N N . ILE A 1 440 ? -6.211 -9.210 -17.803 1.00 98.25 440 ILE A N 1
ATOM 3578 C CA . ILE A 1 440 ? -7.397 -10.065 -17.639 1.00 98.25 440 ILE A CA 1
ATOM 3579 C C . ILE A 1 440 ? -7.279 -11.330 -18.496 1.00 98.25 440 ILE A C 1
ATOM 3581 O O . ILE A 1 440 ? -7.490 -12.421 -17.975 1.00 98.25 440 ILE A O 1
ATOM 3585 N N . GLU A 1 441 ? -6.891 -11.206 -19.769 1.00 98.00 441 GLU A N 1
ATOM 3586 C CA . GLU A 1 441 ? -6.645 -12.364 -20.643 1.00 98.00 441 GLU A CA 1
ATOM 3587 C C . GLU A 1 441 ? -5.602 -13.316 -20.024 1.00 98.00 441 GLU A C 1
ATOM 3589 O O . GLU A 1 441 ? -5.843 -14.516 -19.917 1.00 98.00 441 GLU A O 1
ATOM 3594 N N . SER A 1 442 ? -4.487 -12.769 -19.525 1.00 97.38 442 SER A N 1
ATOM 3595 C CA . SER A 1 442 ? -3.427 -13.523 -18.836 1.00 97.38 442 SER A CA 1
ATOM 3596 C C . SER A 1 442 ? -3.950 -14.285 -17.608 1.00 97.38 442 SER A C 1
ATOM 3598 O O . SER A 1 442 ? -3.632 -15.459 -17.419 1.00 97.38 442 SER A O 1
ATOM 3600 N N . LEU A 1 443 ? -4.807 -13.662 -16.789 1.00 98.00 443 LEU A N 1
ATOM 3601 C CA . LEU A 1 443 ? -5.452 -14.325 -15.649 1.00 98.00 443 LEU A CA 1
ATOM 3602 C C . LEU A 1 443 ? -6.345 -15.493 -16.090 1.00 98.00 443 LEU A C 1
ATOM 3604 O O . LEU A 1 443 ? -6.273 -16.577 -15.507 1.00 98.00 443 LEU A O 1
ATOM 3608 N N . GLU A 1 444 ? -7.170 -15.284 -17.116 1.00 97.69 444 GLU A N 1
ATOM 3609 C CA . GLU A 1 444 ? -8.095 -16.298 -17.635 1.00 97.69 444 GLU A CA 1
ATOM 3610 C C . GLU A 1 444 ? -7.354 -17.508 -18.219 1.00 97.69 444 GLU A C 1
ATOM 3612 O O . GLU A 1 444 ? -7.756 -18.652 -17.982 1.00 97.69 444 GLU A O 1
ATOM 3617 N N . GLU A 1 445 ? -6.228 -17.282 -18.904 1.00 97.25 445 GLU A N 1
ATOM 3618 C CA . GLU A 1 445 ? -5.339 -18.341 -19.404 1.00 97.25 445 GLU A CA 1
ATOM 3619 C C . GLU A 1 445 ? -4.786 -19.231 -18.274 1.00 97.25 445 GLU A C 1
ATOM 3621 O O . GLU A 1 445 ? -4.581 -20.429 -18.479 1.00 97.25 445 GLU A O 1
ATOM 3626 N N . HIS A 1 446 ? -4.632 -18.683 -17.064 1.00 97.56 446 HIS A N 1
ATOM 3627 C CA . HIS A 1 446 ? -4.144 -19.392 -15.873 1.00 97.56 446 HIS A CA 1
ATOM 3628 C C . HIS A 1 446 ? -5.273 -19.884 -14.946 1.00 97.56 446 HIS A C 1
ATOM 3630 O O . HIS A 1 446 ? -5.033 -20.313 -13.806 1.00 97.56 446 HIS A O 1
ATOM 3636 N N . GLY A 1 447 ? -6.516 -19.861 -15.439 1.00 97.75 447 GLY A N 1
ATOM 3637 C CA . GLY A 1 447 ? -7.698 -20.353 -14.733 1.00 97.75 447 GLY A CA 1
ATOM 3638 C C . GLY A 1 447 ? -8.193 -19.440 -13.609 1.00 97.75 447 GLY A C 1
ATOM 3639 O O . GLY A 1 447 ? -9.002 -19.884 -12.795 1.00 97.75 447 GLY A O 1
ATOM 3640 N N . ALA A 1 448 ? -7.719 -18.196 -13.552 1.00 98.31 448 ALA A N 1
ATOM 3641 C CA . ALA A 1 448 ? -8.246 -17.163 -12.672 1.00 98.31 448 ALA A CA 1
ATOM 3642 C C . ALA A 1 448 ? -9.336 -16.343 -13.388 1.00 98.31 448 ALA A C 1
ATOM 3644 O O . ALA A 1 448 ? -9.570 -16.482 -14.588 1.00 98.31 448 ALA A O 1
ATOM 3645 N N . ARG A 1 449 ? -10.042 -15.486 -12.648 1.00 98.00 449 ARG A N 1
ATOM 3646 C CA . ARG A 1 449 ? -11.087 -14.609 -13.188 1.00 98.00 449 ARG A CA 1
ATOM 3647 C C . ARG A 1 449 ? -10.997 -13.210 -12.597 1.00 98.00 449 ARG A C 1
ATOM 3649 O O . ARG A 1 449 ? -10.865 -13.047 -11.386 1.00 98.00 449 ARG A O 1
ATOM 3656 N N . ALA A 1 450 ? -11.203 -12.206 -13.442 1.00 98.25 450 ALA A N 1
ATOM 3657 C CA . ALA A 1 450 ? -11.381 -10.830 -13.005 1.00 98.25 450 ALA A CA 1
ATOM 3658 C C . ALA A 1 450 ? -12.860 -10.491 -12.727 1.00 98.25 450 ALA A C 1
ATOM 3660 O O . ALA A 1 450 ? -13.756 -10.749 -13.532 1.00 98.25 450 ALA A O 1
ATOM 3661 N N . VAL A 1 451 ? -13.114 -9.857 -11.587 1.00 98.44 451 VAL A N 1
ATOM 3662 C CA . VAL A 1 451 ? -14.315 -9.079 -11.282 1.00 98.44 451 VAL A CA 1
ATOM 3663 C C . VAL A 1 451 ? -14.012 -7.643 -11.654 1.00 98.44 451 VAL A C 1
ATOM 3665 O O . VAL A 1 451 ? -13.119 -7.015 -11.089 1.00 98.44 451 VAL A O 1
ATOM 3668 N N . THR A 1 452 ? -14.734 -7.119 -12.635 1.00 97.81 452 THR A N 1
ATOM 3669 C CA . THR A 1 452 ? -14.367 -5.840 -13.237 1.00 97.81 452 THR A CA 1
ATOM 3670 C C . THR A 1 452 ? -15.277 -4.697 -12.822 1.00 97.81 452 THR A C 1
ATOM 3672 O O . THR A 1 452 ? -16.489 -4.869 -12.701 1.00 97.81 452 THR A O 1
ATOM 3675 N N . TYR A 1 453 ? -14.710 -3.497 -12.744 1.00 96.25 453 TYR A N 1
ATOM 3676 C CA . TYR A 1 453 ? -15.445 -2.232 -12.694 1.00 96.25 453 TYR A CA 1
ATOM 3677 C C . TYR A 1 453 ? -14.963 -1.292 -13.814 1.00 96.25 453 TYR A C 1
ATOM 3679 O O . TYR A 1 453 ? -13.910 -1.503 -14.425 1.00 96.25 453 TYR A O 1
ATOM 3687 N N . ASP A 1 454 ? -15.731 -0.245 -14.123 1.00 94.88 454 ASP A N 1
ATOM 3688 C CA . ASP A 1 454 ? -15.290 0.778 -15.079 1.00 94.88 454 ASP A CA 1
ATOM 3689 C C . ASP A 1 454 ? -14.287 1.742 -14.423 1.00 94.88 454 ASP A C 1
ATOM 3691 O O . ASP A 1 454 ? -14.667 2.695 -13.737 1.00 94.88 454 ASP A O 1
ATOM 3695 N N . GLY A 1 455 ? -12.999 1.468 -14.640 1.00 88.06 455 GLY A N 1
ATOM 3696 C CA . GLY A 1 455 ? -11.862 2.259 -14.168 1.00 88.06 455 GLY A CA 1
ATOM 3697 C C . GLY A 1 455 ? -11.398 3.345 -15.143 1.00 88.06 455 GLY A C 1
ATOM 3698 O O . GLY A 1 455 ? -10.251 3.784 -15.057 1.00 88.06 455 GLY A O 1
ATOM 3699 N N . PHE A 1 456 ? -12.241 3.809 -16.079 1.00 87.38 456 PHE A N 1
ATOM 3700 C CA . PHE A 1 456 ? -11.841 4.815 -17.079 1.00 87.38 456 PHE A CA 1
ATOM 3701 C C . PHE A 1 456 ? -11.196 6.064 -16.455 1.00 87.38 456 PHE A C 1
ATOM 3703 O O . PHE A 1 456 ? -10.250 6.631 -17.005 1.00 87.38 456 PHE A O 1
ATOM 3710 N N . TYR A 1 457 ? -11.698 6.493 -15.292 1.00 82.69 457 TYR A N 1
ATOM 3711 C CA . TYR A 1 457 ? -11.141 7.635 -14.572 1.00 82.69 457 TYR A CA 1
ATOM 3712 C C . TYR A 1 457 ? -9.691 7.390 -14.120 1.00 82.69 457 TYR A C 1
ATOM 3714 O O . TYR A 1 457 ? -8.846 8.242 -14.387 1.00 82.69 457 TYR A O 1
ATOM 3722 N N . GLN A 1 458 ? -9.386 6.227 -13.523 1.00 80.69 458 GLN A N 1
ATOM 3723 C CA . GLN A 1 458 ? -8.007 5.852 -13.159 1.00 80.69 458 GLN A CA 1
ATOM 3724 C C . GLN A 1 458 ? -7.105 5.836 -14.378 1.00 80.69 458 GLN A C 1
ATOM 3726 O O . GLN A 1 458 ? -6.073 6.498 -14.378 1.00 80.69 458 GLN A O 1
ATOM 3731 N N . LYS A 1 459 ? -7.549 5.171 -15.451 1.00 80.25 459 LYS A N 1
ATOM 3732 C CA . LYS A 1 459 ? -6.786 5.076 -16.699 1.00 80.25 459 LYS A CA 1
ATOM 3733 C C . LYS A 1 459 ? -6.356 6.430 -17.237 1.00 80.25 459 LYS A C 1
ATOM 3735 O O . LYS A 1 459 ? -5.279 6.572 -17.808 1.00 80.25 459 LYS A O 1
ATOM 3740 N N . LYS A 1 460 ? -7.217 7.432 -17.084 1.00 77.31 460 LYS A N 1
ATOM 3741 C CA . LYS A 1 460 ? -6.986 8.762 -17.637 1.00 77.31 460 LYS A CA 1
ATOM 3742 C C . LYS A 1 460 ? -6.227 9.696 -16.694 1.00 77.31 460 LYS A C 1
ATOM 3744 O O . LYS A 1 460 ? -5.516 10.577 -17.178 1.00 77.31 460 LYS A O 1
ATOM 3749 N N . PHE A 1 461 ? -6.419 9.567 -15.385 1.00 70.12 461 PHE A N 1
ATOM 3750 C CA . PHE A 1 461 ? -5.998 10.582 -14.413 1.00 70.12 461 PHE A CA 1
ATOM 3751 C C . PHE A 1 461 ? -5.220 10.024 -13.221 1.00 70.12 461 PHE A C 1
ATOM 3753 O O . PHE A 1 461 ? -4.970 10.760 -12.266 1.00 70.12 461 PHE A O 1
ATOM 3760 N N . GLY A 1 462 ? -4.871 8.740 -13.256 1.00 73.19 462 GLY A N 1
ATOM 3761 C CA . GLY A 1 462 ? -4.400 8.018 -12.087 1.00 73.19 462 GLY A CA 1
ATOM 3762 C C . GLY A 1 462 ? -5.490 7.892 -11.023 1.00 73.19 462 GLY A C 1
ATOM 3763 O O . GLY A 1 462 ? -6.633 8.343 -11.164 1.00 73.19 462 GLY A O 1
ATOM 3764 N N . GLY A 1 463 ? -5.147 7.258 -9.918 1.00 70.75 463 GLY A N 1
ATOM 3765 C CA . GLY A 1 463 ? -6.105 6.955 -8.871 1.00 70.75 463 GLY A CA 1
ATOM 3766 C C . GLY A 1 463 ? -5.520 5.959 -7.889 1.00 70.75 463 GLY A C 1
ATOM 3767 O O . GLY A 1 463 ? -4.476 5.393 -8.176 1.00 70.75 463 GLY A O 1
ATOM 3768 N N . PRO A 1 464 ? -6.177 5.756 -6.742 1.00 75.25 464 PRO A N 1
ATOM 3769 C CA . PRO A 1 464 ? -5.854 4.610 -5.908 1.00 75.25 464 PRO A CA 1
ATOM 3770 C C . PRO A 1 464 ? -6.120 3.327 -6.701 1.00 75.25 464 PRO A C 1
ATOM 3772 O O . PRO A 1 464 ? -7.139 3.244 -7.402 1.00 75.25 464 PRO A O 1
ATOM 3775 N N . GLY A 1 465 ? -5.212 2.363 -6.588 1.00 85.75 465 GLY A N 1
ATOM 3776 C CA . GLY A 1 465 ? -5.421 0.999 -7.053 1.00 85.75 465 GLY A CA 1
ATOM 3777 C C . GLY A 1 465 ? -6.486 0.271 -6.232 1.00 85.75 465 GLY A C 1
ATOM 3778 O O . GLY A 1 465 ? -7.046 0.815 -5.276 1.00 85.75 465 GLY A O 1
ATOM 3779 N N . GLN A 1 466 ? -6.800 -0.952 -6.640 1.00 93.75 466 GLN A N 1
ATOM 3780 C CA . GLN A 1 466 ? -7.807 -1.798 -6.017 1.00 93.75 466 GLN A CA 1
ATOM 3781 C C . GLN A 1 466 ? -7.319 -2.239 -4.643 1.00 93.75 466 GLN A C 1
ATOM 3783 O O . GLN A 1 466 ? -8.038 -2.009 -3.682 1.00 93.75 466 GLN A O 1
ATOM 3788 N N . ASP A 1 467 ? -6.098 -2.768 -4.539 1.00 94.62 467 ASP A N 1
ATOM 3789 C CA . ASP A 1 467 ? -5.476 -3.145 -3.261 1.00 94.62 467 ASP A CA 1
ATOM 3790 C C . ASP A 1 467 ? -5.412 -1.954 -2.298 1.00 94.62 467 ASP A C 1
ATOM 3792 O O . ASP A 1 467 ? -5.892 -2.048 -1.172 1.00 94.62 467 ASP A O 1
ATOM 3796 N N . CYS A 1 468 ? -4.995 -0.770 -2.779 1.00 93.88 468 CYS A N 1
ATOM 3797 C CA . CYS A 1 468 ? -4.992 0.458 -1.972 1.00 93.88 468 CYS A CA 1
ATOM 3798 C C . CYS A 1 468 ? -6.355 0.786 -1.337 1.00 93.88 468 CYS A C 1
ATOM 3800 O O . CYS A 1 468 ? -6.431 1.566 -0.388 1.00 93.88 468 CYS A O 1
ATOM 3802 N N . ALA A 1 469 ? -7.459 0.302 -1.910 1.00 95.62 469 ALA A N 1
ATOM 3803 C CA . ALA A 1 469 ? -8.808 0.654 -1.490 1.00 95.62 469 ALA A CA 1
ATOM 3804 C C . ALA A 1 469 ? -9.352 -0.220 -0.349 1.00 95.62 469 ALA A C 1
ATOM 3806 O O . ALA A 1 469 ? -10.412 0.119 0.191 1.00 95.62 469 ALA A O 1
ATOM 3807 N N . PHE A 1 470 ? -8.650 -1.295 0.025 1.00 97.69 470 PHE A N 1
ATOM 3808 C CA . PHE A 1 470 ? -9.080 -2.229 1.061 1.00 97.69 470 PHE A CA 1
ATOM 3809 C C . PHE A 1 470 ? -7.977 -2.458 2.086 1.00 97.69 470 PHE A C 1
ATOM 3811 O O . PHE A 1 470 ? -6.815 -2.646 1.757 1.00 97.69 470 PHE A O 1
ATOM 3818 N N . PHE A 1 471 ? -8.370 -2.508 3.352 1.00 98.00 471 PHE A N 1
ATOM 3819 C CA . PHE A 1 471 ? -7.521 -2.975 4.437 1.00 98.00 471 PHE A CA 1
ATOM 3820 C C . PHE A 1 471 ? -8.161 -4.239 5.014 1.00 98.00 471 PHE A C 1
ATOM 3822 O O . PHE A 1 471 ? -9.066 -4.146 5.851 1.00 98.00 471 PHE A O 1
ATOM 3829 N N . PRO A 1 472 ? -7.766 -5.428 4.519 1.00 98.31 472 PRO A N 1
ATOM 3830 C CA . PRO A 1 472 ? -8.321 -6.693 4.976 1.00 98.31 472 PRO A CA 1
ATOM 3831 C C . PRO A 1 472 ? -8.043 -6.915 6.465 1.00 98.31 472 PRO A C 1
ATOM 3833 O O . PRO A 1 472 ? -6.894 -6.918 6.897 1.00 98.31 472 PRO A O 1
ATOM 3836 N N . LEU A 1 473 ? -9.104 -7.150 7.235 1.00 98.56 473 LEU A N 1
ATOM 3837 C CA . LEU A 1 473 ? -9.020 -7.564 8.636 1.00 98.56 473 LEU A CA 1
ATOM 3838 C C . LEU A 1 473 ? -9.283 -9.057 8.792 1.00 98.56 473 LEU A C 1
ATOM 3840 O O . LEU A 1 473 ? -8.769 -9.675 9.715 1.00 98.56 473 LEU A O 1
ATOM 3844 N N . HIS A 1 474 ? -10.090 -9.650 7.911 1.00 98.56 474 HIS A N 1
ATOM 3845 C CA . HIS A 1 474 ? -10.378 -11.074 7.966 1.00 98.56 474 HIS A CA 1
ATOM 3846 C C . HIS A 1 474 ? -10.470 -11.697 6.581 1.00 98.56 474 HIS A C 1
ATOM 3848 O O . HIS A 1 474 ? -11.248 -11.231 5.736 1.00 98.56 474 HIS A O 1
ATOM 3854 N N . ARG A 1 475 ? -9.735 -12.793 6.396 1.00 98.38 475 ARG A N 1
ATOM 3855 C CA . ARG A 1 475 ? -9.895 -13.716 5.277 1.00 98.38 475 ARG A CA 1
ATOM 3856 C C . ARG A 1 475 ? -10.105 -15.148 5.769 1.00 98.38 475 ARG A C 1
ATOM 3858 O O . ARG A 1 475 ? -9.646 -15.505 6.852 1.00 98.38 475 ARG A O 1
ATOM 3865 N N . GLU A 1 476 ? -10.839 -15.932 4.991 1.00 96.69 476 GLU A N 1
ATOM 3866 C CA . GLU A 1 476 ? -11.220 -17.315 5.298 1.00 96.69 476 GLU A CA 1
ATOM 3867 C C . GLU A 1 476 ? -10.900 -18.222 4.100 1.00 96.69 476 GLU A C 1
ATOM 3869 O O . GLU A 1 476 ? -11.276 -17.889 2.971 1.00 96.69 476 GLU A O 1
ATOM 3874 N N . ASN A 1 477 ? -10.209 -19.339 4.350 1.00 89.38 477 ASN A N 1
ATOM 3875 C CA . ASN A 1 477 ? -9.849 -20.334 3.330 1.00 89.38 477 ASN A CA 1
ATOM 3876 C C . ASN A 1 477 ? -11.076 -20.979 2.666 1.00 89.38 477 ASN A C 1
ATOM 3878 O O . ASN A 1 477 ? -12.081 -21.248 3.371 1.00 89.38 477 ASN A O 1
#

Foldseek 3Di:
DFFDLAQQFFFAEWEFELFACLLVLADDAFDDDLRYDPDPPPQFPDPDDPRVLSVVSSVVLVLLVVLLCVVDPNRHYHYLQVLLQLLLVVCLVPQVVSLVLLLLLDDPVCSVVQCVQCPSPSNPDGSCQSQVRPDRLWDDDPNDIHGGHRHQGLCNLVLFQWAGHRVFIEGFAWPDPSNNSSNSSSCSSCVRRPVNVVQGDHQYDQDPPFGATRLQWRNLGSQEIEGEDADGGHPSNQLVVQQSVQRHKYKHFYFQHPPDSQQDCPPPVCRPTNLLAWDHQAQQAIEGEPLLLCPPPCSLVVVLVVLVVVLVCLCVPVVVNVCVVVVVDDDDPVVVVVVSCVSCPLSDPVSSVSSQQGQWIFIYHSSDGDDIGRGVVVVCCVVVSHPPLNYFYQLGDCVVDPHVVVSVVSNVLLVLQLVSNWRNNHRLEIEGEPSSVSSQVSSVVSVHHYSYDHSVSSSSRNHNHSNSRINRRHGHD

Radius of gyration: 22.92 Å; chains: 1; bounding box: 49×64×62 Å

pLDDT: mean 89.8, std 12.62, range [38.41, 98.75]